Protein AF-A0AAE0RCB1-F1 (afdb_monomer)

Secondary structure (DSSP, 8-state):
-PPPPPPPHHHHHHHHHHHHTT--HHHHHHHHT--HHHHHHHHHHHHHHS--SPPP-SS---SS-HHHHHHHHHHHHHHTTSGGG-------TT---EEE--EETTEE---EEE-S---HHHHHHHHHHHHHHHHHHTTPPTT--B-----TTTS-HHHHHHHHHTT--BPP--TT-STT-THHHHHHHHHHHHHHT---SHHHHHHHHHHHHHH-----PPP-----------------------HHHHHHHHHHHHHHHHHHHHHHHHHHHHHHHHHHHHHHHHHHHHHHHHHHHHHHHHHHHHHHHHHHHHHHHHHHHHHHHHHHHHHHHHHHHHHHHHHHHHHHHHHHHHHHHHHHHHHHHHHHHHHHHHHHHHHHHHHHHHHHHHHHHHHHHHHHHHHHHHHHHHHHHHHHHHHHHHHHHHHHHHHHHHHHHHHHHHHHHHHHHHHHHHHHHHHHHHGGGTTTGGGSTHHHHHHHHHHHHHHHHHHHHHHHHHHHHHHHHHHHHHHHHHHHHHHHHHHHHHHHHHHHHHHHHHHHHHHHHHHHHHHHHHHHHHHHHHHHHHHHHHHHHHHHHHHHHHHHHHHHHHHHHHHHHHHHHHHHHHHHHHHT--HHHHHHHHHHHHHHHHHHHHHHHHHHHHHHHHHHHHHHHHHHHHHHHHHTT--GGGGSS-------TT----SS-GGG-PPP-

Mean predicted aligned error: 24.62 Å

Foldseek 3Di:
DDDPDDDDLVLLVQLVVVVVVVDDLVRSCVVSVHDSVVSVVSNVCCVVPVDSDDDDDDDDDDPADPVRVVVCVVVCVVVCPPPVNDDPDDPPVQDDWDWDWDADLLATFDIDTDPDDDALVNVLVCCVPGVVVRCVVSVPDPDDEAEDEPPNSCVDPSNVVVCVVVVHHYDDYDDPDPPVPCVVVVVVVLVVQLVVVPQPHPVSSVVSSRVVSVVTDRDDDDDDDDDDDDDDDDDDDDDYDDDDDDDVVVVVVVVVVVVVVVVVVVVVVVVVVVVVVVVVVVVVVVVVVVVVVVVVVVVVVVVVVVVVVVVVVVVVVVVVVVVVVVVVVVVVVVVVVVVVVVVVVVVVVVVVVVVVVVVVVVVVVVVVVVVVVVVVVVVVVVVVVVVVVVVVVVVVVVVVVVVVVVVVVVVVVVVVVVVVVVVVVVVVVVVVVVVVVVVVVVVVVVVVVVVVVVVVVVCVVVVVPCVVPVVPPPVVVVVVVVVVVVVVVVVVVVVVVVVVVVVVVVVVVVVVVVVVVVVVVVVVVVVVVVVVVVVVVVVVVVVVVVVVVVVVVVVVVVVVVVVVVVVVVVVVVVVVVVVVVVVVVVVVVVVVVVVVVVVVVVVVVVCVVVVPDDPVVVVVVVVVVVVVVVVVVVVVQVVQQVLLLVLQQVQVVVVVVCVVCVVVVHHPVVPVDDDDRSDDDPDDFDPDHSVPGDRDD

Nearest PDB structures (foldseek):
  5cr4-assembly1_A  TM=9.167E-01  e=6.948E-15  synthetic construct

Organism: NCBI:txid175788

InterPro domains:
  IPR009057 Homedomain-like superfamily [SSF46689] (3-78)
  IPR025593 Growth arrest-specific protein 8 domain [PF13851] (441-639)
  IPR036388 Winged helix-like DNA-binding domain superfamily [G3DSA:1.10.10.10] (1-54)
  IPR036397 Ribonuclease H superfamily [G3DSA:3.30.420.10] (62-223)
  IPR038717 Tc1-like transposase, DDE domain [PF13358] (94-205)
  IPR039308 Growth arrest-specific protein 8 [PTHR31543] (220-693)
  IPR057667 Sleeping Beauty transposase, HTH domain [PF25787] (1-52)

Structure (mmCIF, N/CA/C/O backbone):
data_AF-A0AAE0RCB1-F1
#
_entry.id   AF-A0AAE0RCB1-F1
#
loop_
_atom_site.group_PDB
_atom_site.id
_atom_site.type_symbol
_atom_site.label_atom_id
_atom_site.label_alt_id
_atom_site.label_comp_id
_atom_site.label_asym_id
_atom_site.label_entity_id
_atom_site.label_seq_id
_atom_site.pdbx_PDB_ins_code
_atom_site.Cartn_x
_atom_site.Cartn_y
_atom_site.Cartn_z
_atom_site.occupancy
_atom_site.B_iso_or_equiv
_atom_site.auth_seq_id
_atom_site.auth_comp_id
_atom_site.auth_asym_id
_atom_site.auth_atom_id
_atom_site.pdbx_PDB_model_num
ATOM 1 N N . MET A 1 1 ? -8.570 -19.233 5.217 1.00 35.59 1 MET A N 1
ATOM 2 C CA . MET A 1 1 ? -7.995 -19.787 6.469 1.00 35.59 1 MET A CA 1
ATOM 3 C C . MET A 1 1 ? -8.071 -18.709 7.536 1.00 35.59 1 MET A C 1
ATOM 5 O O . MET A 1 1 ? -7.669 -17.591 7.242 1.00 35.59 1 MET A O 1
ATOM 9 N N . ALA A 1 2 ? -8.597 -19.013 8.725 1.00 30.75 2 ALA A N 1
ATOM 10 C CA . ALA A 1 2 ? -8.689 -18.037 9.813 1.00 30.75 2 ALA A CA 1
ATOM 11 C C . ALA A 1 2 ? -7.296 -17.596 10.303 1.00 30.75 2 ALA A C 1
ATOM 13 O O . ALA A 1 2 ? -6.357 -18.398 10.307 1.00 30.75 2 ALA A O 1
ATOM 14 N N . LYS A 1 3 ? -7.165 -16.336 10.743 1.00 36.72 3 LYS A N 1
ATOM 15 C CA . LYS A 1 3 ? -5.970 -15.873 11.464 1.00 36.72 3 LYS A CA 1
ATOM 16 C C . LYS A 1 3 ? -5.871 -16.657 12.776 1.00 36.72 3 LYS A C 1
ATOM 18 O O . LYS A 1 3 ? -6.819 -16.676 13.556 1.00 36.72 3 LYS A O 1
ATOM 23 N N . THR A 1 4 ? -4.744 -17.318 13.021 1.00 47.59 4 THR A N 1
ATOM 24 C CA . THR A 1 4 ? -4.494 -17.996 14.300 1.00 47.59 4 THR A CA 1
ATOM 25 C C . THR A 1 4 ? -4.427 -16.965 15.420 1.00 47.59 4 THR A C 1
ATOM 27 O O . THR A 1 4 ? -3.602 -16.059 15.333 1.00 47.59 4 THR A O 1
ATOM 30 N N . LYS A 1 5 ? -5.259 -17.124 16.460 1.00 60.56 5 LYS A N 1
ATOM 31 C CA . LYS A 1 5 ? -5.236 -16.297 17.679 1.00 60.56 5 LYS A CA 1
ATOM 32 C C . LYS A 1 5 ? -3.799 -16.200 18.208 1.00 60.56 5 LYS A C 1
ATOM 34 O O . LYS A 1 5 ? -3.166 -17.228 18.457 1.00 60.56 5 LYS A O 1
ATOM 39 N N . GLU A 1 6 ? -3.284 -14.983 18.330 1.00 72.12 6 GLU A N 1
ATOM 40 C CA . GLU A 1 6 ? -1.931 -14.738 18.832 1.00 72.12 6 GLU A CA 1
ATOM 41 C C . GLU A 1 6 ? -1.890 -14.924 20.358 1.00 72.12 6 GLU A C 1
ATOM 43 O O . GLU A 1 6 ? -2.895 -14.759 21.051 1.00 72.12 6 GLU A O 1
ATOM 48 N N . LEU A 1 7 ? -0.739 -15.345 20.887 1.00 80.62 7 LEU A N 1
ATOM 49 C CA . LEU A 1 7 ? -0.580 -15.665 22.310 1.00 80.62 7 LEU A CA 1
ATOM 50 C C . LEU A 1 7 ? -0.314 -14.392 23.120 1.00 80.62 7 LEU A C 1
ATOM 52 O O . LEU A 1 7 ? 0.574 -13.609 22.762 1.00 80.62 7 LEU A O 1
ATOM 56 N N . SER A 1 8 ? -1.031 -14.215 24.238 1.00 84.88 8 SER A N 1
ATOM 57 C CA . SER A 1 8 ? -0.831 -13.064 25.132 1.00 84.88 8 SER A CA 1
ATOM 58 C C . SER A 1 8 ? 0.611 -12.997 25.646 1.00 84.88 8 SER A C 1
ATOM 60 O O . SER A 1 8 ? 1.317 -14.014 25.702 1.00 84.88 8 SER A O 1
ATOM 62 N N . LYS A 1 9 ? 1.057 -11.793 26.024 1.00 83.31 9 LYS A N 1
ATOM 63 C CA . LYS A 1 9 ? 2.383 -11.581 26.620 1.00 83.31 9 LYS A CA 1
ATOM 64 C C . LYS A 1 9 ? 2.560 -12.439 27.876 1.00 83.31 9 LYS A C 1
ATOM 66 O O . LYS A 1 9 ? 3.570 -13.121 28.009 1.00 83.31 9 LYS A O 1
ATOM 71 N N . ASP A 1 10 ? 1.534 -12.521 28.714 1.00 84.56 10 ASP A N 1
ATOM 72 C CA . ASP A 1 10 ? 1.526 -13.316 29.952 1.00 84.56 10 ASP A CA 1
ATOM 73 C C . ASP A 1 10 ? 1.676 -14.810 29.662 1.00 84.56 10 ASP A C 1
ATOM 75 O O . ASP A 1 10 ? 2.450 -15.493 30.326 1.00 84.56 10 ASP A O 1
ATOM 79 N N . THR A 1 11 ? 1.009 -15.321 28.621 1.00 86.38 11 THR A N 1
ATOM 80 C CA . THR A 1 11 ? 1.158 -16.728 28.211 1.00 86.38 11 THR A CA 1
ATOM 81 C C . THR A 1 11 ? 2.581 -17.014 27.718 1.00 86.38 11 THR A C 1
ATOM 83 O O . THR A 1 11 ? 3.116 -18.095 27.957 1.00 86.38 11 THR A O 1
ATOM 86 N N . ARG A 1 12 ? 3.230 -16.043 27.058 1.00 89.75 12 ARG A N 1
ATOM 87 C CA . ARG A 1 12 ? 4.631 -16.148 26.617 1.00 89.75 12 ARG A CA 1
ATOM 88 C C . ARG A 1 12 ? 5.626 -16.059 27.770 1.00 89.75 12 ARG A C 1
ATOM 90 O O . ARG A 1 12 ? 6.580 -16.833 27.770 1.00 89.75 12 ARG A O 1
ATOM 97 N N . ASN A 1 13 ? 5.386 -15.187 28.748 1.00 90.44 13 ASN A N 1
ATOM 98 C CA . ASN A 1 13 ? 6.165 -15.118 29.986 1.00 90.44 13 ASN A CA 1
ATOM 99 C C . ASN A 1 13 ? 6.072 -16.457 30.726 1.00 90.44 13 ASN A C 1
ATOM 101 O O . ASN A 1 13 ? 7.084 -17.125 30.895 1.00 90.44 13 ASN A O 1
ATOM 105 N N . LYS A 1 14 ? 4.853 -16.954 30.969 1.00 91.81 14 LYS A N 1
ATOM 106 C CA . LYS A 1 14 ? 4.600 -18.227 31.665 1.00 91.81 14 LYS A CA 1
ATOM 107 C C . LYS A 1 14 ? 5.235 -19.444 30.975 1.00 91.81 14 LYS A C 1
ATOM 109 O O . LYS A 1 14 ? 5.593 -20.409 31.641 1.00 91.81 14 LYS A O 1
ATOM 114 N N . ILE A 1 15 ? 5.420 -19.405 29.650 1.00 92.69 15 ILE A N 1
ATOM 115 C CA . ILE A 1 15 ? 6.203 -20.405 28.898 1.00 92.69 15 ILE A CA 1
ATOM 116 C C . ILE A 1 15 ? 7.704 -20.329 29.224 1.00 92.69 15 ILE A C 1
ATOM 118 O O . ILE A 1 15 ? 8.347 -21.370 29.348 1.00 92.69 15 ILE A O 1
ATOM 122 N N . VAL A 1 16 ? 8.266 -19.125 29.355 1.00 92.25 16 VAL A N 1
ATOM 123 C CA . VAL A 1 16 ? 9.668 -18.914 29.746 1.00 92.25 16 VAL A CA 1
ATOM 124 C C . VAL A 1 16 ? 9.883 -19.272 31.216 1.00 92.25 16 VAL A C 1
ATOM 126 O O . VAL A 1 16 ? 10.823 -20.007 31.504 1.00 92.25 16 VAL A O 1
ATOM 129 N N . ASP A 1 17 ? 8.995 -18.854 32.117 1.00 93.00 17 ASP A N 1
ATOM 130 C CA . ASP A 1 17 ? 9.085 -19.126 33.559 1.00 93.00 17 ASP A CA 1
ATOM 131 C C . ASP A 1 17 ? 9.105 -20.640 33.834 1.00 93.00 17 ASP A C 1
ATOM 133 O O . ASP A 1 17 ? 9.971 -21.154 34.541 1.00 93.00 17 ASP A O 1
ATOM 137 N N . LEU A 1 18 ? 8.198 -21.394 33.195 1.00 92.88 18 LEU A N 1
ATOM 138 C CA . LEU A 1 18 ? 8.158 -22.855 33.314 1.00 92.88 18 LEU A CA 1
ATOM 139 C C . LEU A 1 18 ? 9.385 -23.537 32.675 1.00 92.88 18 LEU A C 1
ATOM 141 O O . LEU A 1 18 ? 9.783 -24.606 33.137 1.00 92.88 18 LEU A O 1
ATOM 145 N N . HIS A 1 19 ? 9.998 -22.938 31.646 1.00 92.31 19 HIS A N 1
ATOM 146 C CA . HIS A 1 19 ? 11.243 -23.435 31.038 1.00 92.31 19 HIS A CA 1
ATOM 147 C C . HIS A 1 19 ? 12.472 -23.153 31.919 1.00 92.31 19 HIS A C 1
ATOM 149 O O . HIS A 1 19 ? 13.366 -23.992 32.007 1.00 92.31 19 HIS A O 1
ATOM 155 N N . GLN A 1 20 ? 12.512 -22.008 32.608 1.00 90.06 20 GLN A N 1
ATOM 156 C CA . GLN A 1 20 ? 13.526 -21.710 33.627 1.00 90.06 20 GLN A CA 1
ATOM 157 C C . GLN A 1 20 ? 13.388 -22.647 34.836 1.00 90.06 20 GLN A C 1
ATOM 159 O O . GLN A 1 20 ? 14.387 -23.178 35.309 1.00 90.06 20 GLN A O 1
ATOM 164 N N . ALA A 1 21 ? 12.155 -22.969 35.241 1.00 90.94 21 ALA A N 1
ATOM 165 C CA . ALA A 1 21 ? 11.835 -24.007 36.227 1.00 90.94 21 ALA A CA 1
ATOM 166 C C . ALA A 1 21 ? 12.018 -25.459 35.706 1.00 90.94 21 ALA A C 1
ATOM 168 O O . ALA A 1 21 ? 11.369 -26.388 36.189 1.00 90.94 21 ALA A O 1
ATOM 169 N N . GLY A 1 22 ? 12.865 -25.667 34.690 1.00 90.69 22 GLY A N 1
ATOM 170 C CA . GLY A 1 22 ? 13.320 -26.981 34.223 1.00 90.69 22 GLY A CA 1
ATOM 171 C C . GLY A 1 22 ? 12.300 -27.843 33.466 1.00 90.69 22 GLY A C 1
ATOM 172 O O . GLY A 1 22 ? 12.632 -28.967 33.082 1.00 90.69 22 GLY A O 1
ATOM 173 N N . LYS A 1 23 ? 11.067 -27.378 33.219 1.00 91.56 23 LYS A N 1
ATOM 174 C CA . LYS A 1 23 ? 10.049 -28.209 32.553 1.00 91.56 23 LYS A CA 1
ATOM 175 C C . LYS A 1 23 ? 10.331 -28.370 31.060 1.00 91.56 23 LYS A C 1
ATOM 177 O O . LYS A 1 23 ? 10.704 -27.438 30.355 1.00 91.56 23 LYS A O 1
ATOM 182 N N . THR A 1 24 ? 10.075 -29.572 30.547 1.00 91.69 24 THR A N 1
ATOM 183 C CA . THR A 1 24 ? 10.239 -29.878 29.120 1.00 91.69 24 THR A CA 1
ATOM 184 C C . THR A 1 24 ? 9.172 -29.187 28.265 1.00 91.69 24 THR A C 1
ATOM 186 O O . THR A 1 24 ? 8.023 -29.040 28.686 1.00 91.69 24 THR A O 1
ATOM 189 N N . GLU A 1 25 ? 9.502 -28.845 27.014 1.00 92.50 25 GLU A N 1
ATOM 190 C CA . GLU A 1 25 ? 8.579 -28.172 26.076 1.00 92.50 25 GLU A CA 1
ATOM 191 C C . GLU A 1 25 ? 7.224 -28.892 25.914 1.00 92.50 25 GLU A C 1
ATOM 193 O O . GLU A 1 25 ? 6.198 -28.262 25.664 1.00 92.50 25 GLU A O 1
ATOM 198 N N . SER A 1 26 ? 7.220 -30.225 26.042 1.00 89.56 26 SER A N 1
ATOM 199 C CA . SER A 1 26 ? 6.012 -31.055 25.948 1.00 89.56 26 SER A CA 1
ATOM 200 C C . SER A 1 26 ? 5.140 -30.959 27.207 1.00 89.56 26 SER A C 1
ATOM 202 O O . SER A 1 26 ? 3.915 -30.938 27.108 1.00 89.56 26 SER A O 1
ATOM 204 N N . SER A 1 27 ? 5.764 -30.845 28.386 1.00 89.81 27 SER A N 1
ATOM 205 C CA . SER A 1 27 ? 5.067 -30.617 29.658 1.00 89.81 27 SER A CA 1
ATOM 206 C C . SER A 1 27 ? 4.460 -29.212 29.705 1.00 89.81 27 SER A C 1
ATOM 208 O O . SER A 1 27 ? 3.270 -29.064 29.975 1.00 89.81 27 SER A O 1
ATOM 210 N N . ILE A 1 28 ? 5.234 -28.191 29.315 1.00 93.56 28 ILE A N 1
ATOM 211 C CA . ILE A 1 28 ? 4.772 -26.796 29.208 1.00 93.56 28 ILE A CA 1
ATOM 212 C C . ILE A 1 28 ? 3.603 -26.685 28.217 1.00 93.56 28 ILE A C 1
ATOM 214 O O . ILE A 1 28 ? 2.589 -26.057 28.518 1.00 93.56 28 ILE A O 1
ATOM 218 N N . GLY A 1 29 ? 3.714 -27.337 27.054 1.00 90.69 29 GLY A N 1
ATOM 219 C CA . GLY A 1 29 ? 2.654 -27.351 26.047 1.00 90.69 29 GLY A CA 1
ATOM 220 C C . GLY A 1 29 ? 1.351 -27.982 26.545 1.00 90.69 29 GLY A C 1
ATOM 221 O O . GLY A 1 29 ? 0.285 -27.398 26.353 1.00 90.69 29 GLY A O 1
ATOM 222 N N . LYS A 1 30 ? 1.430 -29.121 27.251 1.00 90.88 30 LYS A N 1
ATOM 223 C CA . LYS A 1 30 ? 0.265 -29.732 27.915 1.00 90.88 30 LYS A CA 1
ATOM 224 C C . LYS A 1 30 ? -0.318 -28.824 29.005 1.00 90.88 30 LYS A C 1
ATOM 226 O O . LYS A 1 30 ? -1.527 -28.635 29.028 1.00 90.88 30 LYS A O 1
ATOM 231 N N . GLN A 1 31 ? 0.520 -28.240 29.868 1.00 90.38 31 GLN A N 1
ATOM 232 C CA . GLN A 1 31 ? 0.074 -27.422 31.005 1.00 90.38 31 GLN A CA 1
ATOM 233 C C . GLN A 1 31 ? -0.639 -26.124 30.578 1.00 90.38 31 GLN A C 1
ATOM 235 O O . GLN A 1 31 ? -1.512 -25.651 31.300 1.00 90.38 31 GLN A O 1
ATOM 240 N N . LEU A 1 32 ? -0.277 -25.539 29.430 1.00 88.69 32 LEU A N 1
ATOM 241 C CA . LEU A 1 32 ? -0.824 -24.256 28.958 1.00 88.69 32 LEU A CA 1
ATOM 242 C C . LEU A 1 32 ? -1.758 -24.374 27.737 1.00 88.69 32 LEU A C 1
ATOM 244 O O . LEU A 1 32 ? -2.192 -23.355 27.206 1.00 88.69 32 LEU A O 1
ATOM 248 N N . GLY A 1 33 ? -2.048 -25.586 27.249 1.00 87.44 33 GLY A N 1
ATOM 249 C CA . GLY A 1 33 ? -2.861 -25.795 26.040 1.00 87.44 33 GLY A CA 1
ATOM 250 C C . GLY A 1 33 ? -2.190 -25.336 24.733 1.00 87.44 33 GLY A C 1
ATOM 251 O O . GLY A 1 33 ? -2.861 -25.123 23.723 1.00 87.44 33 GLY A O 1
ATOM 252 N N . VAL A 1 34 ? -0.862 -25.170 24.728 1.00 87.50 34 VAL A N 1
ATOM 253 C CA . VAL A 1 34 ? -0.092 -24.618 23.600 1.00 87.50 34 VAL A CA 1
ATOM 254 C C . VAL A 1 34 ? 0.662 -25.728 22.864 1.00 87.50 34 VAL A C 1
ATOM 256 O O . VAL A 1 34 ? 1.327 -26.568 23.467 1.00 87.50 34 VAL A O 1
ATOM 259 N N . LYS A 1 35 ? 0.630 -25.724 21.525 1.00 88.31 35 LYS A N 1
ATOM 260 C CA . LYS A 1 35 ? 1.380 -26.700 20.711 1.00 88.31 35 LYS A CA 1
ATOM 261 C C . LYS A 1 35 ? 2.884 -26.637 21.025 1.00 88.31 35 LYS A C 1
ATOM 263 O O . LYS A 1 35 ? 3.470 -25.554 20.982 1.00 88.31 35 LYS A O 1
ATOM 268 N N . LYS A 1 36 ? 3.530 -27.797 21.235 1.00 89.75 36 LYS A N 1
ATOM 269 C CA . LYS A 1 36 ? 4.982 -27.925 21.518 1.00 89.75 36 LYS A CA 1
ATOM 270 C C . LYS A 1 36 ? 5.851 -27.102 20.555 1.00 89.75 36 LYS A C 1
ATOM 272 O O . LYS A 1 36 ? 6.784 -26.433 20.982 1.00 89.75 36 LYS A O 1
ATOM 277 N N . SER A 1 37 ? 5.513 -27.094 19.263 1.00 85.56 37 SER A N 1
ATOM 278 C CA . SER A 1 37 ? 6.201 -26.306 18.229 1.00 85.56 37 SER A CA 1
ATOM 279 C C . SER A 1 37 ? 6.243 -24.802 18.520 1.00 85.56 37 SER A C 1
ATOM 281 O O . SER A 1 37 ? 7.217 -24.136 18.178 1.00 85.56 37 SER A O 1
ATOM 283 N N . THR A 1 38 ? 5.189 -24.269 19.139 1.00 87.56 38 THR A N 1
ATOM 284 C CA . THR A 1 38 ? 5.043 -22.852 19.486 1.00 87.56 38 THR A CA 1
ATOM 285 C C . THR A 1 38 ? 5.768 -22.539 20.793 1.00 87.56 38 THR A C 1
ATOM 287 O O . THR A 1 38 ? 6.491 -21.549 20.857 1.00 87.56 38 THR A O 1
ATOM 290 N N . VAL A 1 39 ? 5.679 -23.433 21.787 1.00 90.75 39 VAL A N 1
ATOM 291 C CA . VAL A 1 39 ? 6.487 -23.385 23.022 1.00 90.75 39 VAL A CA 1
ATOM 292 C C . VAL A 1 39 ? 7.983 -23.329 22.685 1.00 90.75 39 VAL A C 1
ATOM 294 O O . VAL A 1 39 ? 8.665 -22.377 23.058 1.00 90.75 39 VAL A O 1
ATOM 297 N N . GLY A 1 40 ? 8.478 -24.265 21.870 1.00 88.25 40 GLY A N 1
ATOM 298 C CA . GLY A 1 40 ? 9.873 -24.287 21.421 1.00 88.25 40 GLY A CA 1
ATOM 299 C C . GLY A 1 40 ? 10.261 -23.139 20.477 1.00 88.25 40 GLY A C 1
ATOM 300 O O . GLY A 1 40 ? 11.444 -22.849 20.308 1.00 88.25 40 GLY A O 1
ATOM 301 N N . ALA A 1 41 ? 9.307 -22.446 19.845 1.00 86.31 41 ALA A N 1
ATOM 302 C CA . ALA A 1 41 ? 9.587 -21.206 19.110 1.00 86.31 41 ALA A CA 1
ATOM 303 C C . ALA A 1 41 ? 9.806 -20.020 20.068 1.00 86.31 41 ALA A C 1
ATOM 305 O O . ALA A 1 41 ? 10.777 -19.281 19.907 1.00 86.31 41 ALA A O 1
ATOM 306 N N . ILE A 1 42 ? 8.958 -19.887 21.093 1.00 88.50 42 ILE A N 1
ATOM 307 C CA . ILE A 1 42 ? 9.066 -18.854 22.136 1.00 88.50 42 ILE A CA 1
ATOM 308 C C . ILE A 1 42 ? 10.358 -19.041 22.943 1.00 88.50 42 ILE A C 1
ATOM 310 O O . ILE A 1 42 ? 11.120 -18.090 23.097 1.00 88.50 42 ILE A O 1
ATOM 314 N N . ILE A 1 43 ? 10.670 -20.272 23.365 1.00 90.81 43 ILE A N 1
ATOM 315 C CA . ILE A 1 43 ? 11.902 -20.587 24.108 1.00 90.81 43 ILE A CA 1
ATOM 316 C C . ILE A 1 43 ? 13.157 -20.278 23.278 1.00 90.81 43 ILE A C 1
ATOM 318 O O . ILE A 1 43 ? 14.106 -19.708 23.811 1.00 90.81 43 ILE A O 1
ATOM 322 N N . ARG A 1 44 ? 13.180 -20.592 21.972 1.00 88.75 44 ARG A N 1
ATOM 323 C CA . ARG A 1 44 ? 14.310 -20.219 21.097 1.00 88.75 44 ARG A CA 1
ATOM 324 C C . ARG A 1 44 ? 14.449 -18.703 20.955 1.00 88.75 44 ARG A C 1
ATOM 326 O O . ARG A 1 44 ? 15.549 -18.194 21.141 1.00 88.75 44 ARG A O 1
ATOM 333 N N . LYS A 1 45 ? 13.348 -17.980 20.712 1.00 85.62 45 LYS A N 1
ATOM 334 C CA . LYS A 1 45 ? 13.340 -16.507 20.647 1.00 85.62 45 LYS A CA 1
ATOM 335 C C . LYS A 1 45 ? 13.878 -15.887 21.943 1.00 85.62 45 LYS A C 1
ATOM 337 O O . LYS A 1 45 ? 14.749 -15.026 21.877 1.00 85.62 45 LYS A O 1
ATOM 342 N N . TRP A 1 46 ? 13.434 -16.369 23.105 1.00 90.56 46 TRP A N 1
ATOM 343 C CA . TRP A 1 46 ? 13.930 -15.897 24.398 1.00 90.56 46 TRP A CA 1
ATOM 344 C C . TRP A 1 46 ? 15.405 -16.261 24.637 1.00 90.56 46 TRP A C 1
ATOM 346 O O . TRP A 1 46 ? 16.165 -15.431 25.129 1.00 90.56 46 TRP A O 1
ATOM 356 N N . LYS A 1 47 ? 15.865 -17.455 24.240 1.00 87.00 47 LYS A N 1
ATOM 357 C CA . LYS A 1 47 ? 17.290 -17.820 24.345 1.00 87.00 47 LYS A CA 1
ATOM 358 C C . LYS A 1 47 ? 18.194 -16.894 23.521 1.00 87.00 47 LYS A C 1
ATOM 360 O O . LYS A 1 47 ? 19.254 -16.528 24.018 1.00 87.00 47 LYS A O 1
ATOM 365 N N . THR A 1 48 ? 17.770 -16.498 22.317 1.00 82.12 48 THR A N 1
ATOM 366 C CA . THR A 1 48 ? 18.537 -15.608 21.424 1.00 82.12 48 THR A CA 1
ATOM 367 C C . THR A 1 48 ? 18.438 -14.127 21.804 1.00 82.12 48 THR A C 1
ATOM 369 O O . THR A 1 48 ? 19.454 -13.445 21.809 1.00 82.12 48 THR A O 1
ATOM 372 N N . TYR A 1 49 ? 17.240 -13.622 22.118 1.00 82.00 49 TYR A N 1
ATOM 373 C CA . TYR A 1 49 ? 16.973 -12.179 22.255 1.00 82.00 49 TYR A CA 1
ATOM 374 C C . TYR A 1 49 ? 16.588 -11.732 23.673 1.00 82.00 49 TYR A C 1
ATOM 376 O O . TYR A 1 49 ? 16.277 -10.564 23.877 1.00 82.00 49 TYR A O 1
ATOM 384 N N . LYS A 1 50 ? 16.537 -12.655 24.645 1.00 86.06 50 LYS A N 1
ATOM 385 C CA . LYS A 1 50 ? 16.170 -12.426 26.061 1.00 86.06 50 LYS A CA 1
ATOM 386 C C . LYS A 1 50 ? 14.804 -11.767 26.311 1.00 86.06 50 LYS A C 1
ATOM 388 O O . LYS A 1 50 ? 14.477 -11.470 27.454 1.00 86.06 50 LYS A O 1
ATOM 393 N N . THR A 1 51 ? 13.965 -11.644 25.281 1.00 82.06 51 THR A N 1
ATOM 394 C CA . THR A 1 51 ? 12.630 -11.036 25.349 1.00 82.06 51 THR A CA 1
ATOM 395 C C . THR A 1 51 ? 11.517 -11.976 24.877 1.00 82.06 51 THR A C 1
ATOM 397 O O . THR A 1 51 ? 11.711 -12.826 24.001 1.00 82.06 51 THR A O 1
ATOM 400 N N . THR A 1 52 ? 10.332 -11.806 25.463 1.00 80.62 52 THR A N 1
ATOM 401 C CA . THR A 1 52 ? 9.060 -12.418 25.048 1.00 80.62 52 THR A CA 1
ATOM 402 C C . THR A 1 52 ? 8.233 -11.505 24.133 1.00 80.62 52 THR A C 1
ATOM 404 O O . THR A 1 52 ? 7.392 -12.010 23.378 1.00 80.62 52 THR A O 1
ATOM 407 N N . ASP A 1 53 ? 8.498 -10.193 24.148 1.00 79.38 53 ASP A N 1
ATOM 408 C CA . ASP A 1 53 ? 7.789 -9.163 23.377 1.00 79.38 53 ASP A CA 1
ATOM 409 C C . ASP A 1 53 ? 7.925 -9.344 21.869 1.00 79.38 53 ASP A C 1
ATOM 411 O O . ASP A 1 53 ? 8.909 -9.901 21.374 1.00 79.38 53 ASP A O 1
ATOM 415 N N . ASP A 1 54 ? 6.928 -8.892 21.110 1.00 69.62 54 ASP A N 1
ATOM 416 C CA . ASP A 1 54 ? 6.958 -8.984 19.653 1.00 69.62 54 ASP A CA 1
ATOM 417 C C . ASP A 1 54 ? 7.955 -8.002 19.052 1.00 69.62 54 ASP A C 1
ATOM 419 O O . ASP A 1 54 ? 7.846 -6.788 19.184 1.00 69.62 54 ASP A O 1
ATOM 423 N N . LEU A 1 55 ? 8.960 -8.575 18.390 1.00 64.94 55 LEU A N 1
ATOM 424 C CA . LEU A 1 55 ? 9.979 -7.826 17.679 1.00 64.94 55 LEU A CA 1
ATOM 425 C C . LEU A 1 55 ? 9.440 -7.451 16.292 1.00 64.94 55 LEU A C 1
ATOM 427 O O . LEU A 1 55 ? 8.762 -8.280 15.670 1.00 64.94 55 LEU A O 1
ATOM 431 N N . PRO A 1 56 ? 9.766 -6.252 15.772 1.00 62.09 56 PRO A N 1
ATOM 432 C CA . PRO A 1 56 ? 9.452 -5.898 14.395 1.00 62.09 56 PRO A CA 1
ATOM 433 C C . PRO A 1 56 ? 10.041 -6.944 13.443 1.00 62.09 56 PRO A C 1
ATOM 435 O O . PRO A 1 56 ? 11.148 -7.450 13.640 1.00 62.09 56 PRO A O 1
ATOM 438 N N . ARG A 1 57 ? 9.267 -7.312 12.419 1.00 53.62 57 ARG A N 1
ATOM 439 C CA . ARG A 1 57 ? 9.604 -8.431 11.536 1.00 53.62 57 ARG A CA 1
ATOM 440 C C . ARG A 1 57 ? 10.858 -8.100 10.723 1.00 53.62 57 ARG A C 1
ATOM 442 O O . ARG A 1 57 ? 10.832 -7.200 9.889 1.00 53.62 57 ARG A O 1
ATOM 449 N N . SER A 1 58 ? 11.941 -8.841 10.941 1.00 42.22 58 SER A N 1
ATOM 450 C CA . SER A 1 58 ? 13.170 -8.694 10.163 1.00 42.22 58 SER A CA 1
ATOM 451 C C . SER A 1 58 ? 12.968 -9.214 8.734 1.00 42.22 58 SER A C 1
ATOM 453 O O . SER A 1 58 ? 12.869 -10.418 8.490 1.00 42.22 58 SER A O 1
ATOM 455 N N . GLY A 1 59 ? 12.907 -8.280 7.784 1.00 56.28 59 GLY A N 1
ATOM 456 C CA . GLY A 1 59 ? 12.722 -8.553 6.359 1.00 56.28 59 GLY A CA 1
ATOM 457 C C . GLY A 1 59 ? 11.259 -8.606 5.902 1.00 56.28 59 GLY A C 1
ATOM 458 O O . GLY A 1 59 ? 10.323 -8.793 6.683 1.00 56.28 59 GLY A O 1
ATOM 459 N N . ALA A 1 60 ? 11.068 -8.432 4.592 1.00 48.22 60 ALA A N 1
ATOM 460 C CA . ALA A 1 60 ? 9.749 -8.361 3.972 1.00 48.22 60 ALA A CA 1
ATOM 461 C C . ALA A 1 60 ? 8.914 -9.643 4.203 1.00 48.22 60 ALA A C 1
ATOM 463 O O . ALA A 1 60 ? 9.450 -10.758 4.168 1.00 48.22 60 ALA A O 1
ATOM 464 N N . PRO A 1 61 ? 7.585 -9.530 4.399 1.00 52.69 61 PRO A N 1
ATOM 465 C CA . PRO A 1 61 ? 6.717 -10.695 4.509 1.00 52.69 61 PRO A CA 1
ATOM 466 C C . PRO A 1 61 ? 6.775 -11.521 3.216 1.00 52.69 61 PRO A C 1
ATOM 468 O O . PRO A 1 61 ? 6.505 -11.013 2.129 1.00 52.69 61 PRO A O 1
ATOM 471 N N . ARG A 1 62 ? 7.096 -12.817 3.328 1.00 54.34 62 ARG A N 1
ATOM 472 C CA . ARG A 1 62 ? 7.081 -13.734 2.178 1.00 54.34 62 ARG A CA 1
ATOM 473 C C . ARG A 1 62 ? 5.678 -13.752 1.561 1.00 54.34 62 ARG A C 1
ATOM 475 O O . ARG A 1 62 ? 4.749 -14.252 2.193 1.00 54.34 62 ARG A O 1
ATOM 482 N N . LYS A 1 63 ? 5.550 -13.241 0.328 1.00 62.59 63 LYS A N 1
ATOM 483 C CA . LYS A 1 63 ? 4.283 -13.172 -0.433 1.00 62.59 63 LYS A CA 1
ATOM 484 C C . LYS A 1 63 ? 3.604 -14.544 -0.579 1.00 62.59 63 LYS A C 1
ATOM 486 O O . LYS A 1 63 ? 2.383 -14.622 -0.638 1.00 62.59 63 LYS A O 1
ATOM 491 N N . PHE A 1 64 ? 4.390 -15.622 -0.564 1.00 52.84 64 PHE A N 1
ATOM 492 C CA . PHE A 1 64 ? 3.914 -17.003 -0.611 1.00 52.84 64 PHE A CA 1
ATOM 493 C C . PHE A 1 64 ? 4.270 -17.761 0.675 1.00 52.84 64 PHE A C 1
ATOM 495 O O . PHE A 1 64 ? 5.397 -17.689 1.173 1.00 52.84 64 PHE A O 1
ATOM 502 N N . SER A 1 65 ? 3.316 -18.536 1.200 1.00 64.25 65 SER A N 1
ATOM 503 C CA . SER A 1 65 ? 3.575 -19.477 2.301 1.00 64.25 65 SER A CA 1
ATOM 504 C C . SER A 1 65 ? 4.491 -20.623 1.836 1.00 64.25 65 SER A C 1
ATOM 506 O O . SER A 1 65 ? 4.537 -20.897 0.640 1.00 64.25 65 SER A O 1
ATOM 508 N N . PRO A 1 66 ? 5.161 -21.382 2.727 1.00 63.53 66 PRO A N 1
ATOM 509 C CA . PRO A 1 66 ? 5.967 -22.541 2.314 1.00 63.53 66 PRO A CA 1
ATOM 510 C C . PRO A 1 66 ? 5.177 -23.600 1.525 1.00 63.53 66 PRO A C 1
ATOM 512 O O . PRO A 1 66 ? 5.738 -24.294 0.679 1.00 63.53 66 PRO A O 1
ATOM 515 N N . ARG A 1 67 ? 3.859 -23.697 1.766 1.00 66.69 67 ARG A N 1
ATOM 516 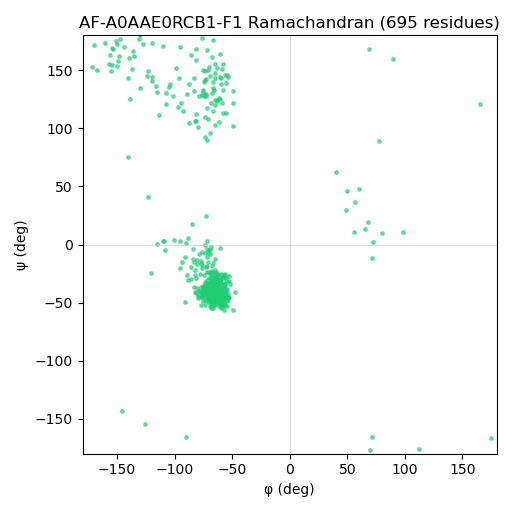C CA . ARG A 1 67 ? 2.939 -24.541 0.989 1.00 66.69 67 ARG A CA 1
ATOM 517 C C . ARG A 1 67 ? 2.625 -23.919 -0.376 1.00 66.69 67 ARG A C 1
ATOM 519 O O . ARG A 1 67 ? 2.601 -24.646 -1.353 1.00 66.69 67 ARG A O 1
ATOM 526 N N . GLY A 1 68 ? 2.463 -22.595 -0.450 1.00 70.38 68 GLY A N 1
ATOM 527 C CA . GLY A 1 68 ? 2.327 -21.849 -1.707 1.00 70.38 68 GLY A CA 1
ATOM 528 C C . GLY A 1 68 ? 3.581 -21.917 -2.583 1.00 70.38 68 GLY A C 1
ATOM 529 O O . GLY A 1 68 ? 3.461 -22.159 -3.772 1.00 70.38 68 GLY A O 1
ATOM 530 N N . VAL A 1 69 ? 4.780 -21.825 -1.997 1.00 66.56 69 VAL A N 1
ATOM 531 C CA . VAL A 1 69 ? 6.046 -22.056 -2.716 1.00 66.56 69 VAL A CA 1
ATOM 532 C C . VAL A 1 69 ? 6.088 -23.485 -3.260 1.00 66.56 69 VAL A C 1
ATOM 534 O O . VAL A 1 69 ? 6.273 -23.654 -4.455 1.00 66.56 69 VAL A O 1
ATOM 537 N N . LYS A 1 70 ? 5.816 -24.512 -2.437 1.00 66.31 70 LYS A N 1
ATOM 538 C CA . LYS A 1 70 ? 5.740 -25.907 -2.921 1.00 66.31 70 LYS A CA 1
ATOM 539 C C . LYS A 1 70 ? 4.660 -26.146 -3.984 1.00 66.31 70 LYS A C 1
ATOM 541 O O . LYS A 1 70 ? 4.855 -27.025 -4.813 1.00 66.31 70 LYS A O 1
ATOM 546 N N . MET A 1 71 ? 3.546 -25.410 -3.955 1.00 65.06 71 MET A N 1
ATOM 547 C CA . MET A 1 71 ? 2.541 -25.434 -5.025 1.00 65.06 71 MET A CA 1
ATOM 548 C C . MET A 1 71 ? 3.123 -24.827 -6.302 1.00 65.06 71 MET A C 1
ATOM 550 O O . MET A 1 71 ? 3.096 -25.490 -7.326 1.00 65.06 71 MET A O 1
ATOM 554 N N . ILE A 1 72 ? 3.728 -23.635 -6.227 1.00 62.31 72 ILE A N 1
ATOM 555 C CA . ILE A 1 72 ? 4.332 -22.949 -7.378 1.00 62.31 72 ILE A CA 1
ATOM 556 C C . ILE A 1 72 ? 5.442 -23.799 -8.002 1.00 62.31 72 ILE A C 1
ATOM 558 O O . ILE A 1 72 ? 5.347 -24.093 -9.182 1.00 62.31 72 ILE A O 1
ATOM 562 N N . THR A 1 73 ? 6.410 -24.317 -7.235 1.00 58.34 73 THR A N 1
ATOM 563 C CA . THR A 1 73 ? 7.477 -25.198 -7.768 1.00 58.34 73 THR A CA 1
ATOM 564 C C . THR A 1 73 ? 6.945 -26.537 -8.308 1.00 58.34 73 THR A C 1
ATOM 566 O O . THR A 1 73 ? 7.672 -27.280 -8.968 1.00 58.34 73 THR A O 1
ATOM 569 N N . ARG A 1 74 ? 5.681 -26.880 -8.020 1.00 56.59 74 ARG A N 1
ATOM 570 C CA . ARG A 1 74 ? 4.993 -28.043 -8.585 1.00 56.59 74 ARG A CA 1
ATOM 571 C C . ARG A 1 74 ? 4.245 -27.680 -9.872 1.00 56.59 74 ARG A C 1
ATOM 573 O O . ARG A 1 74 ? 4.495 -28.328 -10.878 1.00 56.59 74 ARG A O 1
ATOM 580 N N . THR A 1 75 ? 3.439 -26.618 -9.889 1.00 55.19 75 THR A N 1
ATOM 581 C CA . THR A 1 75 ? 2.786 -26.128 -11.117 1.00 55.19 75 THR A CA 1
ATOM 582 C C . THR A 1 75 ? 3.785 -25.587 -12.136 1.00 55.19 75 THR A C 1
ATOM 584 O O . THR A 1 75 ? 3.540 -25.685 -13.322 1.00 55.19 75 THR A O 1
ATOM 587 N N . GLU A 1 76 ? 4.940 -25.076 -11.720 1.00 52.25 76 GLU A N 1
ATOM 588 C CA . GLU A 1 76 ? 6.053 -24.696 -12.600 1.00 52.25 76 GLU A CA 1
ATOM 589 C C . GLU A 1 76 ? 6.693 -25.936 -13.248 1.00 52.25 76 GLU A C 1
ATOM 591 O O . GLU A 1 76 ? 6.993 -25.929 -14.439 1.00 52.25 76 GLU A O 1
ATOM 596 N N . LYS A 1 77 ? 6.794 -27.052 -12.509 1.00 50.28 77 LYS A N 1
ATOM 597 C CA . LYS A 1 77 ? 7.190 -28.358 -13.061 1.00 50.28 77 LYS A CA 1
ATOM 598 C C . LYS A 1 77 ? 6.127 -29.003 -13.952 1.00 50.28 77 LYS A C 1
ATOM 600 O O . LYS A 1 77 ? 6.490 -29.689 -14.896 1.00 50.28 77 LYS A O 1
ATOM 605 N N . GLU A 1 78 ? 4.845 -28.824 -13.651 1.00 53.97 78 GLU A N 1
ATOM 606 C CA . GLU A 1 78 ? 3.741 -29.428 -14.408 1.00 53.97 78 GLU A CA 1
ATOM 607 C C . GLU A 1 78 ? 3.424 -28.594 -15.674 1.00 53.97 78 GLU A C 1
ATOM 609 O O . GLU A 1 78 ? 3.327 -29.148 -16.767 1.00 53.97 78 GLU A O 1
ATOM 614 N N . CYS A 1 79 ? 3.413 -27.258 -15.589 1.00 51.44 79 CYS A N 1
ATOM 615 C CA . CYS A 1 79 ? 3.281 -26.351 -16.739 1.00 51.44 79 CYS A CA 1
ATOM 616 C C . CYS A 1 79 ? 4.558 -26.252 -17.591 1.00 51.44 79 CYS A C 1
ATOM 618 O O . CYS A 1 79 ? 4.462 -25.976 -18.785 1.00 51.44 79 CYS A O 1
ATOM 620 N N . GLY A 1 80 ? 5.744 -26.500 -17.024 1.00 51.91 80 GLY A N 1
ATOM 621 C CA . GLY A 1 80 ? 7.006 -26.604 -17.772 1.00 51.91 80 GLY A CA 1
ATOM 622 C C . GLY A 1 80 ? 7.126 -27.866 -18.639 1.00 51.91 80 GLY A C 1
ATOM 623 O O . GLY A 1 80 ? 8.065 -27.982 -19.419 1.00 51.91 80 GLY A O 1
ATOM 624 N N . VAL A 1 81 ? 6.175 -28.799 -18.516 1.00 55.28 81 VAL A N 1
ATOM 625 C CA . VAL A 1 81 ? 6.039 -30.014 -19.345 1.00 55.28 81 VAL A CA 1
ATOM 626 C C . VAL A 1 81 ? 4.803 -29.919 -20.265 1.00 55.28 81 VAL A C 1
ATOM 628 O O . VAL A 1 81 ? 4.502 -30.834 -21.026 1.00 55.28 81 VAL A O 1
ATOM 631 N N . HIS A 1 82 ? 4.082 -28.793 -20.243 1.00 57.09 82 HIS A N 1
ATOM 632 C CA . HIS A 1 82 ? 2.922 -28.578 -21.103 1.00 57.09 82 HIS A CA 1
ATOM 633 C C . HIS A 1 82 ? 3.363 -28.338 -22.564 1.00 57.09 82 HIS A C 1
ATOM 635 O O . HIS A 1 82 ? 4.167 -27.430 -22.784 1.00 57.09 82 HIS A O 1
ATOM 641 N N . PRO A 1 83 ? 2.812 -29.044 -23.578 1.00 56.94 83 PRO A N 1
ATOM 642 C CA . PRO A 1 83 ? 3.328 -29.015 -24.955 1.00 56.94 83 PRO A CA 1
ATOM 643 C C . PRO A 1 83 ? 3.470 -27.624 -25.589 1.00 56.94 83 PRO A C 1
ATOM 645 O O . PRO A 1 83 ? 4.383 -27.395 -26.373 1.00 56.94 83 PRO A O 1
ATOM 648 N N . LYS A 1 84 ? 2.602 -26.670 -25.220 1.00 58.53 84 LYS A N 1
ATOM 649 C CA . LYS A 1 84 ? 2.656 -25.277 -25.715 1.00 58.53 84 LYS A CA 1
ATOM 650 C C . LYS A 1 84 ? 3.838 -24.457 -25.168 1.00 58.53 84 LYS A C 1
ATOM 652 O O . LYS A 1 84 ? 4.131 -23.400 -25.711 1.00 58.53 84 LYS A O 1
ATOM 657 N N . ASN A 1 85 ? 4.497 -24.936 -24.112 1.00 48.28 85 ASN A N 1
ATOM 658 C CA . ASN A 1 85 ? 5.614 -24.270 -23.431 1.00 48.28 85 ASN A CA 1
ATOM 659 C C . ASN A 1 85 ? 6.961 -24.970 -23.700 1.00 48.28 85 ASN A C 1
ATOM 661 O O . ASN A 1 85 ? 8.005 -24.502 -23.250 1.00 48.28 85 ASN A O 1
ATOM 665 N N . THR A 1 86 ? 6.944 -26.103 -24.406 1.00 47.50 86 THR A N 1
ATOM 666 C CA . THR A 1 86 ? 8.120 -26.921 -24.711 1.00 47.50 86 THR A CA 1
ATOM 667 C C . THR A 1 86 ? 8.393 -26.894 -26.209 1.00 47.50 86 THR A C 1
ATOM 669 O O . THR A 1 86 ? 7.643 -27.491 -26.978 1.00 47.50 86 THR A O 1
ATOM 672 N N . ILE A 1 87 ? 9.490 -26.266 -26.635 1.00 44.53 87 ILE A N 1
ATOM 673 C CA . ILE A 1 87 ? 9.978 -26.438 -28.009 1.00 44.53 87 ILE A CA 1
ATOM 674 C C . ILE A 1 87 ? 10.489 -27.884 -28.138 1.00 44.53 87 ILE A C 1
ATOM 676 O O . ILE A 1 87 ? 11.388 -28.261 -27.377 1.00 44.53 87 ILE A O 1
ATOM 680 N N . PRO A 1 88 ? 9.960 -28.708 -29.063 1.00 42.38 88 PRO A N 1
ATOM 681 C CA . PRO A 1 88 ? 10.467 -30.054 -29.289 1.00 42.38 88 PRO A CA 1
ATOM 682 C C . PRO A 1 88 ? 11.827 -29.972 -29.989 1.00 42.38 88 PRO A C 1
ATOM 684 O O . PRO A 1 88 ? 11.925 -29.962 -31.214 1.00 42.38 88 PRO A O 1
ATOM 687 N N . THR A 1 89 ? 12.905 -29.914 -29.208 1.00 36.62 89 THR A N 1
ATOM 688 C CA . THR A 1 89 ? 14.253 -30.077 -29.751 1.00 36.62 89 THR A CA 1
ATOM 689 C C . THR A 1 89 ? 14.399 -31.489 -30.303 1.00 36.62 89 THR A C 1
ATOM 691 O O . THR A 1 89 ? 14.261 -32.479 -29.578 1.00 36.62 89 THR A O 1
ATOM 694 N N . VAL A 1 90 ? 14.696 -31.587 -31.602 1.00 40.06 90 VAL A N 1
ATOM 695 C CA . VAL A 1 90 ? 15.062 -32.854 -32.240 1.00 40.06 90 VAL A CA 1
ATOM 696 C C . VAL A 1 90 ? 16.250 -33.424 -31.470 1.00 40.06 90 VAL A C 1
ATOM 698 O O . VAL A 1 90 ? 17.338 -32.841 -31.469 1.00 40.06 90 VAL A O 1
ATOM 701 N N . LYS A 1 91 ? 16.052 -34.555 -30.786 1.00 38.69 91 LYS A N 1
ATOM 702 C CA . LYS A 1 91 ? 17.144 -35.270 -30.124 1.00 38.69 91 LYS A CA 1
ATOM 703 C C . LYS A 1 91 ? 18.043 -35.854 -31.206 1.00 38.69 91 LYS A C 1
ATOM 705 O O . LYS A 1 91 ? 17.762 -36.924 -31.734 1.00 38.69 91 LYS A O 1
ATOM 710 N N . HIS A 1 92 ? 19.108 -35.131 -31.536 1.00 42.06 92 HIS A N 1
ATOM 711 C CA . HIS A 1 92 ? 20.124 -35.580 -32.477 1.00 42.06 92 HIS A CA 1
ATOM 712 C C . HIS A 1 92 ? 20.771 -36.851 -31.904 1.00 42.06 92 HIS A C 1
ATOM 714 O O . HIS A 1 92 ? 21.522 -36.793 -30.931 1.00 42.06 92 HIS A O 1
ATOM 720 N N . GLY A 1 93 ? 20.432 -38.010 -32.474 1.00 50.22 93 GLY A N 1
ATOM 721 C CA . GLY A 1 93 ? 20.788 -39.328 -31.935 1.00 50.22 93 GLY A CA 1
ATOM 722 C C . GLY A 1 93 ? 22.278 -39.687 -31.996 1.00 50.22 93 GLY A C 1
ATOM 723 O O . GLY A 1 93 ? 22.662 -40.719 -31.460 1.00 50.22 93 GLY A O 1
ATOM 724 N N . GLY A 1 94 ? 23.121 -38.842 -32.602 1.00 59.19 94 GLY A N 1
ATOM 725 C CA . GLY A 1 94 ? 24.562 -39.076 -32.788 1.00 59.19 94 GLY A CA 1
ATOM 726 C C . GLY A 1 94 ? 25.416 -39.052 -31.510 1.00 59.19 94 GLY A C 1
ATOM 727 O O . GLY A 1 94 ? 26.619 -39.296 -31.573 1.00 59.19 94 GLY A O 1
ATOM 728 N N . GLY A 1 95 ? 24.815 -38.778 -30.347 1.00 69.19 95 GLY A N 1
ATOM 729 C CA . GLY A 1 95 ? 25.512 -38.722 -29.062 1.00 69.19 95 GLY A CA 1
ATOM 730 C C . GLY A 1 95 ? 26.416 -37.495 -28.909 1.00 69.19 95 GLY A C 1
ATOM 731 O O . GLY A 1 95 ? 26.304 -36.513 -29.640 1.00 69.19 95 GLY A O 1
ATOM 732 N N . ASN A 1 96 ? 27.301 -37.528 -27.911 1.00 79.94 96 ASN A N 1
ATOM 733 C CA . ASN A 1 96 ? 28.313 -36.498 -27.694 1.00 79.94 96 ASN A CA 1
ATOM 734 C C . ASN A 1 96 ? 29.583 -37.074 -27.047 1.00 79.94 96 ASN A C 1
ATOM 736 O O . ASN A 1 96 ? 29.559 -38.118 -26.393 1.00 79.94 96 ASN A O 1
ATOM 740 N N . ILE A 1 97 ? 30.701 -36.367 -27.217 1.00 86.94 97 ILE A N 1
ATOM 741 C CA . ILE A 1 97 ? 31.953 -36.617 -26.494 1.00 86.94 97 ILE A CA 1
ATOM 742 C C . ILE A 1 97 ? 32.400 -35.343 -25.779 1.00 86.94 97 ILE A C 1
ATOM 744 O O . ILE A 1 97 ? 32.201 -34.236 -26.274 1.00 86.94 97 ILE A O 1
ATOM 748 N N . MET A 1 98 ? 33.004 -35.503 -24.602 1.00 89.31 98 MET A N 1
ATOM 749 C CA . MET A 1 98 ? 33.667 -34.420 -23.881 1.00 89.31 98 MET A CA 1
ATOM 750 C C . MET A 1 98 ? 35.173 -34.557 -24.095 1.00 89.31 98 MET A C 1
ATOM 752 O O . MET A 1 98 ? 35.733 -35.633 -23.885 1.00 89.31 98 MET A O 1
ATOM 756 N N . LEU A 1 99 ? 35.821 -33.478 -24.524 1.00 90.75 99 LEU A N 1
ATOM 757 C CA . LEU A 1 99 ? 37.247 -33.437 -24.836 1.00 90.75 99 LEU A CA 1
ATOM 758 C C . LEU A 1 99 ? 37.9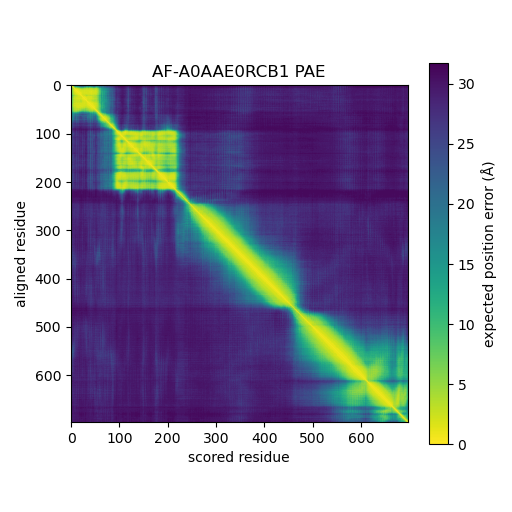52 -32.415 -23.937 1.00 90.75 99 LEU A C 1
ATOM 760 O O . LEU A 1 99 ? 37.396 -31.365 -23.623 1.00 90.75 99 LEU A O 1
ATOM 764 N N . TRP A 1 100 ? 39.186 -32.720 -23.546 1.00 92.00 100 TRP A N 1
ATOM 765 C CA . TRP A 1 100 ? 40.134 -31.768 -22.969 1.00 92.00 100 TRP A CA 1
ATOM 766 C C . TRP A 1 100 ? 41.371 -31.692 -23.861 1.00 92.00 100 TRP A C 1
ATOM 768 O O . TRP A 1 100 ? 41.846 -32.722 -24.340 1.00 92.00 100 TRP A O 1
ATOM 778 N N . ALA A 1 101 ? 41.919 -30.492 -24.043 1.00 91.19 101 ALA A N 1
ATOM 779 C CA . ALA A 1 101 ? 43.205 -30.290 -24.696 1.00 91.19 101 ALA A CA 1
ATOM 780 C C . ALA A 1 101 ? 43.927 -29.050 -24.157 1.00 91.19 101 ALA A C 1
ATOM 782 O O . ALA A 1 101 ? 43.370 -28.245 -23.410 1.00 91.19 101 ALA A O 1
ATOM 783 N N . CYS A 1 102 ? 45.172 -28.876 -24.591 1.00 90.94 102 CYS A N 1
ATOM 784 C CA . CYS A 1 102 ? 45.908 -27.620 -24.511 1.00 90.94 102 CYS A CA 1
ATOM 785 C C . CYS A 1 102 ? 46.647 -27.366 -25.833 1.00 90.94 102 CYS A C 1
ATOM 787 O O . CYS A 1 102 ? 46.777 -28.272 -26.654 1.00 90.94 102 CYS A O 1
ATOM 789 N N . PHE A 1 103 ? 47.149 -26.152 -26.048 1.00 90.94 103 PHE A N 1
ATOM 790 C CA . PHE A 1 103 ? 47.939 -25.795 -27.230 1.00 90.94 103 PHE A CA 1
ATOM 791 C C . PHE A 1 103 ? 48.992 -24.734 -26.882 1.00 90.94 103 PHE A C 1
ATOM 793 O O . PHE A 1 103 ? 49.072 -24.265 -25.745 1.00 90.94 103 PHE A O 1
ATOM 800 N N . SER A 1 104 ? 49.824 -24.368 -27.854 1.00 88.81 104 SER A N 1
ATOM 801 C CA . SER A 1 104 ? 50.777 -23.262 -27.747 1.00 88.81 104 SER A CA 1
ATOM 802 C C . SER A 1 104 ? 51.047 -22.639 -29.120 1.00 88.81 104 SER A C 1
ATOM 804 O O . SER A 1 104 ? 50.679 -23.210 -30.144 1.00 88.81 104 SER A O 1
ATOM 806 N N . ALA A 1 105 ? 51.816 -21.548 -29.168 1.00 83.25 105 ALA A N 1
ATOM 807 C CA . ALA A 1 105 ? 52.369 -20.997 -30.414 1.00 83.25 105 ALA A CA 1
ATOM 808 C C . ALA A 1 105 ? 53.308 -21.958 -31.191 1.00 83.25 105 ALA A C 1
ATOM 810 O O . ALA A 1 105 ? 53.787 -21.611 -32.265 1.00 83.25 105 ALA A O 1
ATOM 811 N N . LYS A 1 106 ? 53.594 -23.159 -30.663 1.00 82.62 106 LYS A N 1
ATOM 812 C CA . LYS A 1 106 ? 54.305 -24.244 -31.363 1.00 82.62 106 LYS A CA 1
ATOM 813 C C . LYS A 1 106 ? 53.382 -25.344 -31.908 1.00 82.62 106 LYS A C 1
ATOM 815 O O . LYS A 1 106 ? 53.890 -26.346 -32.402 1.00 82.62 106 LYS A O 1
ATOM 820 N N . GLY A 1 107 ? 52.065 -25.182 -31.783 1.00 85.38 107 GLY A N 1
ATOM 821 C CA . GLY A 1 107 ? 51.064 -26.163 -32.196 1.00 85.38 107 GLY A CA 1
ATOM 822 C C . GLY A 1 107 ? 50.295 -26.812 -31.031 1.00 85.38 107 GLY A C 1
ATOM 823 O O . GLY A 1 107 ? 50.469 -26.425 -29.864 1.00 85.38 107 GLY A O 1
ATOM 824 N N . PRO A 1 108 ? 49.416 -27.778 -31.352 1.00 89.38 108 PRO A N 1
ATOM 825 C CA . PRO A 1 108 ? 48.531 -28.453 -30.405 1.00 89.38 108 PRO A CA 1
ATOM 826 C C . PRO A 1 108 ? 49.265 -29.382 -29.423 1.00 89.38 108 PRO A C 1
ATOM 828 O O . PRO A 1 108 ? 50.250 -30.040 -29.751 1.00 89.38 108 PRO A O 1
ATOM 831 N N . GLY A 1 109 ? 48.757 -29.448 -28.191 1.00 88.06 109 GLY A N 1
ATOM 832 C CA . GLY A 1 109 ? 49.122 -30.439 -27.177 1.00 88.06 109 GLY A CA 1
ATOM 833 C C . GLY A 1 109 ? 48.234 -31.687 -27.248 1.00 88.06 109 GLY A C 1
ATOM 834 O O . GLY A 1 109 ? 47.518 -31.905 -28.224 1.00 88.06 109 GLY A O 1
ATOM 835 N N . ARG A 1 110 ? 48.258 -32.528 -26.205 1.00 89.75 110 ARG A N 1
ATOM 836 C CA . ARG A 1 110 ? 47.453 -33.763 -26.169 1.00 89.75 110 ARG A CA 1
ATOM 837 C C . ARG A 1 110 ? 45.953 -33.472 -26.085 1.00 89.75 110 ARG A C 1
ATOM 839 O O . ARG A 1 110 ? 45.528 -32.757 -25.182 1.00 89.75 110 ARG A O 1
ATOM 846 N N . LEU A 1 111 ? 45.179 -34.115 -26.959 1.00 90.56 111 LEU A N 1
ATOM 847 C CA . LEU A 1 111 ? 43.724 -34.248 -26.871 1.00 90.56 111 LEU A CA 1
ATOM 848 C C . LEU A 1 111 ? 43.361 -35.489 -26.036 1.00 90.56 111 LEU A C 1
ATOM 850 O O . LEU A 1 111 ? 44.002 -36.529 -26.175 1.00 90.56 111 LEU A O 1
ATOM 854 N N . ILE A 1 112 ? 42.359 -35.383 -25.161 1.00 90.75 112 ILE A N 1
ATOM 855 C CA . ILE A 1 112 ? 41.938 -36.441 -24.227 1.00 90.75 112 ILE A CA 1
ATOM 856 C C . ILE A 1 112 ? 40.406 -36.499 -24.160 1.00 90.75 112 ILE A C 1
ATOM 858 O O . ILE A 1 112 ? 39.773 -35.504 -23.805 1.00 90.75 112 ILE A O 1
ATOM 862 N N . ARG A 1 113 ? 39.802 -37.668 -24.413 1.00 89.31 113 ARG A N 1
ATOM 863 C CA . ARG A 1 113 ? 38.371 -37.904 -24.156 1.00 89.31 113 ARG A CA 1
ATOM 864 C C . ARG A 1 113 ? 38.101 -38.100 -22.667 1.00 89.31 113 ARG A C 1
ATOM 866 O O . ARG A 1 113 ? 38.694 -38.955 -22.012 1.00 89.31 113 ARG A O 1
ATOM 873 N N . VAL A 1 114 ? 37.134 -37.350 -22.151 1.00 88.25 114 VAL A N 1
ATOM 874 C CA . VAL A 1 114 ? 36.563 -37.526 -20.815 1.00 88.25 114 VAL A CA 1
ATOM 875 C C . VAL A 1 114 ? 35.284 -38.354 -20.960 1.00 88.25 114 VAL A C 1
ATOM 877 O O . VAL A 1 114 ? 34.356 -37.955 -21.660 1.00 88.25 114 VAL A O 1
ATOM 880 N N . LYS A 1 115 ? 35.246 -39.541 -20.342 1.00 80.06 115 LYS A N 1
ATOM 881 C CA . LYS A 1 115 ? 34.119 -40.490 -20.475 1.00 80.06 115 LYS A CA 1
ATOM 882 C C . LYS A 1 115 ? 32.911 -40.155 -19.591 1.00 80.06 115 LYS A C 1
ATOM 884 O O . LYS A 1 115 ? 31.821 -40.650 -19.847 1.00 80.06 115 LYS A O 1
ATOM 889 N N . GLU A 1 116 ? 33.098 -39.308 -18.582 1.00 81.19 116 GLU A N 1
ATOM 890 C CA . GLU A 1 116 ? 32.069 -38.895 -17.623 1.00 81.19 116 GLU A CA 1
ATOM 891 C C . GLU A 1 116 ? 31.973 -37.365 -17.538 1.00 81.19 116 GLU A C 1
ATOM 893 O O . GLU A 1 116 ? 32.799 -36.634 -18.088 1.00 81.19 116 GLU A O 1
ATOM 898 N N . ARG A 1 117 ? 30.974 -36.857 -16.807 1.00 78.25 117 ARG A N 1
ATOM 899 C CA . ARG A 1 117 ? 30.824 -35.422 -16.542 1.00 78.25 117 ARG A CA 1
ATOM 900 C C . ARG A 1 117 ? 31.999 -34.920 -15.694 1.00 78.25 117 ARG A C 1
ATOM 902 O O . ARG A 1 117 ? 32.007 -35.116 -14.480 1.00 78.25 117 ARG A O 1
ATOM 909 N N . MET A 1 118 ? 32.953 -34.235 -16.332 1.00 83.12 118 MET A N 1
ATOM 910 C CA . MET A 1 118 ? 34.165 -33.733 -15.678 1.00 83.12 118 MET A CA 1
ATOM 911 C C . MET A 1 118 ? 33.848 -32.979 -14.377 1.00 83.12 118 MET A C 1
ATOM 913 O O . MET A 1 118 ? 32.992 -32.093 -14.345 1.00 83.12 118 MET A O 1
ATOM 917 N N . ASN A 1 119 ? 34.578 -33.307 -13.314 1.00 86.06 119 ASN A N 1
ATOM 918 C CA . ASN A 1 119 ? 34.552 -32.611 -12.029 1.00 86.06 119 ASN A CA 1
ATOM 919 C C . ASN A 1 119 ? 35.953 -32.056 -11.691 1.00 86.06 119 ASN A C 1
ATOM 921 O O . ASN A 1 119 ? 36.922 -32.329 -12.400 1.00 86.06 119 ASN A O 1
ATOM 925 N N . GLY A 1 120 ? 36.081 -31.273 -10.614 1.00 83.44 120 GLY A N 1
ATOM 926 C CA . GLY A 1 120 ? 37.358 -30.640 -10.248 1.00 83.44 120 GLY A CA 1
ATOM 927 C C . GLY A 1 120 ? 38.494 -31.622 -9.916 1.00 83.44 120 GLY A C 1
ATOM 928 O O . GLY A 1 120 ? 39.653 -31.319 -10.188 1.00 83.44 120 GLY A O 1
ATOM 929 N N . ALA A 1 121 ? 38.188 -32.812 -9.385 1.00 84.81 121 ALA A N 1
ATOM 930 C CA . ALA A 1 121 ? 39.196 -33.837 -9.101 1.00 84.81 121 ALA A CA 1
ATOM 931 C C . ALA A 1 121 ? 39.692 -34.514 -10.391 1.00 84.81 121 ALA A C 1
ATOM 933 O O . ALA A 1 121 ? 40.900 -34.667 -10.573 1.00 84.81 121 ALA A O 1
ATOM 934 N N . MET A 1 122 ? 38.779 -34.824 -11.319 1.00 85.69 122 MET A N 1
ATOM 935 C CA . MET A 1 122 ? 39.127 -35.330 -12.653 1.00 85.69 122 MET A CA 1
ATOM 936 C C . MET A 1 122 ? 39.920 -34.300 -13.463 1.00 85.69 122 MET A C 1
ATOM 938 O O . MET A 1 122 ? 40.885 -34.663 -14.124 1.00 85.69 122 MET A O 1
ATOM 942 N N . TYR A 1 123 ? 39.562 -33.012 -13.395 1.00 89.56 123 TYR A N 1
ATOM 943 C CA . TYR A 1 123 ? 40.313 -31.953 -14.077 1.00 89.56 123 TYR A CA 1
ATOM 944 C C . TYR A 1 123 ? 41.755 -31.856 -13.554 1.00 89.56 123 TYR A C 1
ATOM 946 O O . TYR A 1 123 ? 42.704 -31.861 -14.339 1.00 89.56 123 TYR A O 1
ATOM 954 N N . HIS A 1 124 ? 41.931 -31.865 -12.228 1.00 88.50 124 HIS A N 1
ATOM 955 C CA . HIS A 1 124 ? 43.242 -31.983 -11.586 1.00 88.50 124 HIS A CA 1
ATOM 956 C C . HIS A 1 124 ? 44.021 -33.220 -12.079 1.00 88.50 124 HIS A C 1
ATOM 958 O O . HIS A 1 124 ? 45.200 -33.111 -12.418 1.00 88.50 124 HIS A O 1
ATOM 964 N N . GLU A 1 125 ? 43.373 -34.385 -12.169 1.00 89.25 125 GLU A N 1
ATOM 965 C CA . GLU A 1 125 ? 44.009 -35.611 -12.652 1.00 89.25 125 GLU A CA 1
ATOM 966 C C . GLU A 1 125 ? 44.445 -35.499 -14.124 1.00 89.25 125 GLU A C 1
ATOM 968 O O . GLU A 1 125 ? 45.598 -35.804 -14.444 1.00 89.25 125 GLU A O 1
ATOM 973 N N . ILE A 1 126 ? 43.572 -34.992 -15.003 1.00 89.31 126 ILE A N 1
ATOM 974 C CA . ILE A 1 126 ? 43.843 -34.773 -16.432 1.00 89.31 126 ILE A CA 1
ATOM 975 C C . ILE A 1 126 ? 45.032 -33.823 -16.616 1.00 89.31 126 ILE A C 1
ATOM 977 O O . ILE A 1 126 ? 45.956 -34.164 -17.363 1.00 89.31 126 ILE A O 1
ATOM 981 N N . LEU A 1 127 ? 45.071 -32.693 -15.894 1.00 89.56 127 LEU A N 1
ATOM 982 C CA . LEU A 1 127 ? 46.230 -31.792 -15.891 1.00 89.56 127 LEU A CA 1
ATOM 983 C C . LEU A 1 127 ? 47.496 -32.515 -15.419 1.00 89.56 127 LEU A C 1
ATOM 985 O O . LEU A 1 127 ? 48.539 -32.419 -16.071 1.00 89.56 127 LEU A O 1
ATOM 989 N N . SER A 1 128 ? 47.407 -33.275 -14.323 1.00 87.31 128 SER A N 1
ATOM 990 C CA . SER A 1 128 ? 48.560 -33.967 -13.742 1.00 87.31 128 SER A CA 1
ATOM 991 C C . SER A 1 128 ? 49.182 -35.005 -14.677 1.00 87.31 128 SER A C 1
ATOM 993 O O . SER A 1 128 ? 50.408 -35.142 -14.704 1.00 87.31 128 SER A O 1
ATOM 995 N N . LYS A 1 129 ? 48.354 -35.679 -15.487 1.00 88.44 129 LYS A N 1
ATOM 996 C CA . LYS A 1 129 ? 48.777 -36.702 -16.449 1.00 88.44 129 LYS A CA 1
ATOM 997 C C . LYS A 1 129 ? 49.198 -36.128 -17.806 1.00 88.44 129 LYS A C 1
ATOM 999 O O . LYS A 1 129 ? 50.055 -36.727 -18.447 1.00 88.44 129 LYS A O 1
ATOM 1004 N N . ASN A 1 130 ? 48.648 -34.991 -18.252 1.00 89.00 130 ASN A N 1
ATOM 1005 C CA . ASN A 1 130 ? 48.788 -34.547 -19.652 1.00 89.00 130 ASN A CA 1
ATOM 1006 C C . ASN A 1 130 ? 49.458 -33.184 -19.873 1.00 89.00 130 ASN A C 1
ATOM 1008 O O . ASN A 1 130 ? 50.046 -32.987 -20.940 1.00 89.00 130 ASN A O 1
ATOM 1012 N N . LEU A 1 131 ? 49.446 -32.263 -18.900 1.00 87.31 131 LEU A N 1
ATOM 1013 C CA . LEU A 1 131 ? 49.997 -30.913 -19.094 1.00 87.31 131 LEU A CA 1
ATOM 1014 C C . LEU A 1 131 ? 51.522 -30.943 -19.306 1.00 87.31 131 LEU A C 1
ATOM 1016 O O . LEU A 1 131 ? 52.031 -30.422 -20.299 1.00 87.31 131 LEU A O 1
ATOM 1020 N N . LEU A 1 132 ? 52.254 -31.619 -18.412 1.00 86.12 132 LEU A N 1
ATOM 1021 C CA . LEU A 1 132 ? 53.715 -31.738 -18.505 1.00 86.12 132 LEU A CA 1
ATOM 1022 C C . LEU A 1 132 ? 54.186 -32.553 -19.726 1.00 86.12 132 LEU A C 1
ATOM 1024 O O . LEU A 1 132 ? 55.111 -32.091 -20.398 1.00 86.12 132 LEU A O 1
ATOM 1028 N N . PRO A 1 133 ? 53.589 -33.714 -20.075 1.00 89.12 133 PRO A N 1
ATOM 1029 C CA . PRO A 1 133 ? 53.923 -34.405 -21.320 1.00 89.12 133 PRO A CA 1
ATOM 1030 C C . PRO A 1 133 ? 53.663 -33.575 -22.580 1.00 89.12 133 PRO A C 1
ATOM 1032 O O . PRO A 1 133 ? 54.486 -33.619 -23.489 1.00 89.12 133 PRO A O 1
ATOM 1035 N N . SER A 1 134 ? 52.592 -32.773 -22.623 1.00 88.56 134 SER A N 1
ATOM 1036 C CA . SER A 1 134 ? 52.314 -31.889 -23.767 1.00 88.56 134 SER A CA 1
ATOM 1037 C C . SER A 1 134 ? 53.379 -30.795 -23.909 1.00 88.56 134 SER A C 1
ATOM 1039 O O . SER A 1 134 ? 53.950 -30.634 -24.985 1.00 88.56 134 SER A O 1
ATOM 1041 N N . ALA A 1 135 ? 53.739 -30.113 -22.815 1.00 87.06 135 ALA A N 1
ATOM 1042 C CA . ALA A 1 135 ? 54.794 -29.094 -22.828 1.00 87.06 135 ALA A CA 1
ATOM 1043 C C . ALA A 1 135 ? 56.182 -29.660 -23.208 1.00 87.06 135 ALA A C 1
ATOM 1045 O O . ALA A 1 135 ? 56.980 -28.983 -23.864 1.00 87.06 135 ALA A O 1
ATOM 1046 N N . ARG A 1 136 ? 56.467 -30.919 -22.834 1.00 86.69 136 ARG A N 1
ATOM 1047 C CA . ARG A 1 136 ? 57.677 -31.649 -23.256 1.00 86.69 136 ARG A CA 1
ATOM 1048 C C . ARG A 1 136 ? 57.648 -31.999 -24.746 1.00 86.69 136 ARG A C 1
ATOM 1050 O O . ARG A 1 136 ? 58.631 -31.730 -25.431 1.00 86.69 136 ARG A O 1
ATOM 1057 N N . ALA A 1 137 ? 56.539 -32.543 -25.252 1.00 86.50 137 ALA A N 1
ATOM 1058 C CA . ALA A 1 137 ? 56.376 -32.894 -26.667 1.00 86.50 137 ALA A CA 1
ATOM 1059 C C . ALA A 1 137 ? 56.522 -31.664 -27.583 1.00 86.50 137 ALA A C 1
ATOM 1061 O O . ALA A 1 137 ? 57.274 -31.699 -28.554 1.00 86.50 137 ALA A O 1
ATOM 1062 N N . LEU A 1 138 ? 55.919 -30.537 -27.191 1.00 86.25 138 LEU A N 1
ATOM 1063 C CA . LEU A 1 138 ? 56.038 -29.233 -27.858 1.00 86.25 138 LEU A CA 1
ATOM 1064 C C . LEU A 1 138 ? 57.418 -28.560 -27.680 1.00 86.25 138 LEU A C 1
ATOM 1066 O O . LEU A 1 138 ? 57.627 -27.431 -28.131 1.00 86.25 138 LEU A O 1
ATOM 1070 N N . LYS A 1 139 ? 58.386 -29.217 -27.022 1.00 86.56 139 LYS A N 1
ATOM 1071 C CA . LYS A 1 139 ? 59.749 -28.707 -26.773 1.00 86.56 139 LYS A CA 1
ATOM 1072 C C . LYS A 1 139 ? 59.729 -27.282 -26.189 1.00 86.56 139 LYS A C 1
ATOM 1074 O O . LYS A 1 139 ? 60.424 -26.382 -26.678 1.00 86.56 139 LYS A O 1
ATOM 1079 N N . MET A 1 140 ? 58.873 -27.033 -25.195 1.00 83.56 140 MET A N 1
ATOM 1080 C CA . MET A 1 140 ? 58.753 -25.722 -24.547 1.00 83.56 140 MET A CA 1
ATOM 1081 C C . MET A 1 140 ? 59.944 -25.480 -23.602 1.00 83.56 140 MET A C 1
ATOM 1083 O O . MET A 1 140 ? 60.296 -26.343 -22.798 1.00 83.56 140 MET A O 1
ATOM 1087 N N . LYS A 1 141 ? 60.580 -24.302 -23.699 1.00 78.50 141 LYS A N 1
ATOM 1088 C CA . LYS A 1 141 ? 61.644 -23.872 -22.768 1.00 78.50 141 LYS A CA 1
ATOM 1089 C C . LYS A 1 141 ? 61.042 -23.525 -21.393 1.00 78.50 141 LYS A C 1
ATOM 1091 O O . LYS A 1 141 ? 59.829 -23.399 -21.266 1.00 78.50 141 LYS A O 1
ATOM 1096 N N . ARG A 1 142 ? 61.874 -23.362 -20.355 1.00 79.31 142 ARG A N 1
ATOM 1097 C CA . ARG A 1 142 ? 61.423 -22.875 -19.031 1.00 79.31 142 ARG A CA 1
ATOM 1098 C C . ARG A 1 142 ? 60.770 -21.484 -19.156 1.00 79.31 142 ARG A C 1
ATOM 1100 O O . ARG A 1 142 ? 61.156 -20.717 -20.032 1.00 79.31 142 ARG A O 1
ATOM 1107 N N . GLY A 1 143 ? 59.832 -21.161 -18.261 1.00 80.50 143 GLY A N 1
ATOM 1108 C CA . GLY A 1 143 ? 59.233 -19.819 -18.147 1.00 80.50 143 GLY A CA 1
ATOM 1109 C C . GLY A 1 143 ? 57.871 -19.609 -18.824 1.00 80.50 143 GLY A C 1
ATOM 1110 O O . GLY A 1 143 ? 57.424 -18.470 -18.910 1.00 80.50 143 GLY A O 1
ATOM 1111 N N . TRP A 1 144 ? 57.195 -20.665 -19.292 1.00 87.44 144 TRP A N 1
ATOM 1112 C CA . TRP A 1 144 ? 55.820 -20.552 -19.797 1.00 87.44 144 TRP A CA 1
ATOM 1113 C C . TRP A 1 144 ? 54.799 -20.281 -18.682 1.00 87.44 144 TRP A C 1
ATOM 1115 O O . TRP A 1 144 ? 54.993 -20.669 -17.529 1.00 87.44 144 TRP A O 1
ATOM 1125 N N . VAL A 1 145 ? 53.696 -19.629 -19.056 1.00 89.19 145 VAL A N 1
ATOM 1126 C CA . VAL A 1 145 ? 52.534 -19.359 -18.199 1.00 89.19 145 VAL A CA 1
ATOM 1127 C C . VAL A 1 145 ? 51.405 -20.313 -18.591 1.00 89.19 145 VAL A C 1
ATOM 1129 O O . VAL A 1 145 ? 51.188 -20.551 -19.778 1.00 89.19 145 VAL A O 1
ATOM 1132 N N . PHE A 1 146 ? 50.700 -20.875 -17.611 1.00 90.25 146 PHE A N 1
ATOM 1133 C CA . PHE A 1 146 ? 49.501 -21.679 -17.839 1.00 90.25 146 PHE A CA 1
ATOM 1134 C C . PHE A 1 146 ? 48.255 -20.788 -17.852 1.00 90.25 146 PHE A C 1
ATOM 1136 O O . PHE A 1 146 ? 48.045 -20.006 -16.928 1.00 90.25 146 PHE A O 1
ATOM 1143 N N . GLN A 1 147 ? 47.423 -20.928 -18.880 1.00 89.62 147 GLN A N 1
ATOM 1144 C CA . GLN A 1 147 ? 46.178 -20.184 -19.052 1.00 89.62 147 GLN A CA 1
ATOM 1145 C C . GLN A 1 147 ? 44.996 -21.154 -19.004 1.00 89.62 147 GLN A C 1
ATOM 1147 O O . GLN A 1 147 ? 45.008 -22.183 -19.677 1.00 89.62 147 GLN A O 1
ATOM 1152 N N . HIS A 1 148 ? 43.989 -20.814 -18.205 1.00 88.56 148 HIS A N 1
ATOM 1153 C CA . HIS A 1 148 ? 42.685 -21.467 -18.168 1.00 88.56 148 HIS A CA 1
ATOM 1154 C C . HIS A 1 148 ? 41.651 -20.494 -17.585 1.00 88.56 148 HIS A C 1
ATOM 1156 O O . HIS A 1 148 ? 42.017 -19.563 -16.869 1.00 88.56 148 HIS A O 1
ATOM 1162 N N . ASP A 1 149 ? 40.381 -20.688 -17.925 1.00 85.62 149 ASP A N 1
ATOM 1163 C CA . ASP A 1 149 ? 39.279 -19.826 -17.490 1.00 85.62 149 ASP A CA 1
ATOM 1164 C C . ASP A 1 149 ? 38.846 -20.066 -16.022 1.00 85.62 149 ASP A C 1
ATOM 1166 O O . ASP A 1 149 ? 39.338 -20.954 -15.316 1.00 85.62 149 ASP A O 1
ATOM 1170 N N . ASN A 1 150 ? 37.870 -19.269 -15.576 1.00 84.56 150 ASN A N 1
ATOM 1171 C CA . ASN A 1 150 ? 37.315 -19.282 -14.221 1.00 84.56 150 ASN A CA 1
ATOM 1172 C C . ASN A 1 150 ? 36.196 -20.328 -13.968 1.00 84.56 150 ASN A C 1
ATOM 1174 O O . ASN A 1 150 ? 35.473 -20.209 -12.977 1.00 84.56 150 ASN A O 1
ATOM 1178 N N . ASP A 1 151 ? 36.033 -21.366 -14.798 1.00 83.06 151 ASP A N 1
ATOM 1179 C CA . ASP A 1 151 ? 35.031 -22.421 -14.576 1.00 83.06 151 ASP A CA 1
ATOM 1180 C C . ASP A 1 151 ? 35.149 -23.064 -13.165 1.00 83.06 151 ASP A C 1
ATOM 1182 O O . ASP A 1 151 ? 36.258 -23.264 -12.655 1.00 83.06 151 ASP A O 1
ATOM 1186 N N . PRO A 1 152 ? 34.037 -23.444 -12.497 1.00 85.12 152 PRO A N 1
ATOM 1187 C CA . PRO A 1 152 ? 34.059 -24.089 -11.175 1.00 85.12 152 PRO A CA 1
ATOM 1188 C C . PRO A 1 152 ? 34.961 -25.334 -11.036 1.00 85.12 152 PRO A C 1
ATOM 1190 O O . PRO A 1 152 ? 35.443 -25.637 -9.944 1.00 85.12 152 PRO A O 1
ATOM 1193 N N . LYS A 1 153 ? 35.211 -26.072 -12.125 1.00 85.88 153 LYS A N 1
ATOM 1194 C CA . LYS A 1 153 ? 36.115 -27.239 -12.186 1.00 85.88 153 LYS A CA 1
ATOM 1195 C C . LYS A 1 153 ? 37.584 -26.804 -12.190 1.00 85.88 153 LYS A C 1
ATOM 1197 O O . LYS A 1 153 ? 38.432 -27.439 -11.561 1.00 85.88 153 LYS A O 1
ATOM 1202 N N . HIS A 1 154 ? 37.864 -25.700 -12.875 1.00 86.38 154 HIS A N 1
ATOM 1203 C CA . HIS A 1 154 ? 39.180 -25.084 -13.014 1.00 86.38 154 HIS A CA 1
ATOM 1204 C C . HIS A 1 154 ? 39.594 -24.349 -11.735 1.00 86.38 154 HIS A C 1
ATOM 1206 O O . HIS A 1 154 ? 40.737 -24.452 -11.290 1.00 86.38 154 HIS A O 1
ATOM 1212 N N . THR A 1 155 ? 38.642 -23.674 -11.093 1.00 83.75 155 THR A N 1
ATOM 1213 C CA . THR A 1 155 ? 38.857 -22.892 -9.870 1.00 83.75 155 THR A CA 1
ATOM 1214 C C . THR A 1 155 ? 38.816 -23.715 -8.574 1.00 83.75 155 THR A C 1
ATOM 1216 O O . THR A 1 155 ? 39.105 -23.173 -7.502 1.00 83.75 155 THR A O 1
ATOM 1219 N N . ALA A 1 156 ? 38.515 -25.017 -8.657 1.00 88.06 156 ALA A N 1
ATOM 1220 C CA . ALA A 1 156 ? 38.418 -25.936 -7.523 1.00 88.06 156 ALA A CA 1
ATOM 1221 C C . ALA A 1 156 ? 39.696 -25.994 -6.657 1.00 88.06 156 ALA A C 1
ATOM 1223 O O . ALA A 1 156 ? 40.823 -25.930 -7.157 1.00 88.06 156 ALA A O 1
ATOM 1224 N N . ARG A 1 157 ? 39.524 -26.183 -5.336 1.00 87.06 157 ARG A N 1
ATOM 1225 C CA . ARG A 1 157 ? 40.621 -26.105 -4.346 1.00 87.06 157 ARG A CA 1
ATOM 1226 C C . ARG A 1 157 ? 41.787 -27.047 -4.662 1.00 87.06 157 ARG A C 1
ATOM 1228 O O . ARG A 1 157 ? 42.929 -26.604 -4.629 1.00 87.06 157 ARG A O 1
ATOM 1235 N N . ALA A 1 158 ? 41.502 -28.305 -5.010 1.00 83.88 158 ALA A N 1
ATOM 1236 C CA . ALA A 1 158 ? 42.522 -29.303 -5.348 1.00 83.88 158 ALA A CA 1
ATOM 1237 C C . ALA A 1 158 ? 43.360 -28.893 -6.575 1.00 83.88 158 ALA A C 1
ATOM 1239 O O . ALA A 1 158 ? 44.583 -29.012 -6.557 1.00 83.88 158 ALA A O 1
ATOM 1240 N N . THR A 1 159 ? 42.713 -28.341 -7.606 1.00 85.50 159 THR A N 1
ATOM 1241 C CA . THR A 1 159 ? 43.365 -27.828 -8.818 1.00 85.50 159 THR A CA 1
ATOM 1242 C C . THR A 1 159 ? 44.323 -26.684 -8.485 1.00 85.50 159 THR A C 1
ATOM 1244 O O . THR A 1 159 ? 45.508 -26.756 -8.814 1.00 85.50 159 THR A O 1
ATOM 1247 N N . LYS A 1 160 ? 43.843 -25.657 -7.764 1.00 87.00 160 LYS A N 1
ATOM 1248 C CA . LYS A 1 160 ? 44.663 -24.506 -7.341 1.00 87.00 160 LYS A CA 1
ATOM 1249 C C . LYS A 1 160 ? 45.828 -24.927 -6.437 1.00 87.00 160 LYS A C 1
ATOM 1251 O O . LYS A 1 160 ? 46.953 -24.459 -6.605 1.00 87.00 160 LYS A O 1
ATOM 1256 N N . GLU A 1 161 ? 45.580 -25.842 -5.504 1.00 87.19 161 GLU A N 1
ATOM 1257 C CA . GLU A 1 161 ? 46.585 -26.355 -4.572 1.00 87.19 161 GLU A CA 1
ATOM 1258 C C . GLU A 1 161 ? 47.686 -27.170 -5.266 1.00 87.19 161 GLU A C 1
ATOM 1260 O O . GLU A 1 161 ? 48.864 -27.005 -4.943 1.00 87.19 161 GLU A O 1
ATOM 1265 N N . TRP A 1 162 ? 47.336 -27.987 -6.263 1.00 87.25 162 TRP A N 1
ATOM 1266 C CA . TRP A 1 162 ? 48.306 -28.727 -7.071 1.00 87.25 162 TRP A CA 1
ATOM 1267 C C . TRP A 1 162 ? 49.144 -27.816 -7.971 1.00 87.25 162 TRP A C 1
ATOM 1269 O O . TRP A 1 162 ? 50.365 -27.969 -8.004 1.00 87.25 162 TRP A O 1
ATOM 1279 N N . LEU A 1 163 ? 48.519 -26.840 -8.646 1.00 88.12 163 LEU A N 1
ATOM 1280 C CA . LEU A 1 163 ? 49.225 -25.860 -9.484 1.00 88.12 163 LEU A CA 1
ATOM 1281 C C . LEU A 1 163 ? 50.275 -25.093 -8.660 1.00 88.12 163 LEU A C 1
ATOM 1283 O O . LEU A 1 163 ? 51.437 -25.013 -9.064 1.00 88.12 163 LEU A O 1
ATOM 1287 N N . ARG A 1 164 ? 49.897 -24.657 -7.447 1.00 87.06 164 ARG A N 1
ATOM 1288 C CA . ARG A 1 164 ? 50.801 -24.074 -6.440 1.00 87.06 164 ARG A CA 1
ATOM 1289 C C . ARG A 1 164 ? 51.914 -25.047 -6.026 1.00 87.06 164 ARG A C 1
ATOM 1291 O O . ARG A 1 164 ? 53.086 -24.692 -6.087 1.00 87.06 164 ARG A O 1
ATOM 1298 N N . LYS A 1 165 ? 51.581 -26.290 -5.651 1.00 87.62 165 LYS A N 1
ATOM 1299 C CA . LYS A 1 165 ? 52.560 -27.314 -5.221 1.00 87.62 165 LYS A CA 1
ATOM 1300 C C . LYS A 1 165 ? 53.556 -27.699 -6.325 1.00 87.62 165 LYS A C 1
ATOM 1302 O O . LYS A 1 165 ? 54.659 -28.147 -6.021 1.00 87.62 165 LYS A O 1
ATOM 1307 N N . LYS A 1 166 ? 53.186 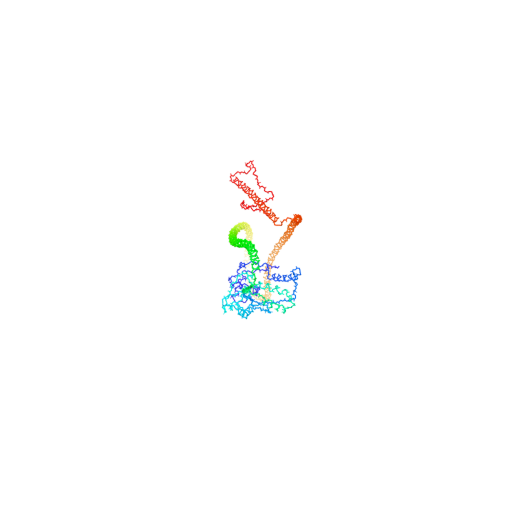-27.534 -7.597 1.00 83.31 166 LYS A N 1
ATOM 1308 C CA . LYS A 1 166 ? 54.045 -27.774 -8.767 1.00 83.31 166 LYS A CA 1
ATOM 1309 C C . LYS A 1 166 ? 54.754 -26.522 -9.297 1.00 83.31 166 LYS A C 1
ATOM 1311 O O . LYS A 1 166 ? 55.485 -26.646 -10.275 1.00 83.31 166 LYS A O 1
ATOM 1316 N N . GLN A 1 167 ? 54.594 -25.366 -8.644 1.00 84.19 167 GLN A N 1
ATOM 1317 C CA . GLN A 1 167 ? 55.233 -24.095 -9.012 1.00 84.19 167 GLN A CA 1
ATOM 1318 C C . GLN A 1 167 ? 54.930 -23.651 -10.458 1.00 84.19 167 GLN A C 1
ATOM 1320 O O . GLN A 1 167 ? 55.782 -23.087 -11.146 1.00 84.19 167 GLN A O 1
ATOM 1325 N N . PHE A 1 168 ? 53.708 -23.902 -10.941 1.00 86.38 168 PHE A N 1
ATOM 1326 C CA . PHE A 1 168 ? 53.268 -23.366 -12.230 1.00 86.38 168 PHE A CA 1
ATOM 1327 C C . PHE A 1 168 ? 52.855 -21.900 -12.087 1.00 86.38 168 PHE A C 1
ATOM 1329 O O . PHE A 1 168 ? 51.999 -21.568 -11.268 1.00 86.38 168 PHE A O 1
ATOM 1336 N N . LYS A 1 169 ? 53.412 -21.028 -12.935 1.00 87.06 169 LYS A N 1
ATOM 1337 C CA . LYS A 1 169 ? 52.913 -19.660 -13.097 1.00 87.06 169 LYS A CA 1
ATOM 1338 C C . LYS A 1 169 ? 51.599 -19.722 -13.875 1.00 87.06 169 LYS A C 1
ATOM 1340 O O . LYS A 1 169 ? 51.605 -20.057 -15.056 1.00 87.06 169 LYS A O 1
ATOM 1345 N N . VAL A 1 170 ? 50.488 -19.437 -13.207 1.00 88.19 170 VAL A N 1
ATOM 1346 C CA . VAL A 1 170 ? 49.144 -19.384 -13.804 1.00 88.19 170 VAL A CA 1
ATOM 1347 C C . VAL A 1 170 ? 48.816 -17.930 -14.151 1.00 88.19 170 VAL A C 1
ATOM 1349 O O . VAL A 1 170 ? 49.225 -17.025 -13.425 1.00 88.19 170 VAL A O 1
ATOM 1352 N N . LEU A 1 171 ? 48.121 -17.699 -15.264 1.00 87.81 171 LEU A N 1
ATOM 1353 C CA . LEU A 1 171 ? 47.596 -16.383 -15.628 1.00 87.81 171 LEU A CA 1
ATOM 1354 C C . LEU A 1 171 ? 46.371 -16.056 -14.762 1.00 87.81 171 LEU A C 1
ATOM 1356 O O . LEU A 1 171 ? 45.476 -16.887 -14.620 1.00 87.81 171 LEU A O 1
ATOM 1360 N N . GLU A 1 172 ? 46.316 -14.851 -14.200 1.00 83.62 172 GLU A N 1
ATOM 1361 C CA . GLU A 1 172 ? 45.120 -14.373 -13.504 1.00 83.62 172 GLU A CA 1
ATOM 1362 C C . GLU A 1 172 ? 44.023 -14.042 -14.524 1.00 83.62 172 GLU A C 1
ATOM 1364 O O . GLU A 1 172 ? 44.267 -13.330 -15.499 1.00 83.62 172 GLU A O 1
ATOM 1369 N N . TRP A 1 173 ? 42.827 -14.605 -14.330 1.00 83.38 173 TRP A N 1
ATOM 1370 C CA . TRP A 1 173 ? 41.732 -14.521 -15.295 1.00 83.38 173 TRP A CA 1
ATOM 1371 C C . TRP A 1 173 ? 40.626 -13.580 -14.799 1.00 83.38 173 TRP A C 1
ATOM 1373 O O . TRP A 1 173 ? 40.165 -13.754 -13.664 1.00 83.38 173 TRP A O 1
ATOM 1383 N N . PRO A 1 174 ? 40.156 -12.615 -15.612 1.00 79.00 174 PRO A N 1
ATOM 1384 C CA . PRO A 1 174 ? 39.093 -11.705 -15.205 1.00 79.00 174 PRO A CA 1
ATOM 1385 C C . PRO A 1 174 ? 37.753 -12.421 -14.964 1.00 79.00 174 PRO A C 1
ATOM 1387 O O . PRO A 1 174 ? 37.462 -13.506 -15.481 1.00 79.00 174 PRO A O 1
ATOM 1390 N N . SER A 1 175 ? 36.915 -11.797 -14.137 1.00 67.12 175 SER A N 1
ATOM 1391 C CA . SER A 1 175 ? 35.529 -12.230 -13.933 1.00 67.12 175 SER A CA 1
ATOM 1392 C C . SER A 1 175 ? 34.676 -11.848 -15.145 1.00 67.12 175 SER A C 1
ATOM 1394 O O . SER A 1 175 ? 34.820 -10.747 -15.660 1.00 67.12 175 SER A O 1
ATOM 1396 N N . GLN A 1 176 ? 33.760 -12.731 -15.560 1.00 59.94 176 GLN A N 1
ATOM 1397 C CA . GLN A 1 176 ? 32.876 -12.538 -16.726 1.00 59.94 176 GLN A CA 1
ATOM 1398 C C . GLN A 1 176 ? 33.613 -12.358 -18.069 1.00 59.94 176 GLN A C 1
ATOM 1400 O O . GLN A 1 176 ? 33.313 -11.457 -18.848 1.00 59.94 176 GLN A O 1
ATOM 1405 N N . SER A 1 177 ? 34.585 -13.225 -18.368 1.00 64.69 177 SER A N 1
ATOM 1406 C CA . SER A 1 177 ? 35.260 -13.240 -19.679 1.00 64.69 177 SER A CA 1
ATOM 1407 C C . SER A 1 177 ? 35.538 -14.669 -20.172 1.00 64.69 177 SER A C 1
ATOM 1409 O O . SER A 1 177 ? 36.673 -15.139 -20.066 1.00 64.69 177 SER A O 1
ATOM 1411 N N . PRO A 1 178 ? 34.524 -15.407 -20.662 1.00 59.12 178 PRO A N 1
ATOM 1412 C CA . PRO A 1 178 ? 34.737 -16.740 -21.225 1.00 59.12 178 PRO A CA 1
ATOM 1413 C C . PRO A 1 178 ? 35.449 -16.679 -22.589 1.00 59.12 178 PRO A C 1
ATOM 1415 O O . PRO A 1 178 ? 36.405 -17.418 -22.815 1.00 59.12 178 PRO A O 1
ATOM 1418 N N . ASP A 1 179 ? 35.060 -15.741 -23.456 1.00 61.81 179 ASP A N 1
ATOM 1419 C CA . ASP A 1 179 ? 35.460 -15.699 -24.874 1.00 61.81 179 ASP A CA 1
ATOM 1420 C C . ASP A 1 179 ? 36.915 -15.256 -25.117 1.00 61.81 179 ASP A C 1
ATOM 1422 O O . ASP A 1 179 ? 37.421 -15.338 -26.233 1.00 61.81 179 ASP A O 1
ATOM 1426 N N . LEU A 1 180 ? 37.625 -14.813 -24.072 1.00 74.31 180 LEU A N 1
ATOM 1427 C CA . LEU A 1 180 ? 39.041 -14.438 -24.165 1.00 74.31 180 LEU A CA 1
ATOM 1428 C C . LEU A 1 180 ? 39.988 -15.650 -24.240 1.00 74.31 180 LEU A C 1
ATOM 1430 O O . LEU A 1 180 ? 41.192 -15.463 -24.408 1.00 74.31 180 LEU A O 1
ATOM 1434 N N . ASN A 1 181 ? 39.491 -16.882 -24.080 1.00 79.38 181 ASN A N 1
ATOM 1435 C CA . ASN A 1 181 ? 40.304 -18.098 -24.112 1.00 79.38 181 ASN A CA 1
ATOM 1436 C C . ASN A 1 181 ? 40.565 -18.553 -25.569 1.00 79.38 181 ASN A C 1
ATOM 1438 O O . ASN A 1 181 ? 39.668 -19.112 -26.202 1.00 79.38 181 ASN A O 1
ATOM 1442 N N . PRO A 1 182 ? 41.782 -18.387 -26.131 1.00 81.50 182 PRO A N 1
ATOM 1443 C CA . PRO A 1 182 ? 42.011 -18.579 -27.563 1.00 81.50 182 PRO A CA 1
ATOM 1444 C C . PRO A 1 182 ? 41.962 -20.048 -28.019 1.00 81.50 182 PRO A C 1
ATOM 1446 O O . PRO A 1 182 ? 42.026 -20.301 -29.221 1.00 81.50 182 PRO A O 1
ATOM 1449 N N . ILE A 1 183 ? 41.798 -21.015 -27.103 1.00 85.31 183 ILE A N 1
ATOM 1450 C CA . ILE A 1 183 ? 41.491 -22.404 -27.478 1.00 85.31 183 ILE A CA 1
ATOM 1451 C C . ILE A 1 183 ? 40.092 -22.540 -28.100 1.00 85.31 183 ILE A C 1
ATOM 1453 O O . ILE A 1 183 ? 39.892 -23.437 -28.911 1.00 85.31 183 ILE A O 1
ATOM 1457 N N . GLU A 1 184 ? 39.148 -21.636 -27.808 1.00 86.19 184 GLU A N 1
ATOM 1458 C CA . GLU A 1 184 ? 37.804 -21.675 -28.405 1.00 86.19 184 GLU A CA 1
ATOM 1459 C C . GLU A 1 184 ? 37.830 -21.451 -29.924 1.00 86.19 184 GLU A C 1
ATOM 1461 O O . GLU A 1 184 ? 37.031 -22.043 -30.651 1.00 86.19 184 GLU A O 1
ATOM 1466 N N . ASN A 1 185 ? 38.818 -20.704 -30.429 1.00 83.69 185 ASN A N 1
ATOM 1467 C CA . ASN A 1 185 ? 39.071 -20.595 -31.867 1.00 83.69 185 ASN A CA 1
ATOM 1468 C C . ASN A 1 185 ? 39.548 -21.936 -32.451 1.00 83.69 185 ASN A C 1
ATOM 1470 O O . ASN A 1 185 ? 39.036 -22.372 -33.476 1.00 83.69 185 ASN A O 1
ATOM 1474 N N . LEU A 1 186 ? 40.452 -22.654 -31.771 1.00 85.00 186 LEU A N 1
ATOM 1475 C CA . LEU A 1 186 ? 40.869 -23.999 -32.199 1.00 85.00 186 LEU A CA 1
ATOM 1476 C C . LEU A 1 186 ? 39.713 -25.010 -32.106 1.00 85.00 186 LEU A C 1
ATOM 1478 O O . LEU A 1 186 ? 39.597 -25.882 -32.965 1.00 85.00 186 LEU A O 1
ATOM 1482 N N . TRP A 1 187 ? 38.825 -24.889 -31.114 1.00 89.44 187 TRP A N 1
ATOM 1483 C CA . TRP A 1 187 ? 37.609 -25.700 -31.044 1.00 89.44 187 TRP A CA 1
ATOM 1484 C C . TRP A 1 187 ? 36.606 -25.360 -32.150 1.00 89.44 187 TRP A C 1
ATOM 1486 O O . TRP A 1 187 ? 35.869 -26.251 -32.569 1.00 89.44 187 TRP A O 1
ATOM 1496 N N . ARG A 1 188 ? 36.552 -24.111 -32.632 1.00 86.81 188 ARG A N 1
ATOM 1497 C CA . ARG A 1 188 ? 35.749 -23.725 -33.802 1.00 86.81 188 ARG A CA 1
ATOM 1498 C C . ARG A 1 188 ? 36.277 -24.398 -35.068 1.00 86.81 188 ARG A C 1
ATOM 1500 O O . ARG A 1 188 ? 35.497 -25.075 -35.733 1.00 86.81 188 ARG A O 1
ATOM 1507 N N . GLU A 1 189 ? 37.576 -24.297 -35.342 1.00 83.88 189 GLU A N 1
ATOM 1508 C CA . GLU A 1 189 ? 38.190 -24.951 -36.507 1.00 83.88 189 GLU A CA 1
ATOM 1509 C C . GLU A 1 189 ? 38.042 -26.478 -36.445 1.00 83.88 189 GLU A C 1
ATOM 1511 O O . GLU A 1 189 ? 37.606 -27.096 -37.414 1.00 83.88 189 GLU A O 1
ATOM 1516 N N . LEU A 1 190 ? 38.276 -27.097 -35.277 1.00 88.25 190 LEU A N 1
ATOM 1517 C CA . LEU A 1 190 ? 38.071 -28.539 -35.107 1.00 88.25 190 LEU A CA 1
ATOM 1518 C C . LEU A 1 190 ? 36.620 -28.950 -35.410 1.00 88.25 190 LEU A C 1
ATOM 1520 O O . LEU A 1 190 ? 36.404 -29.941 -36.101 1.00 88.25 190 LEU A O 1
ATOM 1524 N N . LYS A 1 191 ? 35.619 -28.186 -34.944 1.00 88.38 191 LYS A N 1
ATOM 1525 C CA . LYS A 1 191 ? 34.200 -28.454 -35.248 1.00 88.38 191 LYS A CA 1
ATOM 1526 C C . LYS A 1 191 ? 33.907 -28.366 -36.750 1.00 88.38 191 LYS A C 1
ATOM 1528 O O . LYS A 1 191 ? 33.106 -29.160 -37.233 1.00 88.38 191 LYS A O 1
ATOM 1533 N N . ILE A 1 192 ? 34.555 -27.455 -37.482 1.00 86.00 192 ILE A N 1
ATOM 1534 C CA . ILE A 1 192 ? 34.403 -27.321 -38.940 1.00 86.00 192 ILE A CA 1
ATOM 1535 C C . ILE A 1 192 ? 34.989 -28.550 -39.655 1.00 86.00 192 ILE A C 1
ATOM 1537 O O . ILE A 1 192 ? 34.271 -29.200 -40.416 1.00 86.00 192 ILE A O 1
ATOM 1541 N N . CYS A 1 193 ? 36.236 -28.934 -39.360 1.00 85.88 193 CYS A N 1
ATOM 1542 C CA . CYS A 1 193 ? 36.875 -30.108 -39.976 1.00 85.88 193 CYS A CA 1
ATOM 1543 C C . CYS A 1 193 ? 36.141 -31.422 -39.641 1.00 85.88 193 CYS A C 1
ATOM 1545 O O . CYS A 1 193 ? 35.945 -32.275 -40.508 1.00 85.88 193 CYS A O 1
ATOM 1547 N N . VAL A 1 194 ? 35.675 -31.578 -38.396 1.00 87.31 194 VAL A N 1
ATOM 1548 C CA . VAL A 1 194 ? 34.883 -32.743 -37.964 1.00 87.31 194 VAL A CA 1
ATOM 1549 C C . VAL A 1 194 ? 33.524 -32.785 -38.675 1.00 87.31 194 VAL A C 1
ATOM 1551 O O . VAL A 1 194 ? 33.108 -33.856 -39.114 1.00 87.31 194 VAL A O 1
ATOM 1554 N N . ALA A 1 195 ? 32.844 -31.645 -38.847 1.00 84.50 195 ALA A N 1
ATOM 1555 C CA . ALA A 1 195 ? 31.564 -31.583 -39.559 1.00 84.50 195 ALA A CA 1
ATOM 1556 C C . ALA A 1 195 ? 31.700 -31.950 -41.047 1.00 84.50 195 ALA A C 1
ATOM 1558 O O . ALA A 1 195 ? 30.864 -32.686 -41.570 1.00 84.50 195 ALA A O 1
ATOM 1559 N N . GLN A 1 196 ? 32.777 -31.512 -41.711 1.00 85.69 196 GLN A N 1
ATOM 1560 C CA . GLN A 1 196 ? 33.075 -31.883 -43.103 1.00 85.69 196 GLN A CA 1
ATOM 1561 C C . GLN A 1 196 ? 33.260 -33.398 -43.290 1.00 85.69 196 GLN A C 1
ATOM 1563 O O . GLN A 1 196 ? 32.908 -33.928 -44.341 1.00 85.69 196 GLN A O 1
ATOM 1568 N N . ARG A 1 197 ? 33.767 -34.110 -42.273 1.00 84.62 197 ARG A N 1
ATOM 1569 C CA . ARG A 1 197 ? 34.009 -35.565 -42.316 1.00 84.62 197 ARG A CA 1
ATOM 1570 C C . ARG A 1 197 ? 32.833 -36.436 -41.852 1.00 84.62 197 ARG A C 1
ATOM 1572 O O . ARG A 1 197 ? 32.976 -37.654 -41.842 1.00 84.62 197 ARG A O 1
ATOM 1579 N N . GLN A 1 198 ? 31.697 -35.836 -41.483 1.00 82.06 198 GLN A N 1
ATOM 1580 C CA . GLN A 1 198 ? 30.420 -36.506 -41.171 1.00 82.06 198 GLN A CA 1
ATOM 1581 C C . GLN A 1 198 ? 30.547 -37.829 -40.365 1.00 82.06 198 GLN A C 1
ATOM 1583 O O . GLN A 1 198 ? 30.153 -38.895 -40.851 1.00 82.06 198 GLN A O 1
ATOM 1588 N N . PRO A 1 199 ? 31.086 -37.798 -39.128 1.00 83.50 199 PRO A N 1
ATOM 1589 C CA . PRO A 1 199 ? 31.246 -38.986 -38.285 1.00 83.50 199 PRO A CA 1
ATOM 1590 C C . PRO A 1 199 ? 29.909 -39.685 -37.993 1.00 83.50 199 PRO A C 1
ATOM 1592 O O . PRO A 1 199 ? 29.009 -39.108 -37.388 1.00 83.50 199 PRO A O 1
ATOM 1595 N N . GLN A 1 200 ? 29.806 -40.961 -38.374 1.00 81.38 200 GLN A N 1
ATOM 1596 C CA . GLN A 1 200 ? 28.563 -41.745 -38.292 1.00 81.38 200 GLN A CA 1
ATOM 1597 C C . GLN A 1 200 ? 28.297 -42.378 -36.912 1.00 81.38 200 GLN A C 1
ATOM 1599 O O . GLN A 1 200 ? 27.207 -42.887 -36.662 1.00 81.38 200 GLN A O 1
ATOM 1604 N N . ASN A 1 201 ? 29.282 -42.392 -36.007 1.00 84.06 201 ASN A N 1
ATOM 1605 C CA . ASN A 1 201 ? 29.134 -42.923 -34.650 1.00 84.06 201 ASN A CA 1
ATOM 1606 C C . ASN A 1 201 ? 30.135 -42.276 -33.672 1.00 84.06 201 ASN A C 1
ATOM 1608 O O . ASN A 1 201 ? 31.069 -41.589 -34.082 1.00 84.06 201 ASN A O 1
ATOM 1612 N N . ILE A 1 202 ? 29.951 -42.519 -32.370 1.00 84.00 202 ILE A N 1
ATOM 1613 C CA . ILE A 1 202 ? 30.737 -41.907 -31.282 1.00 84.00 202 ILE A CA 1
ATOM 1614 C C . ILE A 1 202 ? 32.233 -42.285 -31.328 1.00 84.00 202 ILE A C 1
ATOM 1616 O O . ILE A 1 202 ? 33.065 -41.482 -30.911 1.00 84.00 202 ILE A O 1
ATOM 1620 N N . THR A 1 203 ? 32.588 -43.473 -31.827 1.00 84.62 203 THR A N 1
ATOM 1621 C CA . THR A 1 203 ? 33.990 -43.908 -31.961 1.00 84.62 203 THR A CA 1
ATOM 1622 C C . THR A 1 203 ? 34.659 -43.195 -33.133 1.00 84.62 203 THR A C 1
ATOM 1624 O O . THR A 1 203 ? 35.680 -42.545 -32.938 1.00 84.62 203 THR A O 1
ATOM 1627 N N . ALA A 1 204 ? 34.012 -43.182 -34.303 1.00 84.75 204 ALA A N 1
ATOM 1628 C CA . ALA A 1 204 ? 34.473 -42.422 -35.465 1.00 84.75 204 ALA A CA 1
ATOM 1629 C C . ALA A 1 204 ? 34.566 -40.912 -35.169 1.00 84.75 204 ALA A C 1
ATOM 1631 O O . ALA A 1 204 ? 35.472 -40.239 -35.647 1.00 84.75 204 ALA A O 1
ATOM 1632 N N . LEU A 1 205 ? 33.663 -40.372 -34.340 1.00 88.31 205 LEU A N 1
ATOM 1633 C CA . LEU A 1 205 ? 33.737 -38.994 -33.850 1.00 88.31 205 LEU A CA 1
ATOM 1634 C C . LEU A 1 205 ? 34.989 -38.758 -32.986 1.00 88.31 205 LEU A C 1
ATOM 1636 O O . LEU A 1 205 ? 35.608 -37.705 -33.115 1.00 88.31 205 LEU A O 1
ATOM 1640 N N . GLU A 1 206 ? 35.389 -39.708 -32.134 1.00 88.56 206 GLU A N 1
ATOM 1641 C CA . GLU A 1 206 ? 36.621 -39.602 -31.340 1.00 88.56 206 GLU A CA 1
ATOM 1642 C C . GLU A 1 206 ? 37.874 -39.695 -32.224 1.00 88.56 206 GLU A C 1
ATOM 1644 O O . GLU A 1 206 ? 38.756 -38.843 -32.116 1.00 88.56 206 GLU A O 1
ATOM 1649 N N . GLU A 1 207 ? 37.921 -40.669 -33.133 1.00 87.56 207 GLU A N 1
ATOM 1650 C CA . GLU A 1 207 ? 39.028 -40.889 -34.073 1.00 87.56 207 GLU A CA 1
ATOM 1651 C C . GLU A 1 207 ? 39.232 -39.680 -34.996 1.00 87.56 207 GLU A C 1
ATOM 1653 O O . GLU A 1 207 ? 40.333 -39.132 -35.064 1.00 87.56 207 GLU A O 1
ATOM 1658 N N . ILE A 1 208 ? 38.162 -39.174 -35.618 1.00 89.94 208 ILE A N 1
ATOM 1659 C CA . ILE A 1 208 ? 38.211 -37.976 -36.470 1.00 89.94 208 ILE A CA 1
ATOM 1660 C C . ILE A 1 208 ? 38.621 -36.739 -35.654 1.00 89.94 208 ILE A C 1
ATOM 1662 O O . ILE A 1 208 ? 39.431 -35.946 -36.133 1.00 89.94 208 ILE A O 1
ATOM 1666 N N . CYS A 1 209 ? 38.155 -36.582 -34.406 1.00 89.94 209 CYS A N 1
ATOM 1667 C CA . CYS A 1 209 ? 38.639 -35.499 -33.540 1.00 89.94 209 CYS A CA 1
ATOM 1668 C C . CYS A 1 209 ? 40.149 -35.597 -33.266 1.00 89.94 209 CYS A C 1
ATOM 1670 O O . CYS A 1 209 ? 40.822 -34.568 -33.245 1.00 89.94 209 CYS A O 1
ATOM 1672 N N . MET A 1 210 ? 40.696 -36.801 -33.066 1.00 89.25 210 MET A N 1
ATOM 1673 C CA . MET A 1 210 ? 42.137 -36.997 -32.862 1.00 89.25 210 MET A CA 1
ATOM 1674 C C . MET A 1 210 ? 42.950 -36.748 -34.139 1.00 89.25 210 MET A C 1
ATOM 1676 O O . MET A 1 210 ? 43.997 -36.102 -34.071 1.00 89.25 210 MET A O 1
ATOM 1680 N N . GLU A 1 211 ? 42.465 -37.204 -35.297 1.00 88.31 211 GLU A N 1
ATOM 1681 C CA . GLU A 1 211 ? 43.123 -36.990 -36.589 1.00 88.31 211 GLU A CA 1
ATOM 1682 C C . GLU A 1 211 ? 43.150 -35.514 -36.999 1.00 88.31 211 GLU A C 1
ATOM 1684 O O . GLU A 1 211 ? 44.203 -35.015 -37.390 1.00 88.31 211 GLU A O 1
ATOM 1689 N N . GLU A 1 212 ? 42.027 -34.794 -36.911 1.00 88.19 212 GLU A N 1
ATOM 1690 C CA . GLU A 1 212 ? 41.980 -33.373 -37.289 1.00 88.19 212 GLU A CA 1
ATOM 1691 C C . GLU A 1 212 ? 42.779 -32.494 -36.317 1.00 88.19 212 GLU A C 1
ATOM 1693 O O . GLU A 1 212 ? 43.496 -31.588 -36.744 1.00 88.19 212 GLU A O 1
ATOM 1698 N N . TRP A 1 213 ? 42.758 -32.807 -35.017 1.00 88.31 213 TRP A N 1
ATOM 1699 C CA . TRP A 1 213 ? 43.575 -32.103 -34.023 1.00 88.31 213 TRP A CA 1
ATOM 1700 C C . TRP A 1 213 ? 45.085 -32.253 -34.280 1.00 88.31 213 TRP A C 1
ATOM 1702 O O . TRP A 1 213 ? 45.851 -31.337 -33.984 1.00 88.31 213 TRP A O 1
ATOM 1712 N N . ALA A 1 214 ? 45.522 -33.367 -34.876 1.00 83.56 214 ALA A N 1
ATOM 1713 C CA . ALA A 1 214 ? 46.918 -33.589 -35.257 1.00 83.56 214 ALA A CA 1
ATOM 1714 C C . ALA A 1 214 ? 47.351 -32.844 -36.540 1.00 83.56 214 ALA A C 1
ATOM 1716 O O . ALA A 1 214 ? 48.552 -32.716 -36.779 1.00 83.56 214 ALA A O 1
ATOM 1717 N N . LYS A 1 215 ? 46.409 -32.345 -37.355 1.00 82.31 215 LYS A N 1
ATOM 1718 C CA . LYS A 1 215 ? 46.684 -31.662 -38.639 1.00 82.31 215 LYS A CA 1
ATOM 1719 C C . LYS A 1 215 ? 46.845 -30.140 -38.520 1.00 82.31 215 LYS A C 1
ATOM 1721 O O . LYS A 1 215 ? 47.267 -29.504 -39.485 1.00 82.31 215 LYS A O 1
ATOM 1726 N N . LEU A 1 216 ? 46.517 -29.545 -37.369 1.00 72.94 216 LEU A N 1
ATOM 1727 C CA . LEU A 1 216 ? 46.579 -28.091 -37.167 1.00 72.94 216 LEU A CA 1
ATOM 1728 C C . LEU A 1 216 ? 48.027 -27.561 -37.341 1.00 72.94 216 LEU A C 1
ATOM 1730 O O . LEU A 1 216 ? 48.945 -28.076 -36.695 1.00 72.94 216 LEU A O 1
ATOM 1734 N N . PRO A 1 217 ? 48.263 -26.554 -38.207 1.00 56.66 217 PRO A N 1
ATOM 1735 C CA . PRO A 1 217 ? 49.588 -26.301 -38.779 1.00 56.66 217 PRO A CA 1
ATOM 1736 C C . PRO A 1 217 ? 50.561 -25.521 -37.880 1.00 56.66 217 PRO A C 1
ATOM 1738 O O . PRO A 1 217 ? 50.175 -24.734 -37.017 1.00 56.66 217 PRO A O 1
ATOM 1741 N N . ALA A 1 218 ? 51.854 -25.667 -38.186 1.00 53.69 218 ALA A N 1
ATOM 1742 C CA . ALA A 1 218 ? 52.935 -24.785 -37.743 1.00 53.69 218 ALA A CA 1
ATOM 1743 C C . ALA A 1 218 ? 53.796 -24.366 -38.954 1.00 53.69 218 ALA A C 1
ATOM 1745 O O . ALA A 1 218 ? 54.145 -25.197 -39.792 1.00 53.69 218 ALA A O 1
ATOM 1746 N N . THR A 1 219 ? 54.133 -23.078 -39.065 1.00 48.25 219 THR A N 1
ATOM 1747 C CA . THR A 1 219 ? 54.609 -22.430 -40.311 1.00 48.25 219 THR A CA 1
ATOM 1748 C C . THR A 1 219 ? 55.753 -21.432 -40.061 1.00 48.25 219 THR A C 1
ATOM 1750 O O . THR A 1 219 ? 55.784 -20.869 -38.965 1.00 48.25 219 THR A O 1
ATOM 1753 N N . PRO A 1 220 ? 56.578 -21.033 -41.061 1.00 43.03 220 PRO A N 1
ATOM 1754 C CA . PRO A 1 220 ? 56.957 -21.689 -42.330 1.00 43.03 220 PRO A CA 1
ATOM 1755 C C . PRO A 1 220 ? 58.507 -21.708 -42.584 1.00 43.03 220 PRO A C 1
ATOM 1757 O O . PRO A 1 220 ? 59.270 -21.158 -41.787 1.00 43.03 220 PRO A O 1
ATOM 1760 N N . PRO A 1 221 ? 59.020 -22.330 -43.676 1.00 36.06 221 PRO A N 1
ATOM 1761 C CA . PRO A 1 221 ? 60.466 -22.447 -43.969 1.00 36.06 221 PRO A CA 1
ATOM 1762 C C . PRO A 1 221 ? 61.057 -21.365 -44.916 1.00 36.06 221 PRO A C 1
ATOM 1764 O O . PRO A 1 221 ? 60.330 -20.615 -45.562 1.00 36.06 221 PRO A O 1
ATOM 1767 N N . LYS A 1 222 ? 62.400 -21.311 -45.037 1.00 30.39 222 LYS A N 1
ATOM 1768 C CA . LYS A 1 222 ? 63.169 -20.389 -45.919 1.00 30.39 222 LYS A CA 1
ATOM 1769 C C . LYS A 1 222 ? 63.612 -21.035 -47.252 1.00 30.39 222 LYS A C 1
ATOM 1771 O O . LYS A 1 222 ? 63.875 -22.234 -47.294 1.00 30.39 222 LYS A O 1
ATOM 1776 N N . LYS A 1 223 ? 63.771 -20.228 -48.318 1.00 30.34 223 LYS A N 1
ATOM 1777 C CA . LYS A 1 223 ? 64.278 -20.630 -49.658 1.00 30.34 223 LYS A CA 1
ATOM 1778 C C . LYS A 1 223 ? 65.823 -20.600 -49.775 1.00 30.34 223 LYS A C 1
ATOM 1780 O O . LYS A 1 223 ? 66.493 -19.947 -48.978 1.00 30.34 223 LYS A O 1
ATOM 1785 N N . LYS A 1 224 ? 66.363 -21.278 -50.803 1.00 28.72 224 LYS A N 1
ATOM 1786 C CA . LYS A 1 224 ? 67.766 -21.228 -51.297 1.00 28.72 224 LYS A CA 1
ATOM 1787 C C . LYS A 1 224 ? 67.839 -20.535 -52.678 1.00 28.72 224 LYS A C 1
ATOM 1789 O O . LYS A 1 224 ? 66.799 -20.342 -53.301 1.00 28.72 224 LYS A O 1
ATOM 1794 N N . GLY A 1 225 ? 69.049 -20.237 -53.172 1.00 28.75 225 GLY A N 1
ATOM 1795 C CA . GLY A 1 225 ? 69.326 -19.760 -54.542 1.00 28.75 225 GLY A CA 1
ATOM 1796 C C . GLY A 1 225 ? 70.655 -20.299 -55.110 1.00 28.75 225 GLY A C 1
ATOM 1797 O O . GLY A 1 225 ? 71.431 -20.903 -54.368 1.00 28.75 225 GLY A O 1
ATOM 1798 N N . THR A 1 226 ? 70.909 -20.092 -56.410 1.00 26.38 226 THR A N 1
ATOM 1799 C CA . THR A 1 226 ? 72.024 -20.683 -57.199 1.00 26.38 226 THR A CA 1
ATOM 1800 C C . THR A 1 226 ? 72.525 -19.747 -58.322 1.00 26.38 226 THR A C 1
ATOM 1802 O O . THR A 1 226 ? 71.819 -18.816 -58.699 1.00 26.38 226 THR A O 1
ATOM 1805 N N . LYS A 1 227 ? 73.736 -19.990 -58.864 1.00 28.14 227 LYS A N 1
ATOM 1806 C CA . LYS A 1 227 ? 74.403 -19.241 -59.965 1.00 28.14 227 LYS A CA 1
ATOM 1807 C C . LYS A 1 227 ? 75.045 -20.194 -61.002 1.00 28.14 227 LYS A C 1
ATOM 1809 O O . LYS A 1 227 ? 75.316 -21.342 -60.662 1.00 28.14 227 LYS A O 1
ATOM 1814 N N . SER A 1 228 ? 75.365 -19.701 -62.209 1.00 25.91 228 SER A N 1
ATOM 1815 C CA . SER A 1 228 ? 76.122 -20.406 -63.277 1.00 25.91 228 SER A CA 1
ATOM 1816 C C . SER A 1 228 ? 76.825 -19.430 -64.258 1.00 25.91 228 SER A C 1
ATOM 1818 O O . SER A 1 228 ? 76.460 -18.258 -64.287 1.00 25.91 228 SER A O 1
ATOM 1820 N N . ALA A 1 229 ? 77.814 -19.888 -65.056 1.00 33.75 229 ALA A N 1
ATOM 1821 C CA . ALA A 1 229 ? 78.624 -19.080 -66.007 1.00 33.75 229 ALA A CA 1
ATOM 1822 C C . ALA A 1 229 ? 79.196 -19.915 -67.201 1.00 33.75 229 ALA A C 1
ATOM 1824 O O . ALA A 1 229 ? 79.128 -21.143 -67.139 1.00 33.75 229 ALA A O 1
ATOM 1825 N N . LYS A 1 230 ? 79.753 -19.293 -68.275 1.00 28.61 230 LYS A N 1
ATOM 1826 C CA . LYS A 1 230 ? 80.388 -19.982 -69.450 1.00 28.61 230 LYS A CA 1
ATOM 1827 C C . LYS A 1 230 ? 81.362 -19.107 -70.310 1.00 28.61 230 LYS A C 1
ATOM 1829 O O . LYS A 1 230 ? 81.478 -17.919 -70.032 1.00 28.61 230 LYS A O 1
ATOM 1834 N N . GLY A 1 231 ? 82.069 -19.699 -71.308 1.00 31.91 231 GLY A N 1
ATOM 1835 C CA . GLY A 1 231 ? 83.244 -19.145 -72.064 1.00 31.91 231 GLY A CA 1
ATOM 1836 C C . GLY A 1 231 ? 83.195 -19.082 -73.632 1.00 31.91 231 GLY A C 1
ATOM 1837 O O . GLY A 1 231 ? 82.107 -18.961 -74.181 1.00 31.91 231 GLY A O 1
ATOM 1838 N N . LYS A 1 232 ? 84.362 -19.103 -74.344 1.00 37.53 232 LYS A N 1
ATOM 1839 C CA . LYS A 1 232 ? 84.680 -18.401 -75.651 1.00 37.53 232 LYS A CA 1
ATOM 1840 C C . LYS A 1 232 ? 85.737 -19.112 -76.588 1.00 37.53 232 LYS A C 1
ATOM 1842 O O . LYS A 1 232 ? 86.587 -19.772 -76.001 1.00 37.53 232 LYS A O 1
ATOM 1847 N N . THR A 1 233 ? 85.767 -18.953 -77.953 1.00 31.77 233 THR A N 1
ATOM 1848 C CA . THR A 1 233 ? 86.919 -19.147 -78.961 1.00 31.77 233 THR A CA 1
ATOM 1849 C C . THR A 1 233 ? 86.508 -18.973 -80.482 1.00 31.77 233 THR A C 1
ATOM 1851 O O . THR A 1 233 ? 85.412 -18.468 -80.692 1.00 31.77 233 THR A O 1
ATOM 1854 N N . SER A 1 234 ? 87.284 -19.360 -81.546 1.00 30.09 234 SER A N 1
ATOM 1855 C CA . SER A 1 234 ? 88.259 -18.528 -82.352 1.00 30.09 234 SER A CA 1
ATOM 1856 C C . SER A 1 234 ? 88.815 -19.117 -83.721 1.00 30.09 234 SER A C 1
ATOM 1858 O O . SER A 1 234 ? 89.102 -20.308 -83.757 1.00 30.09 234 SER A O 1
ATOM 1860 N N . THR A 1 235 ? 89.160 -18.264 -84.737 1.00 33.44 235 THR A N 1
ATOM 1861 C CA . THR A 1 235 ? 90.191 -18.394 -85.871 1.00 33.44 235 THR A CA 1
ATOM 1862 C C . THR A 1 235 ? 90.008 -19.421 -87.052 1.00 33.44 235 THR A C 1
ATOM 1864 O O . THR A 1 235 ? 89.076 -20.206 -86.953 1.00 33.44 235 THR A O 1
ATOM 1867 N N . VAL A 1 236 ? 90.730 -19.475 -88.223 1.00 34.34 236 VAL A N 1
ATOM 1868 C CA . VAL A 1 236 ? 92.069 -18.970 -88.747 1.00 34.34 236 VAL A CA 1
ATOM 1869 C C . VAL A 1 236 ? 92.128 -18.552 -90.290 1.00 34.34 236 VAL A C 1
ATOM 1871 O O . VAL A 1 236 ? 91.168 -17.915 -90.708 1.00 34.34 236 VAL A O 1
ATOM 1874 N N . VAL A 1 237 ? 93.217 -18.767 -91.101 1.00 34.94 237 VAL A N 1
ATOM 1875 C CA . VAL A 1 237 ? 93.648 -18.057 -92.384 1.00 34.94 237 VAL A CA 1
ATOM 1876 C C . VAL A 1 237 ? 94.537 -18.905 -93.383 1.00 34.94 237 VAL A C 1
ATOM 1878 O O . VAL A 1 237 ? 95.251 -19.758 -92.870 1.00 34.94 237 VAL A O 1
ATOM 1881 N N . ASP A 1 238 ? 94.572 -18.632 -94.728 1.00 38.22 238 ASP A N 1
ATOM 1882 C CA . ASP A 1 238 ? 95.579 -19.041 -95.806 1.00 38.22 238 ASP A CA 1
ATOM 1883 C C . ASP A 1 238 ? 95.356 -18.276 -97.183 1.00 38.22 238 ASP A C 1
ATOM 1885 O O . ASP A 1 238 ? 94.319 -17.617 -97.254 1.00 38.22 238 ASP A O 1
ATOM 1889 N N . GLY A 1 239 ? 96.130 -18.253 -98.322 1.00 39.44 239 GLY A N 1
ATOM 1890 C CA . GLY A 1 239 ? 97.538 -18.629 -98.715 1.00 39.44 239 GLY A CA 1
ATOM 1891 C C . GLY A 1 239 ? 97.933 -18.763 -100.263 1.00 39.44 239 GLY A C 1
ATOM 1892 O O . GLY A 1 239 ? 97.429 -19.670 -100.912 1.00 39.44 239 GLY A O 1
ATOM 1893 N N . LEU A 1 240 ? 98.925 -17.980 -100.804 1.00 32.62 240 LEU A N 1
ATOM 1894 C CA . LEU A 1 240 ? 99.923 -18.227 -101.945 1.00 32.62 240 LEU A CA 1
ATOM 1895 C C . LEU A 1 240 ? 99.528 -18.319 -103.479 1.00 32.62 240 LEU A C 1
ATOM 1897 O O . LEU A 1 240 ? 98.350 -18.254 -103.798 1.00 32.62 240 LEU A O 1
ATOM 1901 N N . SER A 1 241 ? 100.431 -18.601 -104.473 1.00 32.03 241 SER A N 1
ATOM 1902 C CA . SER A 1 241 ? 101.566 -17.832 -105.123 1.00 32.03 241 SER A CA 1
ATOM 1903 C C . SER A 1 241 ? 102.183 -18.561 -106.382 1.00 32.03 241 SER A C 1
ATOM 1905 O O . SER A 1 241 ? 102.166 -19.790 -106.387 1.00 32.03 241 SER A O 1
ATOM 1907 N N . THR A 1 242 ? 102.778 -17.886 -107.405 1.00 31.09 242 THR A N 1
ATOM 1908 C CA . THR A 1 242 ? 103.450 -18.506 -108.612 1.00 31.09 242 THR A CA 1
ATOM 1909 C C . THR A 1 242 ? 104.542 -17.648 -109.315 1.00 31.09 242 THR A C 1
ATOM 1911 O O . THR A 1 242 ? 104.372 -16.435 -109.401 1.00 31.09 242 THR A O 1
ATOM 1914 N N . GLU A 1 243 ? 105.572 -18.266 -109.931 1.00 35.12 243 GLU A N 1
ATOM 1915 C CA . GLU A 1 243 ? 106.625 -17.632 -110.781 1.00 35.12 243 GLU A CA 1
ATOM 1916 C C . GLU A 1 243 ? 106.816 -18.358 -112.155 1.00 35.12 243 GLU A C 1
ATOM 1918 O O . GLU A 1 243 ? 106.126 -19.340 -112.415 1.00 35.12 243 GLU A O 1
ATOM 1923 N N . ASP A 1 244 ? 107.743 -17.868 -113.005 1.00 39.91 244 ASP A N 1
ATOM 1924 C CA . ASP A 1 244 ? 108.101 -18.266 -114.400 1.00 39.91 244 ASP A CA 1
ATOM 1925 C C . ASP A 1 244 ? 107.175 -17.807 -115.561 1.00 39.91 244 ASP A C 1
ATOM 1927 O O . ASP A 1 244 ? 106.291 -18.527 -116.024 1.00 39.91 244 ASP A O 1
ATOM 1931 N N . MET A 1 245 ? 107.455 -16.616 -116.123 1.00 39.44 245 MET A N 1
ATOM 1932 C CA . MET A 1 245 ? 106.821 -16.042 -117.332 1.00 39.44 245 MET A CA 1
ATOM 1933 C C . MET A 1 245 ? 107.852 -15.310 -118.220 1.00 39.44 245 MET A C 1
ATOM 1935 O O . MET A 1 245 ? 108.773 -14.669 -117.714 1.00 39.44 245 MET A O 1
ATOM 1939 N N . SER A 1 246 ? 107.709 -15.387 -119.550 1.00 54.28 246 SER A N 1
ATOM 1940 C CA . SER A 1 246 ? 108.670 -14.818 -120.521 1.00 54.28 246 SER A CA 1
ATOM 1941 C C . SER A 1 246 ? 108.489 -13.309 -120.776 1.00 54.28 246 SER A C 1
ATOM 1943 O O . SER A 1 246 ? 107.487 -12.721 -120.380 1.00 54.28 246 SER A O 1
ATOM 1945 N N . LYS A 1 247 ? 109.449 -12.651 -121.449 1.00 54.78 247 LYS A N 1
ATOM 1946 C CA . LYS A 1 247 ? 109.512 -11.174 -121.549 1.00 54.78 247 LYS A CA 1
ATOM 1947 C C . LYS A 1 247 ? 108.232 -10.514 -122.093 1.00 54.78 247 LYS A C 1
ATOM 1949 O O . LYS A 1 247 ? 107.775 -9.530 -121.527 1.00 54.78 247 LYS A O 1
ATOM 1954 N N . GLU A 1 248 ? 107.642 -11.044 -123.159 1.00 57.47 248 GLU A N 1
ATOM 1955 C CA . GLU A 1 248 ? 106.417 -10.470 -123.745 1.00 57.47 248 GLU A CA 1
ATOM 1956 C C . GLU A 1 248 ? 105.197 -10.726 -122.840 1.00 57.47 248 GLU A C 1
ATOM 1958 O O . GLU A 1 248 ? 104.341 -9.859 -122.673 1.00 57.47 248 GLU A O 1
ATOM 1963 N N . GLN A 1 249 ? 105.182 -11.864 -122.137 1.00 57.31 249 GLN A N 1
ATOM 1964 C CA . GLN A 1 249 ? 104.194 -12.149 -121.096 1.00 57.31 249 GLN A CA 1
ATOM 1965 C C . GLN A 1 249 ? 104.371 -11.247 -119.864 1.00 57.31 249 GLN A C 1
ATOM 1967 O O . GLN A 1 249 ? 103.381 -10.939 -119.210 1.00 57.31 249 GLN A O 1
ATOM 1972 N N . LEU A 1 250 ? 105.592 -10.792 -119.551 1.00 55.09 250 LEU A N 1
ATOM 1973 C CA . LEU A 1 250 ? 105.850 -9.808 -118.494 1.00 55.09 250 LEU A CA 1
ATOM 1974 C C . LEU A 1 250 ? 105.309 -8.419 -118.859 1.00 55.09 250 LEU A C 1
ATOM 1976 O O . LEU A 1 250 ? 104.834 -7.715 -117.974 1.00 55.09 250 LEU A O 1
ATOM 1980 N N . GLU A 1 251 ? 105.324 -8.026 -120.134 1.00 59.88 251 GLU A N 1
ATOM 1981 C CA . GLU A 1 251 ? 104.747 -6.748 -120.575 1.00 59.88 251 GLU A CA 1
ATOM 1982 C C . GLU A 1 251 ? 103.201 -6.781 -120.517 1.00 59.88 251 GLU A C 1
ATOM 1984 O O . GLU A 1 251 ? 102.599 -5.851 -119.974 1.00 59.88 251 GLU A O 1
ATOM 1989 N N . GLU A 1 252 ? 102.549 -7.891 -120.902 1.00 61.34 252 GLU A N 1
ATOM 1990 C CA . GLU A 1 252 ? 101.122 -8.114 -120.590 1.00 61.34 252 GLU A CA 1
ATOM 1991 C C . GLU A 1 252 ? 100.849 -8.189 -119.078 1.00 61.34 252 GLU A C 1
ATOM 1993 O O . GLU A 1 252 ? 99.862 -7.631 -118.596 1.00 61.34 252 GLU A O 1
ATOM 1998 N N . HIS A 1 253 ? 101.705 -8.862 -118.306 1.00 59.44 253 HIS A N 1
ATOM 1999 C CA . HIS A 1 253 ? 101.537 -8.989 -116.859 1.00 59.44 253 HIS A CA 1
ATOM 2000 C C . HIS A 1 253 ? 101.671 -7.631 -116.160 1.00 59.44 253 HIS A C 1
ATOM 2002 O O . HIS A 1 253 ? 100.917 -7.369 -115.234 1.00 59.44 253 HIS A O 1
ATOM 2008 N N . ILE A 1 254 ? 102.523 -6.718 -116.639 1.00 66.75 254 ILE A N 1
ATOM 2009 C CA . ILE A 1 254 ? 102.594 -5.329 -116.152 1.00 66.75 254 ILE A CA 1
ATOM 2010 C C . ILE A 1 254 ? 101.296 -4.557 -116.439 1.00 66.75 254 ILE A C 1
ATOM 2012 O O . ILE A 1 254 ? 100.913 -3.712 -115.629 1.00 66.75 254 ILE A O 1
ATOM 2016 N N . ILE A 1 255 ? 100.599 -4.834 -117.547 1.00 73.50 255 ILE A N 1
ATOM 2017 C CA . ILE A 1 255 ? 99.277 -4.244 -117.819 1.00 73.50 255 ILE A CA 1
ATOM 2018 C C . ILE A 1 255 ? 98.233 -4.840 -116.867 1.00 73.50 255 ILE A C 1
ATOM 2020 O O . ILE A 1 255 ? 97.560 -4.081 -116.170 1.00 73.50 255 ILE A O 1
ATOM 2024 N N . ARG A 1 256 ? 98.166 -6.172 -116.735 1.00 73.19 256 ARG A N 1
ATOM 2025 C CA . ARG A 1 256 ? 97.241 -6.832 -115.792 1.00 73.19 256 ARG A CA 1
ATOM 2026 C C . ARG A 1 256 ? 97.484 -6.394 -114.349 1.00 73.19 256 ARG A C 1
ATOM 2028 O O . ARG A 1 256 ? 96.529 -6.036 -113.681 1.00 73.19 256 ARG A O 1
ATOM 2035 N N . LEU A 1 257 ? 98.737 -6.294 -113.903 1.00 69.94 257 LEU A N 1
ATOM 2036 C CA . LEU A 1 257 ? 99.107 -5.793 -112.573 1.00 69.94 257 LEU A CA 1
ATOM 2037 C C . LEU A 1 257 ? 98.725 -4.321 -112.359 1.00 69.94 257 LEU A C 1
ATOM 2039 O O . LEU A 1 257 ? 98.534 -3.915 -111.217 1.00 69.94 257 LEU A O 1
ATOM 2043 N N . ARG A 1 258 ? 98.597 -3.504 -113.415 1.00 71.38 258 ARG A N 1
ATOM 2044 C CA . ARG A 1 258 ? 98.046 -2.140 -113.307 1.00 71.38 258 ARG A CA 1
ATOM 2045 C C . ARG A 1 258 ? 96.524 -2.161 -113.191 1.00 71.38 258 ARG A C 1
ATOM 2047 O O . ARG A 1 258 ? 95.991 -1.502 -112.310 1.00 71.38 258 ARG A O 1
ATOM 2054 N N . GLU A 1 259 ? 95.841 -2.958 -114.007 1.00 74.62 259 GLU A N 1
ATOM 2055 C CA . GLU A 1 259 ? 94.383 -3.146 -113.927 1.00 74.62 259 GLU A CA 1
ATOM 2056 C C . GLU A 1 259 ? 93.937 -3.845 -112.630 1.00 74.62 259 GLU A C 1
ATOM 2058 O O . GLU A 1 259 ? 92.825 -3.627 -112.153 1.00 74.62 259 GLU A O 1
ATOM 2063 N N . GLU A 1 260 ? 94.792 -4.691 -112.056 1.00 71.19 260 GLU A N 1
ATOM 2064 C CA . GLU A 1 260 ? 94.628 -5.307 -110.739 1.00 71.19 260 GLU A CA 1
ATOM 2065 C C . GLU A 1 260 ? 94.968 -4.318 -109.629 1.00 71.19 260 GLU A C 1
ATOM 2067 O O . GLU A 1 260 ? 94.213 -4.248 -108.672 1.00 71.19 260 GLU A O 1
ATOM 2072 N N . LEU A 1 261 ? 96.014 -3.489 -109.763 1.00 74.50 261 LEU A N 1
ATOM 2073 C CA . LEU A 1 261 ? 96.305 -2.407 -108.813 1.00 74.50 261 LEU A CA 1
ATOM 2074 C C . LEU A 1 261 ? 95.175 -1.368 -108.752 1.00 74.50 261 LEU A C 1
ATOM 2076 O O . LEU A 1 261 ? 94.875 -0.862 -107.671 1.00 74.50 261 LEU A O 1
ATOM 2080 N N . ASP A 1 262 ? 94.556 -1.041 -109.887 1.00 74.69 262 ASP A N 1
ATOM 2081 C CA . ASP A 1 262 ? 93.431 -0.107 -109.944 1.00 74.69 262 ASP A CA 1
ATOM 2082 C C . ASP A 1 262 ? 92.119 -0.749 -109.464 1.00 74.69 262 ASP A C 1
ATOM 2084 O O . ASP A 1 262 ? 91.412 -0.114 -108.681 1.00 74.69 262 ASP A O 1
ATOM 2088 N N . ARG A 1 263 ? 91.859 -2.039 -109.738 1.00 79.25 263 ARG A N 1
ATOM 2089 C CA . ARG A 1 263 ? 90.789 -2.788 -109.043 1.00 79.25 263 ARG A CA 1
ATOM 2090 C C . ARG A 1 263 ? 91.019 -2.877 -107.533 1.00 79.25 263 ARG A C 1
ATOM 2092 O O . ARG A 1 263 ? 90.114 -2.576 -106.772 1.00 79.25 263 ARG A O 1
ATOM 2099 N N . GLU A 1 264 ? 92.234 -3.167 -107.075 1.00 71.12 264 GLU A N 1
ATOM 2100 C CA . GLU A 1 264 ? 92.632 -3.141 -105.657 1.00 71.12 264 GLU A CA 1
ATOM 2101 C C . GLU A 1 264 ? 92.445 -1.760 -105.011 1.00 71.12 264 GLU A C 1
ATOM 2103 O O . GLU A 1 264 ? 92.200 -1.659 -103.808 1.00 71.12 264 GLU A O 1
ATOM 2108 N N . ARG A 1 265 ? 92.553 -0.669 -105.780 1.00 75.31 265 ARG A N 1
ATOM 2109 C CA . ARG A 1 265 ? 92.245 0.691 -105.311 1.00 75.31 265 ARG A CA 1
ATOM 2110 C C . ARG A 1 265 ? 90.738 0.923 -105.222 1.00 75.31 265 ARG A C 1
ATOM 2112 O O . ARG A 1 265 ? 90.288 1.481 -104.221 1.00 75.31 265 ARG A O 1
ATOM 2119 N N . GLU A 1 266 ? 89.968 0.488 -106.216 1.00 75.56 266 GLU A N 1
ATOM 2120 C CA . GLU A 1 266 ? 88.502 0.581 -106.226 1.00 75.56 266 GLU A CA 1
ATOM 2121 C C . GLU A 1 266 ? 87.865 -0.282 -105.129 1.00 75.56 266 GLU A C 1
ATOM 2123 O O . GLU A 1 266 ? 87.068 0.225 -104.341 1.00 75.56 266 GLU A O 1
ATOM 2128 N N . GLU A 1 267 ? 88.281 -1.541 -104.990 1.00 75.62 267 GLU A N 1
ATOM 2129 C CA . GLU A 1 267 ? 87.847 -2.453 -103.930 1.00 75.62 267 GLU A CA 1
ATOM 2130 C C . GLU A 1 267 ? 88.239 -1.925 -102.550 1.00 75.62 267 GLU A C 1
ATOM 2132 O O . GLU A 1 267 ? 87.406 -1.880 -101.647 1.00 75.62 267 GLU A O 1
ATOM 2137 N N . ARG A 1 268 ? 89.465 -1.423 -102.367 1.00 76.31 268 ARG A N 1
ATOM 2138 C CA . ARG A 1 268 ? 89.883 -0.788 -101.105 1.00 76.31 268 ARG A CA 1
ATOM 2139 C C . ARG A 1 268 ? 89.058 0.448 -100.767 1.00 76.31 268 ARG A C 1
ATOM 2141 O O . ARG A 1 268 ? 88.767 0.658 -99.593 1.00 76.31 268 ARG A O 1
ATOM 2148 N N . ASN A 1 269 ? 88.662 1.242 -101.761 1.00 81.19 269 ASN A N 1
ATOM 2149 C CA . ASN A 1 269 ? 87.767 2.385 -101.584 1.00 81.19 269 ASN A CA 1
ATOM 2150 C C . ASN A 1 269 ? 86.341 1.920 -101.223 1.00 81.19 269 ASN A C 1
ATOM 2152 O O . ASN A 1 269 ? 85.748 2.413 -100.266 1.00 81.19 269 ASN A O 1
ATOM 2156 N N . TYR A 1 270 ? 85.826 0.888 -101.893 1.00 80.25 270 TYR A N 1
ATOM 2157 C CA . TYR A 1 270 ? 84.546 0.257 -101.566 1.00 80.25 270 TYR A CA 1
ATOM 2158 C C . TYR A 1 270 ? 84.529 -0.323 -100.139 1.00 80.25 270 TYR A C 1
ATOM 2160 O O . TYR A 1 270 ? 83.640 -0.006 -99.350 1.00 80.25 270 TYR A O 1
ATOM 2168 N N . PHE A 1 271 ? 85.552 -1.087 -99.748 1.00 78.81 271 PHE A N 1
ATOM 2169 C CA . PHE A 1 271 ? 85.710 -1.618 -98.392 1.00 78.81 271 PHE A CA 1
ATOM 2170 C C . PHE A 1 271 ? 85.999 -0.529 -97.345 1.00 78.81 271 PHE A C 1
ATOM 2172 O O . PHE A 1 271 ? 85.706 -0.735 -96.169 1.00 78.81 271 PHE A O 1
ATOM 2179 N N . GLN A 1 272 ? 86.546 0.630 -97.729 1.00 78.75 272 GLN A N 1
ATOM 2180 C CA . GLN A 1 272 ? 86.617 1.813 -96.864 1.00 78.75 272 GLN A CA 1
ATOM 2181 C C . GLN A 1 272 ? 85.205 2.366 -96.617 1.00 78.75 272 GLN A C 1
ATOM 2183 O O . GLN A 1 272 ? 84.792 2.483 -95.468 1.00 78.75 272 GLN A O 1
ATOM 2188 N N . LEU A 1 273 ? 84.429 2.600 -97.680 1.00 84.06 273 LEU A N 1
ATOM 2189 C CA . LEU A 1 273 ? 83.057 3.109 -97.599 1.00 84.06 273 LEU A CA 1
ATOM 2190 C C . LEU A 1 273 ? 82.119 2.166 -96.828 1.00 84.06 273 LEU A C 1
ATOM 2192 O O . LEU A 1 273 ? 81.333 2.634 -96.007 1.00 84.06 273 LEU A O 1
ATOM 2196 N N . GLU A 1 274 ? 82.207 0.849 -97.032 1.00 84.19 274 GLU A N 1
ATOM 2197 C CA . GLU A 1 274 ? 81.436 -0.128 -96.248 1.00 84.19 274 GLU A CA 1
ATOM 2198 C C . GLU A 1 274 ? 81.876 -0.177 -94.780 1.00 84.19 274 GLU A C 1
ATOM 2200 O O . GLU A 1 274 ? 81.030 -0.227 -93.887 1.00 84.19 274 GLU A O 1
ATOM 2205 N N . ARG A 1 275 ? 83.181 -0.082 -94.491 1.00 83.81 275 ARG A N 1
ATOM 2206 C CA . ARG A 1 275 ? 83.677 0.023 -93.109 1.00 83.81 275 ARG A CA 1
ATOM 2207 C C . ARG A 1 275 ? 83.143 1.276 -92.420 1.00 83.81 275 ARG A C 1
ATOM 2209 O O . ARG A 1 275 ? 82.716 1.183 -91.273 1.00 83.81 275 ARG A O 1
ATOM 2216 N N . ASP A 1 276 ? 83.119 2.410 -93.110 1.00 88.31 276 ASP A N 1
ATOM 2217 C CA . ASP A 1 276 ? 82.679 3.691 -92.552 1.00 88.31 276 ASP A CA 1
ATOM 2218 C C . ASP A 1 276 ? 81.143 3.735 -92.379 1.00 88.31 276 ASP A C 1
ATOM 2220 O O . ASP A 1 276 ? 80.645 4.240 -91.366 1.00 88.31 276 ASP A O 1
ATOM 2224 N N . LYS A 1 277 ? 80.372 3.090 -93.273 1.00 88.31 277 LYS A N 1
ATOM 2225 C CA . LYS A 1 277 ? 78.937 2.795 -93.060 1.00 88.31 277 LYS A CA 1
ATOM 2226 C C . LYS A 1 277 ? 78.722 1.913 -91.828 1.00 88.31 277 LYS A C 1
ATOM 2228 O O . LYS A 1 277 ? 77.928 2.254 -90.957 1.00 88.31 277 LYS A O 1
ATOM 2233 N N . ILE A 1 278 ? 79.435 0.790 -91.718 1.00 87.44 278 ILE A N 1
ATOM 2234 C CA . ILE A 1 278 ? 79.318 -0.133 -90.576 1.00 87.44 278 ILE A CA 1
ATOM 2235 C C . ILE A 1 278 ? 79.726 0.563 -89.269 1.00 87.44 278 ILE A C 1
ATOM 2237 O O . ILE A 1 278 ? 79.075 0.367 -88.242 1.00 87.44 278 ILE A O 1
ATOM 2241 N N . HIS A 1 279 ? 80.755 1.413 -89.299 1.00 88.88 279 HIS A N 1
ATOM 2242 C CA . HIS A 1 279 ? 81.202 2.181 -88.142 1.00 88.88 279 HIS A CA 1
ATOM 2243 C C . HIS A 1 279 ? 80.150 3.203 -87.703 1.00 88.88 279 HIS A C 1
ATOM 2245 O O . HIS A 1 279 ? 79.757 3.198 -86.539 1.00 88.88 279 HIS A O 1
ATOM 2251 N N . THR A 1 280 ? 79.610 4.004 -88.626 1.00 89.38 280 THR A N 1
ATOM 2252 C CA . THR A 1 280 ? 78.543 4.970 -88.311 1.00 89.38 280 THR A CA 1
ATOM 2253 C C . THR A 1 280 ? 77.256 4.285 -87.837 1.00 89.38 280 THR A C 1
ATOM 2255 O O . THR A 1 280 ? 76.670 4.724 -86.846 1.00 89.38 280 THR A O 1
ATOM 2258 N N . PHE A 1 281 ? 76.850 3.154 -88.429 1.00 91.06 281 PHE A N 1
ATOM 2259 C CA . PHE A 1 281 ? 75.748 2.336 -87.900 1.00 91.06 281 PHE A CA 1
ATOM 2260 C C . PHE A 1 281 ? 76.035 1.806 -86.486 1.00 91.06 281 PHE A C 1
ATOM 2262 O O . PHE A 1 281 ? 75.145 1.839 -85.630 1.00 91.06 281 PHE A O 1
ATOM 2269 N N . TRP A 1 282 ? 77.259 1.346 -86.208 1.00 92.56 282 TRP A N 1
ATOM 2270 C CA . TRP A 1 282 ? 77.663 0.893 -84.875 1.00 92.56 282 TRP A CA 1
ATOM 2271 C C . TRP A 1 282 ? 77.649 2.034 -83.854 1.00 92.56 282 TRP A C 1
ATOM 2273 O O . TRP A 1 282 ? 77.119 1.851 -82.760 1.00 92.56 282 TRP A O 1
ATOM 2283 N N . GLU A 1 283 ? 78.155 3.219 -84.201 1.00 91.75 283 GLU A N 1
ATOM 2284 C CA . GLU A 1 283 ? 78.124 4.397 -83.330 1.00 91.75 283 GLU A CA 1
ATOM 2285 C C . GLU A 1 283 ? 76.695 4.871 -83.044 1.00 91.75 283 GLU A C 1
ATOM 2287 O O . GLU A 1 283 ? 76.358 5.120 -81.885 1.00 91.75 283 GLU A O 1
ATOM 2292 N N . ILE A 1 284 ? 75.827 4.923 -84.061 1.00 91.56 284 ILE A N 1
ATOM 2293 C CA . ILE A 1 284 ? 74.404 5.255 -83.899 1.00 91.56 284 ILE A CA 1
ATOM 2294 C C . ILE A 1 284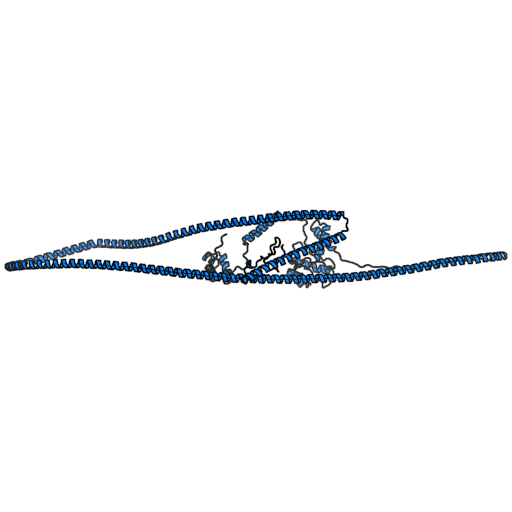 ? 73.719 4.234 -82.983 1.00 91.56 284 ILE A C 1
ATOM 2296 O O . ILE A 1 284 ? 73.065 4.626 -82.016 1.00 91.56 284 ILE A O 1
ATOM 2300 N N . THR A 1 285 ? 73.917 2.935 -83.226 1.00 90.31 285 THR A N 1
ATOM 2301 C CA . THR A 1 285 ? 73.311 1.854 -82.425 1.00 90.31 285 THR A CA 1
ATOM 2302 C C . THR A 1 285 ? 73.828 1.866 -80.984 1.00 90.31 285 THR A C 1
ATOM 2304 O O . THR A 1 285 ? 73.061 1.707 -80.036 1.00 90.31 285 THR A O 1
ATOM 2307 N N . LYS A 1 286 ? 75.127 2.116 -80.787 1.00 92.62 286 LYS A N 1
ATOM 2308 C CA . LYS A 1 286 ? 75.764 2.272 -79.472 1.00 92.62 286 LYS A CA 1
ATOM 2309 C C . LYS A 1 286 ? 75.228 3.499 -78.731 1.00 92.62 286 LYS A C 1
ATOM 2311 O O . LYS A 1 286 ? 74.938 3.397 -77.541 1.00 92.62 286 LYS A O 1
ATOM 2316 N N . ARG A 1 287 ? 75.047 4.633 -79.418 1.00 93.06 287 ARG A N 1
ATOM 2317 C CA . ARG A 1 287 ? 74.445 5.847 -78.845 1.00 93.06 287 ARG A CA 1
ATOM 2318 C C . ARG A 1 287 ? 73.000 5.594 -78.422 1.00 93.06 287 ARG A C 1
ATOM 2320 O O . ARG A 1 287 ? 72.663 5.880 -77.280 1.00 93.06 287 ARG A O 1
ATOM 2327 N N . GLN A 1 288 ? 72.190 4.983 -79.288 1.00 91.38 288 GLN A N 1
ATOM 2328 C CA . GLN A 1 288 ? 70.811 4.582 -78.980 1.00 91.38 288 GLN A CA 1
ATOM 2329 C C . GLN A 1 288 ? 70.737 3.591 -77.806 1.00 91.38 288 GLN A C 1
ATOM 2331 O O . GLN A 1 288 ? 69.823 3.674 -76.988 1.00 91.38 288 GLN A O 1
ATOM 2336 N N . LEU A 1 289 ? 71.705 2.676 -77.681 1.00 90.62 289 LEU A N 1
ATOM 2337 C CA . LEU A 1 289 ? 71.788 1.742 -76.559 1.00 90.62 289 LEU A CA 1
ATOM 2338 C C . LEU A 1 289 ? 72.125 2.449 -75.236 1.00 90.62 289 LEU A C 1
ATOM 2340 O O . LEU A 1 289 ? 71.504 2.142 -74.220 1.00 90.62 289 LEU A O 1
ATOM 2344 N N . GLU A 1 290 ? 73.073 3.390 -75.215 1.00 92.31 290 GLU A N 1
ATOM 2345 C CA . GLU A 1 290 ? 73.370 4.173 -74.002 1.00 92.31 290 GLU A CA 1
ATOM 2346 C C . GLU A 1 290 ? 72.248 5.159 -73.642 1.00 92.31 290 GLU A C 1
ATOM 2348 O O . GLU A 1 290 ? 71.962 5.349 -72.460 1.00 92.31 290 GLU A O 1
ATOM 2353 N N . GLU A 1 291 ? 71.556 5.708 -74.640 1.00 92.75 291 GLU A N 1
ATOM 2354 C CA . GLU A 1 291 ? 70.340 6.514 -74.488 1.00 92.75 291 GLU A CA 1
ATOM 2355 C C . GLU A 1 291 ? 69.213 5.683 -73.851 1.00 92.75 291 GLU A C 1
ATOM 2357 O O . GLU A 1 291 ? 68.684 6.056 -72.807 1.00 92.75 291 GLU A O 1
ATOM 2362 N N . LYS A 1 292 ? 68.932 4.477 -74.361 1.00 92.62 292 LYS A N 1
ATOM 2363 C CA . LYS A 1 292 ? 67.924 3.573 -73.774 1.00 92.62 292 LYS A CA 1
ATOM 2364 C C . LYS A 1 292 ? 68.329 3.017 -72.402 1.00 92.62 292 LYS A C 1
ATOM 2366 O O . LYS A 1 292 ? 67.459 2.781 -71.568 1.00 92.62 292 LYS A O 1
ATOM 2371 N N . LYS A 1 293 ? 69.627 2.870 -72.109 1.00 90.38 293 LYS A N 1
ATOM 2372 C CA . LYS A 1 293 ? 70.119 2.609 -70.740 1.00 90.38 293 LYS A CA 1
ATOM 2373 C C . LYS A 1 293 ? 69.928 3.816 -69.815 1.00 90.38 293 LYS A C 1
ATOM 2375 O O . LYS A 1 293 ? 69.739 3.621 -68.618 1.00 90.38 293 LYS A O 1
ATOM 2380 N N . ALA A 1 294 ? 70.005 5.046 -70.325 1.00 92.12 294 ALA A N 1
ATOM 2381 C CA . ALA A 1 294 ? 69.717 6.248 -69.546 1.00 92.12 294 ALA A CA 1
ATOM 2382 C C . ALA A 1 294 ? 68.219 6.366 -69.239 1.00 92.12 294 ALA A C 1
ATOM 2384 O O . ALA A 1 294 ? 67.876 6.537 -68.072 1.00 92.12 294 ALA A O 1
ATOM 2385 N N . ASP A 1 295 ? 67.349 6.153 -70.232 1.00 92.25 295 ASP A N 1
ATOM 2386 C CA . ASP A 1 295 ? 65.893 6.079 -70.038 1.00 92.25 295 ASP A CA 1
ATOM 2387 C C . ASP A 1 295 ? 65.517 5.057 -68.957 1.00 92.25 295 ASP A C 1
ATOM 2389 O O . ASP A 1 295 ? 64.717 5.350 -68.071 1.00 92.25 295 ASP A O 1
ATOM 2393 N N . LEU A 1 296 ? 66.120 3.863 -69.010 1.00 88.50 296 LEU A N 1
ATOM 2394 C CA . LEU A 1 296 ? 65.842 2.779 -68.070 1.00 88.50 296 LEU A CA 1
ATOM 2395 C C . LEU A 1 296 ? 66.267 3.158 -66.641 1.00 88.50 296 LEU A C 1
ATOM 2397 O O . LEU A 1 296 ? 65.451 3.046 -65.731 1.00 88.50 296 LEU A O 1
ATOM 2401 N N . ARG A 1 297 ? 67.474 3.712 -66.446 1.00 91.81 297 ARG A N 1
ATOM 2402 C CA . ARG A 1 297 ? 67.929 4.212 -65.130 1.00 91.81 297 ARG A CA 1
ATOM 2403 C C . ARG A 1 297 ? 67.060 5.353 -64.590 1.00 91.81 297 ARG A C 1
ATOM 2405 O O . ARG A 1 297 ? 66.847 5.437 -63.384 1.00 91.81 297 ARG A O 1
ATOM 2412 N N . ASN A 1 298 ? 66.563 6.228 -65.465 1.00 92.25 298 ASN A N 1
ATOM 2413 C CA . ASN A 1 298 ? 65.643 7.296 -65.072 1.00 92.25 298 ASN A CA 1
ATOM 2414 C C . ASN A 1 298 ? 64.294 6.709 -64.630 1.00 92.25 298 ASN A C 1
ATOM 2416 O O . ASN A 1 298 ? 63.795 7.080 -63.575 1.00 92.25 298 ASN A O 1
ATOM 2420 N N . ARG A 1 299 ? 63.752 5.730 -65.366 1.00 92.00 299 ARG A N 1
ATOM 2421 C CA . ARG A 1 299 ? 62.526 4.996 -65.002 1.00 92.00 299 ARG A CA 1
ATOM 2422 C C . ARG A 1 299 ? 62.668 4.203 -63.700 1.00 92.00 299 ARG A C 1
ATOM 2424 O O . ARG A 1 299 ? 61.732 4.187 -62.910 1.00 92.00 299 ARG A O 1
ATOM 2431 N N . GLU A 1 300 ? 63.817 3.575 -63.453 1.00 85.56 300 GLU A N 1
ATOM 2432 C CA . GLU A 1 300 ? 64.123 2.914 -62.175 1.00 85.56 300 GLU A CA 1
ATOM 2433 C C . GLU A 1 300 ? 64.084 3.912 -61.009 1.00 85.56 300 GLU A C 1
ATOM 2435 O O . GLU A 1 300 ? 63.436 3.635 -60.001 1.00 85.56 300 GLU A O 1
ATOM 2440 N N . ARG A 1 301 ? 64.674 5.105 -61.174 1.00 93.81 301 ARG A N 1
ATOM 2441 C CA . ARG A 1 301 ? 64.605 6.172 -60.165 1.00 93.81 301 ARG A CA 1
ATOM 2442 C C . ARG A 1 301 ? 63.195 6.741 -59.988 1.00 93.81 301 ARG A C 1
ATOM 2444 O O . ARG A 1 301 ? 62.770 6.920 -58.856 1.00 93.81 301 ARG A O 1
ATOM 2451 N N . GLU A 1 302 ? 62.457 6.988 -61.071 1.00 91.31 302 GLU A N 1
ATOM 2452 C CA . GLU A 1 302 ? 61.058 7.444 -61.005 1.00 91.31 302 GLU A CA 1
ATOM 2453 C C . GLU A 1 302 ? 60.178 6.451 -60.215 1.00 91.31 302 GLU A C 1
ATOM 2455 O O . GLU A 1 302 ? 59.287 6.869 -59.476 1.00 91.31 302 GLU A O 1
ATOM 2460 N N . MET A 1 303 ? 60.443 5.140 -60.321 1.00 85.31 303 MET A N 1
ATOM 2461 C CA . MET A 1 303 ? 59.771 4.117 -59.508 1.00 85.31 303 MET A CA 1
ATOM 2462 C C . MET A 1 303 ? 60.234 4.130 -58.042 1.00 85.31 303 MET A C 1
ATOM 2464 O O . MET A 1 303 ? 59.391 4.046 -57.152 1.00 85.31 303 MET A O 1
ATOM 2468 N N . GLU A 1 304 ? 61.535 4.272 -57.774 1.00 89.75 304 GLU A N 1
ATOM 2469 C CA . GLU A 1 304 ? 62.088 4.358 -56.412 1.00 89.75 304 GLU A CA 1
ATOM 2470 C C . GLU A 1 304 ? 61.548 5.589 -55.653 1.00 89.75 304 GLU A C 1
ATOM 2472 O O . GLU A 1 304 ? 61.026 5.456 -54.545 1.00 89.75 304 GLU A O 1
ATOM 2477 N N . GLU A 1 305 ? 61.550 6.768 -56.284 1.00 91.00 305 GLU A N 1
ATOM 2478 C CA . GLU A 1 305 ? 60.981 8.009 -55.736 1.00 91.00 305 GLU A CA 1
ATOM 2479 C C . GLU A 1 305 ? 59.461 7.890 -55.490 1.00 91.00 305 GLU A C 1
ATOM 2481 O O . GLU A 1 305 ? 58.947 8.369 -54.471 1.00 91.00 305 GLU A O 1
ATOM 2486 N N . ALA A 1 306 ? 58.726 7.202 -56.373 1.00 88.81 306 ALA A N 1
ATOM 2487 C CA . ALA A 1 306 ? 57.302 6.924 -56.183 1.00 88.81 306 ALA A CA 1
ATOM 2488 C C . ALA A 1 306 ? 57.038 5.950 -55.016 1.00 88.81 306 ALA A C 1
ATOM 2490 O O . ALA A 1 306 ? 56.107 6.170 -54.232 1.00 88.81 306 ALA A O 1
ATOM 2491 N N . GLU A 1 307 ? 57.860 4.907 -54.849 1.00 87.44 307 GLU A N 1
ATOM 2492 C CA . GLU A 1 307 ? 57.771 3.993 -53.705 1.00 87.44 307 GLU A CA 1
ATOM 2493 C C . GLU A 1 307 ? 58.113 4.693 -52.380 1.00 87.44 307 GLU A C 1
ATOM 2495 O O . GLU A 1 307 ? 57.386 4.512 -51.397 1.00 87.44 307 GLU A O 1
ATOM 2500 N N . GLU A 1 308 ? 59.155 5.530 -52.326 1.00 91.00 308 GLU A N 1
ATOM 2501 C CA . GLU A 1 308 ? 59.487 6.316 -51.128 1.00 91.00 308 GLU A CA 1
ATOM 2502 C C . GLU A 1 308 ? 58.378 7.314 -50.762 1.00 91.00 308 GLU A C 1
ATOM 2504 O O . GLU A 1 308 ? 58.016 7.451 -49.583 1.00 91.00 308 GLU A O 1
ATOM 2509 N N . SER A 1 309 ? 57.791 7.973 -51.766 1.00 89.75 309 SER A N 1
ATOM 2510 C CA . SER A 1 309 ? 56.639 8.863 -51.599 1.00 89.75 309 SER A CA 1
ATOM 2511 C C . SER A 1 309 ? 55.443 8.111 -51.005 1.00 89.75 309 SER A C 1
ATOM 2513 O O . SER A 1 309 ? 54.933 8.486 -49.944 1.00 89.75 309 SER A O 1
ATOM 2515 N N . HIS A 1 310 ? 55.066 6.967 -51.584 1.00 92.56 310 HIS A N 1
ATOM 2516 C CA . HIS A 1 310 ? 53.953 6.154 -51.089 1.00 92.56 310 HIS A CA 1
ATOM 2517 C C . HIS A 1 310 ? 54.219 5.564 -49.690 1.00 92.56 310 HIS A C 1
ATOM 2519 O O . HIS A 1 310 ? 53.341 5.577 -48.822 1.00 92.56 310 HIS A O 1
ATOM 2525 N N . GLN A 1 311 ? 55.449 5.128 -49.392 1.00 90.44 311 GLN A N 1
ATOM 2526 C CA . GLN A 1 311 ? 55.847 4.723 -48.036 1.00 90.44 311 GLN A CA 1
ATOM 2527 C C . GLN A 1 311 ? 55.757 5.879 -47.026 1.00 90.44 311 GLN A C 1
ATOM 2529 O O . GLN A 1 311 ? 55.520 5.657 -45.833 1.00 90.44 311 GLN A O 1
ATOM 2534 N N . THR A 1 312 ? 55.955 7.120 -47.467 1.00 92.25 312 THR A N 1
ATOM 2535 C CA . THR A 1 312 ? 55.800 8.325 -46.641 1.00 92.25 312 THR A CA 1
ATOM 2536 C C . THR A 1 312 ? 54.327 8.651 -46.411 1.00 92.25 312 THR A C 1
ATOM 2538 O O . THR A 1 312 ? 53.923 8.845 -45.263 1.00 92.25 312 THR A O 1
ATOM 2541 N N . GLU A 1 313 ? 53.494 8.572 -47.446 1.00 91.44 313 GLU A N 1
ATOM 2542 C CA . GLU A 1 313 ? 52.040 8.728 -47.347 1.00 91.44 313 GLU A CA 1
ATOM 2543 C C . GLU A 1 313 ? 51.418 7.685 -46.394 1.00 91.44 313 GLU A C 1
ATOM 2545 O O . GLU A 1 313 ? 50.692 8.027 -45.458 1.00 91.44 313 GLU A O 1
ATOM 2550 N N . ILE A 1 314 ? 51.812 6.410 -46.522 1.00 92.69 314 ILE A N 1
ATOM 2551 C CA . ILE A 1 314 ? 51.431 5.321 -45.608 1.00 92.69 314 ILE A CA 1
ATOM 2552 C C . ILE A 1 314 ? 51.833 5.629 -44.155 1.00 92.69 314 ILE A C 1
ATOM 2554 O O . ILE A 1 314 ? 51.086 5.299 -43.226 1.00 92.69 314 ILE A O 1
ATOM 2558 N N . ARG A 1 315 ? 53.006 6.237 -43.921 1.00 94.25 315 ARG A N 1
ATOM 2559 C CA . ARG A 1 315 ? 53.444 6.652 -42.574 1.00 94.25 315 ARG A CA 1
ATOM 2560 C C . ARG A 1 315 ? 52.554 7.772 -42.023 1.00 94.25 315 ARG A C 1
ATOM 2562 O O . ARG A 1 315 ? 52.142 7.681 -40.865 1.00 94.25 315 ARG A O 1
ATOM 2569 N N . VAL A 1 316 ? 52.189 8.756 -42.848 1.00 94.69 316 VAL A N 1
ATOM 2570 C CA . VAL A 1 316 ? 51.267 9.845 -42.479 1.00 94.69 316 VAL A CA 1
ATOM 2571 C C . VAL A 1 316 ? 49.869 9.307 -42.155 1.00 94.69 316 VAL A C 1
ATOM 2573 O O . VAL A 1 316 ? 49.356 9.597 -41.072 1.00 94.69 316 VAL A O 1
ATOM 2576 N N . TYR A 1 317 ? 49.271 8.454 -42.997 1.00 93.25 317 TYR A N 1
ATOM 2577 C CA . TYR A 1 317 ? 47.962 7.854 -42.696 1.00 93.25 317 TYR A CA 1
ATOM 2578 C C . TYR A 1 317 ? 47.986 6.996 -41.429 1.00 93.25 317 TYR A C 1
ATOM 2580 O O . TYR A 1 317 ? 47.093 7.123 -40.592 1.00 93.25 317 TYR A O 1
ATOM 2588 N N . LYS A 1 318 ? 49.027 6.175 -41.220 1.00 92.19 318 LYS A N 1
ATOM 2589 C CA . LYS A 1 318 ? 49.185 5.395 -39.978 1.00 92.19 318 LYS A CA 1
ATOM 2590 C C . LYS A 1 318 ? 49.250 6.288 -38.737 1.00 92.19 318 LYS A C 1
ATOM 2592 O O . LYS A 1 318 ? 48.736 5.897 -37.691 1.00 92.19 318 LYS A O 1
ATOM 2597 N N . GLN A 1 319 ? 49.848 7.475 -38.832 1.00 93.62 319 GLN A N 1
ATOM 2598 C CA . GLN A 1 319 ? 49.875 8.434 -37.728 1.00 93.62 319 GLN A CA 1
ATOM 2599 C C . GLN A 1 319 ? 48.523 9.147 -37.543 1.00 93.62 319 GLN A C 1
ATOM 2601 O O . GLN A 1 319 ? 48.068 9.288 -36.409 1.00 93.62 319 GLN A O 1
ATOM 2606 N N . LYS A 1 320 ? 47.831 9.509 -38.633 1.00 94.31 320 LYS A N 1
ATOM 2607 C CA . LYS A 1 320 ? 46.486 10.110 -38.594 1.00 94.31 320 LYS A CA 1
ATOM 2608 C C . LYS A 1 320 ? 45.446 9.162 -37.982 1.00 94.31 320 LYS A C 1
ATOM 2610 O O . LYS A 1 320 ? 44.675 9.579 -37.125 1.00 94.31 320 LYS A O 1
ATOM 2615 N N . VAL A 1 321 ? 45.487 7.872 -38.329 1.00 93.81 321 VAL A N 1
ATOM 2616 C CA . VAL A 1 321 ? 44.633 6.830 -37.725 1.00 93.81 321 VAL A CA 1
ATOM 2617 C C . VAL A 1 321 ? 44.916 6.664 -36.228 1.00 93.81 321 VAL A C 1
ATOM 2619 O O . VAL A 1 321 ? 43.975 6.586 -35.445 1.00 93.81 321 VAL A O 1
ATOM 2622 N N . LYS A 1 322 ? 46.185 6.671 -35.791 1.00 94.75 322 LYS A N 1
ATOM 2623 C CA . LYS A 1 322 ? 46.516 6.647 -34.351 1.00 94.75 322 LYS A CA 1
ATOM 2624 C C . LYS A 1 322 ? 45.960 7.858 -33.600 1.00 94.75 322 LYS A C 1
ATOM 2626 O O . LYS A 1 322 ? 45.509 7.695 -32.472 1.00 94.75 322 LYS A O 1
ATOM 2631 N N . HIS A 1 323 ? 46.010 9.047 -34.203 1.00 93.06 323 HIS A N 1
ATOM 2632 C CA . HIS A 1 323 ? 45.486 10.262 -33.583 1.00 93.06 323 HIS A CA 1
ATOM 2633 C C . HIS A 1 323 ? 43.961 10.194 -33.425 1.00 93.06 323 HIS A C 1
ATOM 2635 O O . HIS A 1 323 ? 43.478 10.355 -32.311 1.00 93.06 323 HIS A O 1
ATOM 2641 N N . LEU A 1 324 ? 43.236 9.815 -34.484 1.00 95.12 324 LEU A N 1
ATOM 2642 C CA . LEU A 1 324 ? 41.781 9.610 -34.446 1.00 95.12 324 LEU A CA 1
ATOM 2643 C C . LEU A 1 324 ? 41.359 8.545 -33.417 1.00 95.12 324 LEU A C 1
ATOM 2645 O O . LEU A 1 324 ? 40.370 8.725 -32.716 1.00 95.12 324 LEU A O 1
ATOM 2649 N N . LEU A 1 325 ? 42.115 7.449 -33.281 1.00 92.81 325 LEU A N 1
ATOM 2650 C CA . LEU A 1 325 ? 41.846 6.425 -32.262 1.00 92.81 325 LEU A CA 1
ATOM 2651 C C . LEU A 1 325 ? 42.088 6.935 -30.831 1.00 92.81 325 LEU A C 1
ATOM 2653 O O . LEU A 1 325 ? 41.365 6.541 -29.920 1.00 92.81 325 LEU A O 1
ATOM 2657 N N . TYR A 1 326 ? 43.082 7.801 -30.622 1.00 95.19 326 TYR A N 1
ATOM 2658 C CA . TYR A 1 326 ? 43.339 8.437 -29.325 1.00 95.19 326 TYR A CA 1
ATOM 2659 C C . TYR A 1 326 ? 42.261 9.474 -28.975 1.00 95.19 326 TYR A C 1
ATOM 2661 O O . TYR A 1 326 ? 41.765 9.492 -27.853 1.00 95.19 326 TYR A O 1
ATOM 2669 N N . GLU A 1 327 ? 41.849 10.282 -29.951 1.00 93.62 327 GLU A N 1
ATOM 2670 C CA . GLU A 1 327 ? 40.757 11.254 -29.841 1.00 93.62 327 GLU A CA 1
ATOM 2671 C C . GLU A 1 327 ? 39.427 10.563 -29.496 1.00 93.62 327 GLU A C 1
ATOM 2673 O O . GLU A 1 327 ? 38.830 10.862 -28.464 1.00 93.62 327 GLU A O 1
ATOM 2678 N N . GLN A 1 328 ? 39.030 9.538 -30.262 1.00 94.50 328 GLN A N 1
ATOM 2679 C CA . GLN A 1 328 ? 37.846 8.721 -29.963 1.00 94.50 328 GLN A CA 1
ATOM 2680 C C . GLN A 1 328 ? 37.923 8.063 -28.580 1.00 94.50 328 GLN A C 1
ATOM 2682 O O . GLN A 1 328 ? 36.931 8.041 -27.851 1.00 94.50 328 GLN A O 1
ATOM 2687 N N . GLN A 1 329 ? 39.089 7.538 -28.191 1.00 94.12 329 GLN A N 1
ATOM 2688 C CA . GLN A 1 329 ? 39.282 6.937 -26.872 1.00 94.12 329 GLN A CA 1
ATOM 2689 C C . GLN A 1 329 ? 39.128 7.969 -25.742 1.00 94.12 329 GLN A C 1
ATOM 2691 O O . GLN A 1 329 ? 38.563 7.622 -24.704 1.00 94.12 329 GLN A O 1
ATOM 2696 N N . ASN A 1 330 ? 39.574 9.213 -25.939 1.00 94.12 330 ASN A N 1
ATOM 2697 C CA . ASN A 1 330 ? 39.384 10.297 -24.975 1.00 94.12 330 ASN A CA 1
ATOM 2698 C C . ASN A 1 330 ? 37.911 10.695 -24.866 1.00 94.12 330 ASN A C 1
ATOM 2700 O O . ASN A 1 330 ? 37.379 10.643 -23.762 1.00 94.12 330 ASN A O 1
ATOM 2704 N N . SER A 1 331 ? 37.211 10.947 -25.978 1.00 94.25 331 SER A N 1
ATOM 2705 C CA . SER A 1 331 ? 35.776 11.277 -25.940 1.00 94.25 331 SER A CA 1
ATOM 2706 C C . SER A 1 331 ? 34.934 10.154 -25.317 1.00 94.25 331 SER A C 1
ATOM 2708 O O . SER A 1 331 ? 33.989 10.408 -24.574 1.00 94.25 331 SER A O 1
ATOM 2710 N N . ILE A 1 332 ? 35.306 8.886 -25.536 1.00 93.00 332 ILE A N 1
ATOM 2711 C CA . ILE A 1 332 ? 34.684 7.728 -24.870 1.00 93.00 332 ILE A CA 1
ATOM 2712 C C . ILE A 1 332 ? 34.956 7.714 -23.355 1.00 93.00 332 ILE A C 1
ATOM 2714 O O . ILE A 1 332 ? 34.127 7.202 -22.599 1.00 93.00 332 ILE A O 1
ATOM 2718 N N . VAL A 1 333 ? 36.102 8.219 -22.889 1.00 94.25 333 VAL A N 1
ATOM 2719 C CA . VAL A 1 333 ? 36.409 8.365 -21.455 1.00 94.25 333 VAL A CA 1
ATOM 2720 C C . VAL A 1 333 ? 35.655 9.554 -20.860 1.00 94.25 333 VAL A C 1
ATOM 2722 O O . VAL A 1 333 ? 35.030 9.385 -19.816 1.00 94.25 333 VAL A O 1
ATOM 2725 N N . GLU A 1 334 ? 35.637 10.699 -21.540 1.00 93.81 334 GLU A N 1
ATOM 2726 C CA . GLU A 1 334 ? 34.930 11.920 -21.133 1.00 93.81 334 GLU A CA 1
ATOM 2727 C C . GLU A 1 334 ? 33.434 11.642 -20.943 1.00 93.81 334 GLU A C 1
ATOM 2729 O O . GLU A 1 334 ? 32.945 11.732 -19.815 1.00 93.81 334 GLU A O 1
ATOM 2734 N N . LEU A 1 335 ? 32.750 11.122 -21.971 1.00 92.88 335 LEU A N 1
ATOM 2735 C CA . LEU A 1 335 ? 31.331 10.733 -21.909 1.00 92.88 335 LEU A CA 1
ATOM 2736 C C . LEU A 1 335 ? 31.033 9.714 -20.791 1.00 92.88 335 LEU A C 1
ATOM 2738 O O . LEU A 1 335 ? 29.965 9.741 -20.177 1.00 92.88 335 LEU A O 1
ATOM 2742 N N . LYS A 1 336 ? 31.976 8.811 -20.479 1.00 94.25 336 LYS A N 1
ATOM 2743 C CA . LYS A 1 336 ? 31.840 7.879 -19.342 1.00 94.25 336 LYS A CA 1
ATOM 2744 C C . LYS A 1 336 ? 31.993 8.586 -17.998 1.00 94.25 336 LYS A C 1
ATOM 2746 O O . LYS A 1 336 ? 31.275 8.240 -17.061 1.00 94.25 336 LYS A O 1
ATOM 2751 N N . THR A 1 337 ? 32.902 9.551 -17.877 1.00 93.44 337 THR A N 1
ATOM 2752 C CA . THR A 1 337 ? 33.050 10.342 -16.647 1.00 93.44 337 THR A CA 1
ATOM 2753 C C . THR A 1 337 ? 31.862 11.271 -16.421 1.00 93.44 337 THR A C 1
ATOM 2755 O O . THR A 1 337 ? 31.341 11.300 -15.308 1.00 93.44 337 THR A O 1
ATOM 2758 N N . GLU A 1 338 ? 31.361 11.931 -17.467 1.00 93.12 338 GLU A N 1
ATOM 2759 C CA . GLU A 1 338 ? 30.148 12.752 -17.426 1.00 93.12 338 GLU A CA 1
ATOM 2760 C C . GLU A 1 338 ? 28.930 11.916 -17.030 1.00 93.12 338 GLU A C 1
ATOM 2762 O O . GLU A 1 338 ? 28.224 12.273 -16.089 1.00 93.12 338 GLU A O 1
ATOM 2767 N N . GLY A 1 339 ? 28.740 10.747 -17.656 1.00 92.06 339 GLY A N 1
ATOM 2768 C CA . GLY A 1 339 ? 27.676 9.811 -17.296 1.00 92.06 339 GLY A CA 1
ATOM 2769 C C . GLY A 1 339 ? 27.731 9.382 -15.824 1.00 92.06 339 GLY A C 1
ATOM 2770 O O . GLY A 1 339 ? 26.709 9.402 -15.143 1.00 92.06 339 GLY A O 1
ATOM 2771 N N . VAL A 1 340 ? 28.923 9.069 -15.299 1.00 94.94 340 VAL A N 1
ATOM 2772 C CA . VAL A 1 340 ? 29.121 8.712 -13.879 1.00 94.94 340 VAL A CA 1
ATOM 2773 C C . VAL A 1 340 ? 28.881 9.896 -12.931 1.00 94.94 340 VAL A C 1
ATOM 2775 O O . VAL A 1 340 ? 28.424 9.693 -11.803 1.00 94.94 340 VAL A O 1
ATOM 2778 N N . VAL A 1 341 ? 29.182 11.129 -13.347 1.00 95.25 341 VAL A N 1
ATOM 2779 C CA . VAL A 1 341 ? 28.873 12.341 -12.569 1.00 95.25 341 VAL A CA 1
ATOM 2780 C C . VAL A 1 341 ? 27.366 12.604 -12.567 1.00 95.25 341 VAL A C 1
ATOM 2782 O O . VAL A 1 341 ? 26.794 12.801 -11.496 1.00 95.25 341 VAL A O 1
ATOM 2785 N N . ALA A 1 342 ? 26.705 12.514 -13.723 1.00 93.25 342 ALA A N 1
ATOM 2786 C CA . ALA A 1 342 ? 25.261 12.678 -13.855 1.00 93.25 342 ALA A CA 1
ATOM 2787 C C . ALA A 1 342 ? 24.483 11.645 -13.022 1.00 93.25 342 ALA A C 1
ATOM 2789 O O . ALA A 1 342 ? 23.581 12.023 -12.275 1.00 93.25 342 ALA A O 1
ATOM 2790 N N . THR A 1 343 ? 24.868 10.360 -13.049 1.00 91.31 343 THR A N 1
ATOM 2791 C CA . THR A 1 343 ? 24.222 9.347 -12.196 1.00 91.31 343 THR A CA 1
ATOM 2792 C C . THR A 1 343 ? 24.403 9.644 -10.710 1.00 91.31 343 THR A C 1
ATOM 2794 O O . THR A 1 343 ? 23.448 9.503 -9.958 1.00 91.31 343 THR A O 1
ATOM 2797 N N . LYS A 1 344 ? 25.580 10.118 -10.275 1.00 94.94 344 LYS A N 1
ATOM 2798 C CA . LYS A 1 344 ? 25.825 10.471 -8.863 1.00 94.94 344 LYS A CA 1
ATOM 2799 C C . LYS A 1 344 ? 25.045 11.702 -8.403 1.00 94.94 344 LYS A C 1
ATOM 2801 O O . LYS A 1 344 ? 24.666 11.773 -7.235 1.00 94.94 344 LYS A O 1
ATOM 2806 N N . LEU A 1 345 ? 24.813 12.669 -9.292 1.00 94.62 345 LEU A N 1
ATOM 2807 C CA . LEU A 1 345 ? 23.955 13.820 -9.006 1.00 94.62 345 LEU A CA 1
ATOM 2808 C C . LEU A 1 345 ? 22.499 13.369 -8.827 1.00 94.62 345 LEU A C 1
ATOM 2810 O O . LEU A 1 345 ? 21.906 13.675 -7.797 1.00 94.62 345 LEU A O 1
ATOM 2814 N N . LEU A 1 346 ? 21.978 12.544 -9.741 1.00 92.75 346 LEU A N 1
ATOM 2815 C CA . LEU A 1 346 ? 20.627 11.977 -9.642 1.00 92.75 346 LEU A CA 1
ATOM 2816 C C . LEU A 1 346 ? 20.448 11.074 -8.405 1.00 92.75 346 LEU A C 1
ATOM 2818 O O . LEU A 1 346 ? 19.437 11.177 -7.713 1.00 92.75 346 LEU A O 1
ATOM 2822 N N . GLU A 1 347 ? 21.434 10.231 -8.074 1.00 91.50 347 GLU A N 1
ATOM 2823 C CA . GLU A 1 347 ? 21.442 9.426 -6.840 1.00 91.50 347 GLU A CA 1
ATOM 2824 C C . GLU A 1 347 ? 21.384 10.310 -5.584 1.00 91.50 347 GLU A C 1
ATOM 2826 O O . GLU A 1 347 ? 20.666 9.991 -4.633 1.00 91.50 347 GLU A O 1
ATOM 2831 N N . LYS A 1 348 ? 22.110 11.437 -5.578 1.00 96.19 348 LYS A N 1
ATOM 2832 C CA . LYS A 1 348 ? 22.090 12.399 -4.472 1.00 96.19 348 LYS A CA 1
ATOM 2833 C C . LYS A 1 348 ? 20.739 13.111 -4.370 1.00 96.19 348 LYS A C 1
ATOM 2835 O O . LYS A 1 348 ? 20.167 13.140 -3.286 1.00 96.19 348 LYS A O 1
ATOM 2840 N N . GLU A 1 349 ? 20.213 13.643 -5.471 1.00 94.75 349 GLU A N 1
ATOM 2841 C CA . GLU A 1 349 ? 18.900 14.303 -5.508 1.00 94.75 349 GLU A CA 1
ATOM 2842 C C . GLU A 1 349 ? 17.786 13.357 -5.042 1.00 94.75 349 GLU A C 1
ATOM 2844 O O . GLU A 1 349 ? 16.950 13.731 -4.219 1.00 94.75 349 GLU A O 1
ATOM 2849 N N . GLN A 1 350 ? 17.818 12.095 -5.482 1.00 91.06 350 GLN A N 1
ATOM 2850 C CA . GLN A 1 350 ? 16.879 11.073 -5.030 1.00 91.06 350 GLN A CA 1
ATOM 2851 C C . GLN A 1 350 ? 17.027 10.769 -3.529 1.00 91.06 350 GLN A C 1
ATOM 2853 O O . GLN A 1 350 ? 16.017 10.594 -2.843 1.00 91.06 350 GLN A O 1
ATOM 2858 N N . ALA A 1 351 ? 18.251 10.733 -2.994 1.00 94.69 351 ALA A N 1
ATOM 2859 C CA . ALA A 1 351 ? 18.494 10.542 -1.565 1.00 94.69 351 ALA A CA 1
ATOM 2860 C C . ALA A 1 351 ? 18.043 11.749 -0.720 1.00 94.69 351 ALA A C 1
ATOM 2862 O O . ALA A 1 351 ? 17.474 11.563 0.359 1.00 94.69 351 ALA A O 1
ATOM 2863 N N . ASP A 1 352 ? 18.246 12.976 -1.201 1.00 94.94 352 ASP A N 1
ATOM 2864 C CA . ASP A 1 352 ? 17.799 14.201 -0.533 1.00 94.94 352 ASP A CA 1
ATOM 2865 C C . ASP A 1 352 ? 16.259 14.301 -0.530 1.00 94.94 352 ASP A C 1
ATOM 2867 O O . ASP A 1 352 ? 15.672 14.568 0.524 1.00 94.94 352 ASP A O 1
ATOM 2871 N N . LEU A 1 353 ? 15.593 13.946 -1.638 1.00 94.50 353 LEU A N 1
ATOM 2872 C CA . LEU A 1 353 ? 14.132 13.794 -1.715 1.00 94.50 353 LEU A CA 1
ATOM 2873 C C . LEU A 1 353 ? 13.601 12.671 -0.807 1.00 94.50 353 LEU A C 1
ATOM 2875 O O . LEU A 1 353 ? 12.581 12.849 -0.139 1.00 94.50 353 LEU A O 1
ATOM 2879 N N . GLU A 1 354 ? 14.274 11.518 -0.720 1.00 92.19 354 GLU A N 1
ATOM 2880 C CA . GLU A 1 354 ? 13.849 10.465 0.213 1.00 92.19 354 GLU A CA 1
ATOM 2881 C C . GLU A 1 354 ? 14.003 10.928 1.671 1.00 92.19 354 GLU A C 1
ATOM 2883 O O . GLU A 1 354 ? 13.139 10.663 2.509 1.00 92.19 354 GLU A O 1
ATOM 2888 N N . ASN A 1 355 ? 15.070 11.667 1.988 1.00 95.00 355 ASN A N 1
ATOM 2889 C CA . ASN A 1 355 ? 15.275 12.255 3.309 1.00 95.00 355 ASN A CA 1
ATOM 2890 C C . ASN A 1 355 ? 14.227 13.330 3.643 1.00 95.00 355 ASN A C 1
ATOM 2892 O O . ASN A 1 355 ? 13.770 13.371 4.787 1.00 95.00 355 ASN A O 1
ATOM 2896 N N . GLU A 1 356 ? 13.796 14.139 2.671 1.00 95.06 356 GLU A N 1
ATOM 2897 C CA . GLU A 1 356 ? 12.667 15.076 2.779 1.00 95.06 356 GLU A CA 1
ATOM 2898 C C . GLU A 1 356 ? 11.358 14.344 3.104 1.00 95.06 356 GLU A C 1
ATOM 2900 O O . GLU A 1 356 ? 10.718 14.627 4.119 1.00 95.06 356 GLU A O 1
ATOM 2905 N N . LEU A 1 357 ? 10.996 13.326 2.318 1.00 94.00 357 LEU A N 1
ATOM 2906 C CA . LEU A 1 357 ? 9.796 12.516 2.556 1.00 94.00 357 LEU A CA 1
ATOM 2907 C C . LEU A 1 357 ? 9.853 11.814 3.924 1.00 94.00 357 LEU A C 1
ATOM 2909 O O . LEU A 1 357 ? 8.866 11.792 4.661 1.00 94.00 357 LEU A O 1
ATOM 2913 N N . ARG A 1 358 ? 11.030 11.320 4.331 1.00 94.06 358 ARG A N 1
ATOM 2914 C CA . ARG A 1 358 ? 11.276 10.774 5.677 1.00 94.06 358 ARG A CA 1
ATOM 2915 C C . ARG A 1 358 ? 11.192 11.840 6.779 1.00 94.06 358 ARG A C 1
ATOM 2917 O O . ARG A 1 358 ? 10.885 11.481 7.916 1.00 94.06 358 ARG A O 1
ATOM 2924 N N . ARG A 1 359 ? 11.482 13.127 6.523 1.00 95.81 359 ARG A N 1
ATOM 2925 C CA . ARG A 1 359 ? 11.186 14.240 7.458 1.00 95.81 359 ARG A CA 1
ATOM 2926 C C . ARG A 1 359 ? 9.671 14.439 7.554 1.00 95.81 359 ARG A C 1
ATOM 2928 O O . ARG A 1 359 ? 9.130 14.281 8.644 1.00 95.81 359 ARG A O 1
ATOM 2935 N N . GLY A 1 360 ? 8.983 14.641 6.430 1.00 94.69 360 GLY A N 1
ATOM 2936 C CA . GLY A 1 360 ? 7.527 14.836 6.383 1.00 94.69 360 GLY A CA 1
ATOM 2937 C C . GLY A 1 360 ? 6.735 13.719 7.075 1.00 94.69 360 GLY A C 1
ATOM 2938 O O . GLY A 1 360 ? 5.891 13.992 7.922 1.00 94.69 360 GLY A O 1
ATOM 2939 N N . MET A 1 361 ? 7.079 12.450 6.821 1.00 93.69 361 MET A N 1
ATOM 2940 C CA . MET A 1 361 ? 6.465 11.292 7.492 1.00 93.69 361 MET A CA 1
ATOM 2941 C C . MET A 1 361 ? 6.712 11.226 9.009 1.00 93.69 361 MET A C 1
ATOM 2943 O O . MET A 1 361 ? 5.949 10.566 9.716 1.00 93.69 361 MET A O 1
ATOM 2947 N N . ARG A 1 362 ? 7.786 11.844 9.523 1.00 94.50 362 ARG A N 1
ATOM 2948 C CA . ARG A 1 362 ? 8.033 11.939 10.971 1.00 94.50 362 ARG A CA 1
ATOM 2949 C C . ARG A 1 362 ? 7.198 13.054 11.585 1.00 94.50 362 ARG A C 1
ATOM 2951 O O . ARG A 1 362 ? 6.547 12.783 12.587 1.00 94.50 362 ARG A O 1
ATOM 2958 N N . ASN A 1 363 ? 7.1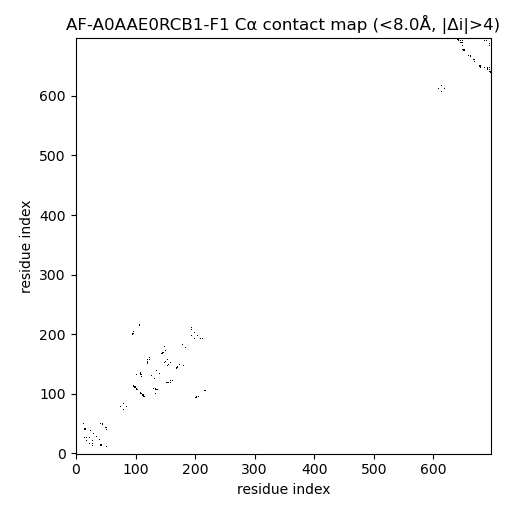64 14.228 10.957 1.00 94.94 363 ASN A N 1
ATOM 2959 C CA . ASN A 1 363 ? 6.368 15.371 11.411 1.00 94.94 363 ASN A CA 1
ATOM 2960 C C . ASN A 1 363 ? 4.878 15.002 11.456 1.00 94.94 363 ASN A C 1
ATOM 2962 O O . ASN A 1 363 ? 4.310 14.963 12.537 1.00 94.94 363 ASN A O 1
ATOM 2966 N N . LEU A 1 364 ? 4.311 14.508 10.348 1.00 94.88 364 LEU A N 1
ATOM 2967 C CA . LEU A 1 364 ? 2.902 14.086 10.267 1.00 94.88 364 LEU A CA 1
ATOM 2968 C C . LEU A 1 364 ? 2.515 13.022 11.318 1.00 94.88 364 LEU A C 1
ATOM 2970 O O . LEU A 1 364 ? 1.354 12.894 11.701 1.00 94.88 364 LEU A O 1
ATOM 2974 N N . LYS A 1 365 ? 3.489 12.239 11.801 1.00 94.12 365 LYS A N 1
ATOM 2975 C CA . LYS A 1 365 ? 3.309 11.234 12.859 1.00 94.12 365 LYS A CA 1
ATOM 2976 C C . LYS A 1 365 ? 3.436 11.804 14.282 1.00 94.12 365 LYS A C 1
ATOM 2978 O O . LYS A 1 365 ? 2.973 11.158 15.223 1.00 94.12 365 LYS A O 1
ATOM 2983 N N . VAL A 1 366 ? 4.062 12.966 14.451 1.00 95.56 366 VAL A N 1
ATOM 2984 C CA . VAL A 1 366 ? 3.979 13.781 15.671 1.00 95.56 366 VAL A CA 1
ATOM 2985 C C . VAL A 1 366 ? 2.637 14.510 15.681 1.00 95.56 366 VAL A C 1
ATOM 2987 O O . VAL A 1 366 ? 1.865 14.286 16.606 1.00 95.56 366 VAL A O 1
ATOM 2990 N N . ASP A 1 367 ? 2.293 15.223 14.607 1.00 94.50 367 ASP A N 1
ATOM 2991 C CA . ASP A 1 367 ? 1.037 15.976 14.464 1.00 94.50 367 ASP A CA 1
ATOM 2992 C C . ASP A 1 367 ? -0.197 15.090 14.744 1.00 94.50 367 ASP A C 1
ATOM 2994 O O . ASP A 1 367 ? -1.093 15.447 15.512 1.00 94.50 367 ASP A O 1
ATOM 2998 N N . LEU A 1 368 ? -0.216 13.872 14.184 1.00 94.69 368 LEU A N 1
ATOM 2999 C CA . LEU A 1 368 ? -1.282 12.894 14.417 1.00 94.69 368 LEU A CA 1
ATOM 3000 C C . LEU A 1 368 ? -1.352 12.429 15.882 1.00 94.69 368 LEU A C 1
ATOM 3002 O O . LEU A 1 368 ? -2.449 12.263 16.409 1.00 94.69 368 LEU A O 1
ATOM 3006 N N . LYS A 1 369 ? -0.211 12.273 16.565 1.00 94.44 369 LYS A N 1
ATOM 3007 C CA . LYS A 1 369 ? -0.169 11.935 17.998 1.00 94.44 369 LYS A CA 1
ATOM 3008 C C . LYS A 1 369 ? -0.621 13.085 18.892 1.00 94.44 369 LYS A C 1
ATOM 3010 O O . LYS A 1 369 ? -1.240 12.841 19.924 1.00 94.44 369 LYS A O 1
ATOM 3015 N N . GLU A 1 370 ? -0.303 14.321 18.526 1.00 94.81 370 GLU A N 1
ATOM 3016 C CA . GLU A 1 370 ? -0.757 15.506 19.256 1.00 94.81 370 GLU A CA 1
ATOM 3017 C C . GLU A 1 370 ? -2.275 15.671 19.115 1.00 94.81 370 GLU A C 1
ATOM 3019 O O . GLU A 1 370 ? -2.960 15.905 20.113 1.00 94.81 370 GLU A O 1
ATOM 3024 N N . HIS A 1 371 ? -2.831 15.399 17.929 1.00 93.38 371 HIS A N 1
ATOM 3025 C CA . HIS A 1 371 ? -4.277 15.269 17.738 1.00 93.38 371 HIS A CA 1
ATOM 3026 C C . HIS A 1 371 ? -4.893 14.108 18.537 1.00 93.38 371 HIS A C 1
ATOM 3028 O O . HIS A 1 371 ? -5.920 14.311 19.185 1.00 93.38 371 HIS A O 1
ATOM 3034 N N . GLU A 1 372 ? -4.290 12.912 18.542 1.00 92.75 372 GLU A N 1
ATOM 3035 C CA . GLU A 1 372 ? -4.745 11.778 19.369 1.00 92.75 372 GLU A CA 1
ATOM 3036 C C . GLU A 1 372 ? -4.793 12.153 20.862 1.00 92.75 372 GLU A C 1
ATOM 3038 O O . GLU A 1 372 ? -5.813 11.934 21.517 1.00 92.75 372 GLU A O 1
ATOM 3043 N N . PHE A 1 373 ? -3.737 12.781 21.387 1.00 93.62 373 PHE A N 1
ATOM 3044 C CA . PHE A 1 373 ? -3.644 13.204 22.788 1.00 93.62 373 PHE A CA 1
ATOM 3045 C C . PHE A 1 373 ? -4.620 14.339 23.135 1.00 93.62 373 PHE A C 1
ATOM 3047 O O . PHE A 1 373 ? -5.263 14.307 24.187 1.00 93.62 373 PHE A O 1
ATOM 3054 N N . SER A 1 374 ? -4.784 15.319 22.241 1.00 94.12 374 SER A N 1
ATOM 3055 C CA . SER A 1 374 ? -5.766 16.401 22.385 1.00 94.12 374 SER A CA 1
ATOM 3056 C C . SER A 1 374 ? -7.196 15.850 22.447 1.00 94.12 374 SER A C 1
ATOM 3058 O O . SER A 1 374 ? -7.949 16.164 23.373 1.00 94.12 374 SER A O 1
ATOM 3060 N N . ASN A 1 375 ? -7.537 14.922 21.545 1.00 93.12 375 ASN A N 1
ATOM 3061 C CA . ASN A 1 375 ? -8.826 14.229 21.536 1.00 93.12 375 ASN A CA 1
ATOM 3062 C C . ASN A 1 375 ? -9.037 13.379 22.803 1.00 93.12 375 ASN A C 1
ATOM 3064 O O . ASN A 1 375 ? -10.128 13.389 23.377 1.00 93.12 375 ASN A O 1
ATOM 3068 N N . GLU A 1 376 ? -8.009 12.673 23.286 1.00 94.38 376 GLU A N 1
ATOM 3069 C CA . GLU A 1 376 ? -8.092 11.899 24.531 1.00 94.38 376 GLU A CA 1
ATOM 3070 C C . GLU A 1 376 ? -8.358 12.808 25.745 1.00 94.38 376 GLU A C 1
ATOM 3072 O O . GLU A 1 376 ? -9.187 12.484 26.598 1.00 94.38 376 GLU A O 1
ATOM 3077 N N . ASN A 1 377 ? -7.711 13.974 25.807 1.00 94.19 377 ASN A N 1
ATOM 3078 C CA . ASN A 1 377 ? -7.919 14.957 26.872 1.00 94.19 377 ASN A CA 1
ATOM 3079 C C . ASN A 1 377 ? -9.293 15.637 26.783 1.00 94.19 377 ASN A C 1
ATOM 3081 O O . ASN A 1 377 ? -9.938 15.832 27.815 1.00 94.19 377 ASN A O 1
ATOM 3085 N N . TYR A 1 378 ? -9.800 15.909 25.577 1.00 94.75 378 TYR A N 1
ATOM 3086 C CA . TYR A 1 378 ? -11.176 16.368 25.379 1.00 94.75 378 TYR A CA 1
ATOM 3087 C C . TYR A 1 378 ? -12.193 15.337 25.902 1.00 94.75 378 TYR A C 1
ATOM 3089 O O . TYR A 1 378 ? -13.087 15.683 26.675 1.00 94.75 378 TYR A O 1
ATOM 3097 N N . ILE A 1 379 ? -12.006 14.050 25.582 1.00 93.75 379 ILE A N 1
ATOM 3098 C CA . ILE A 1 379 ? -12.857 12.955 26.078 1.00 93.75 379 ILE A CA 1
ATOM 3099 C C . ILE A 1 379 ? -12.762 12.808 27.608 1.00 93.75 379 ILE A C 1
ATOM 3101 O O . ILE A 1 379 ? -13.783 12.568 28.256 1.00 93.75 379 ILE A O 1
ATOM 3105 N N . LYS A 1 380 ? -11.574 12.971 28.211 1.00 95.38 380 LYS A N 1
ATOM 3106 C CA . LYS A 1 380 ? -11.405 12.982 29.680 1.00 95.38 380 LYS A CA 1
ATOM 3107 C C . LYS A 1 380 ? -12.168 14.137 30.329 1.00 95.38 380 LYS A C 1
ATOM 3109 O O . LYS A 1 380 ? -12.887 13.905 31.296 1.00 95.38 380 LYS A O 1
ATOM 3114 N N . ASN A 1 381 ? -12.062 15.348 29.781 1.00 95.44 381 ASN A N 1
ATOM 3115 C CA . ASN A 1 381 ? -12.774 16.524 30.288 1.00 95.44 381 ASN A CA 1
ATOM 3116 C C . ASN A 1 381 ? -14.298 16.379 30.156 1.00 95.44 381 ASN A C 1
ATOM 3118 O O . ASN A 1 381 ? -15.025 16.711 31.091 1.00 95.44 381 ASN A O 1
ATOM 3122 N N . LEU A 1 382 ? -14.782 15.828 29.038 1.00 95.31 382 LEU A N 1
ATOM 3123 C CA . LEU A 1 382 ? -16.207 15.567 28.824 1.00 95.31 382 LEU A CA 1
ATOM 3124 C C . LEU A 1 382 ? -16.755 14.548 29.839 1.00 95.31 382 LEU A C 1
ATOM 3126 O O . LEU A 1 382 ? -17.792 14.796 30.451 1.00 95.31 382 LEU A O 1
ATOM 3130 N N . LYS A 1 383 ? -16.025 13.450 30.087 1.00 94.25 383 LYS A N 1
ATOM 3131 C CA . LYS A 1 383 ? -16.368 12.467 31.132 1.00 94.25 383 LYS A CA 1
ATOM 3132 C C . LYS A 1 383 ? -16.373 13.091 32.526 1.00 94.25 383 LYS A C 1
ATOM 3134 O O . LYS A 1 383 ? -17.365 12.970 33.230 1.00 94.25 383 LYS A O 1
ATOM 3139 N N . LEU A 1 384 ? -15.320 13.829 32.883 1.00 95.50 384 LEU A N 1
ATOM 3140 C CA . LEU A 1 384 ? -15.206 14.498 34.181 1.00 95.50 384 LEU A CA 1
ATOM 3141 C C . LEU A 1 384 ? -16.341 15.507 34.426 1.00 95.50 384 LEU A C 1
ATOM 3143 O O . LEU A 1 384 ? -16.760 15.693 35.565 1.00 95.50 384 LEU A O 1
ATOM 3147 N N . ASN A 1 385 ? -16.847 16.169 33.384 1.00 95.19 385 ASN A N 1
ATOM 3148 C CA . ASN A 1 385 ? -18.013 17.043 33.509 1.00 95.19 385 ASN A CA 1
ATOM 3149 C C . ASN A 1 385 ? -19.316 16.246 33.667 1.00 95.19 385 ASN A C 1
ATOM 3151 O O . ASN A 1 385 ? -20.107 16.573 34.547 1.00 95.19 385 ASN A O 1
ATOM 3155 N N . HIS A 1 386 ? -19.493 15.153 32.923 1.00 94.69 386 HIS A N 1
ATOM 3156 C CA . HIS A 1 386 ? -20.648 14.269 33.093 1.00 94.69 386 HIS A CA 1
ATOM 3157 C C . HIS A 1 386 ? -20.687 13.603 34.485 1.00 94.69 386 HIS A C 1
ATOM 3159 O O . HIS A 1 386 ? -21.742 13.529 35.112 1.00 94.69 386 HIS A O 1
ATOM 3165 N N . ASP A 1 387 ? -19.535 13.205 35.033 1.00 94.00 387 ASP A N 1
ATOM 3166 C CA . ASP A 1 387 ? -19.428 12.670 36.396 1.00 94.00 387 ASP A CA 1
ATOM 3167 C C . ASP A 1 387 ? -19.813 13.720 37.460 1.00 94.00 387 ASP A C 1
ATOM 3169 O O . ASP A 1 387 ? -20.461 13.382 38.457 1.00 94.00 387 ASP A O 1
ATOM 3173 N N . LYS A 1 388 ? -19.493 15.009 37.244 1.00 95.62 388 LYS A N 1
ATOM 3174 C CA . LYS A 1 388 ? -19.971 16.115 38.102 1.00 95.62 388 LYS A CA 1
ATOM 3175 C C . LYS A 1 388 ? -21.488 16.286 38.006 1.00 95.62 388 LYS A C 1
ATOM 3177 O O . LYS A 1 388 ? -22.132 16.437 39.040 1.00 95.62 388 LYS A O 1
ATOM 3182 N N . GLU A 1 389 ? -22.062 16.242 36.804 1.00 95.31 389 GLU A N 1
ATOM 3183 C CA . GLU A 1 389 ? -23.516 16.338 36.591 1.00 95.31 389 GLU A CA 1
ATOM 3184 C C . GLU A 1 389 ? -24.265 15.182 37.266 1.00 95.31 389 GLU A C 1
ATOM 3186 O O . GLU A 1 389 ? -25.220 15.417 38.006 1.00 95.31 389 GLU A O 1
ATOM 3191 N N . ILE A 1 390 ? -23.785 13.944 37.099 1.00 94.94 390 ILE A N 1
ATOM 3192 C CA . ILE A 1 390 ? -24.311 12.757 37.790 1.00 94.94 390 ILE A CA 1
ATOM 3193 C C . ILE A 1 390 ? -24.210 12.925 39.311 1.00 94.94 390 ILE A C 1
ATOM 3195 O O . ILE A 1 390 ? -25.155 12.599 40.029 1.00 94.94 390 ILE A O 1
ATOM 3199 N N . THR A 1 391 ? -23.088 13.440 39.818 1.00 94.69 391 THR A N 1
ATOM 3200 C CA . THR A 1 391 ? -22.886 13.658 41.260 1.00 94.69 391 THR A CA 1
ATOM 3201 C C . THR A 1 391 ? -23.830 14.734 41.805 1.00 94.69 391 THR A C 1
ATOM 3203 O O . THR A 1 391 ? -24.434 14.533 42.859 1.00 94.69 391 THR A O 1
ATOM 3206 N N . LYS A 1 392 ? -24.039 15.832 41.065 1.00 96.25 392 LYS A N 1
ATOM 3207 C CA . LYS A 1 392 ? -25.013 16.878 41.411 1.00 96.25 392 LYS A CA 1
ATOM 3208 C C . LYS A 1 392 ? -26.439 16.325 41.437 1.00 96.25 392 LYS A C 1
ATOM 3210 O O . LYS A 1 392 ? -27.123 16.484 42.441 1.00 96.25 392 LYS A O 1
ATOM 3215 N N . LEU A 1 393 ? -26.850 15.601 40.393 1.00 95.25 393 LEU A N 1
ATOM 3216 C CA . LEU A 1 393 ? -28.162 14.948 40.323 1.00 95.25 393 LEU A CA 1
ATOM 3217 C C . LEU A 1 393 ? -28.386 13.972 41.487 1.00 95.25 393 LEU A C 1
ATOM 3219 O O . LEU A 1 393 ? -29.458 13.980 42.086 1.00 95.25 393 LEU A O 1
ATOM 3223 N N . ARG A 1 394 ? -27.382 13.161 41.851 1.00 94.81 394 ARG A N 1
ATOM 3224 C CA . ARG A 1 394 ? -27.458 12.281 43.032 1.00 94.81 394 ARG A CA 1
ATOM 3225 C C . ARG A 1 394 ? -27.678 13.075 44.315 1.00 94.81 394 ARG A C 1
ATOM 3227 O O . ARG A 1 394 ? -28.584 12.732 45.064 1.00 94.81 394 ARG A O 1
ATOM 3234 N N . SER A 1 395 ? -26.924 14.153 44.529 1.00 94.50 395 SER A N 1
ATOM 3235 C CA . SER A 1 395 ? -27.086 15.015 45.706 1.00 94.50 395 SER A CA 1
ATOM 3236 C C . SER A 1 395 ? -28.485 15.645 45.776 1.00 94.50 395 SER A C 1
ATOM 3238 O O . SER A 1 395 ? -29.131 15.577 46.820 1.00 94.50 395 SER A O 1
ATOM 3240 N N . GLU A 1 396 ? -29.008 16.142 44.649 1.00 95.62 396 GLU A N 1
ATOM 3241 C CA . GLU A 1 396 ? -30.376 16.673 44.550 1.00 95.62 396 GLU A CA 1
ATOM 3242 C C . GLU A 1 396 ? -31.458 15.612 44.827 1.00 95.62 396 GLU A C 1
ATOM 3244 O O . GLU A 1 396 ? -32.525 15.944 45.346 1.00 95.62 396 GLU A O 1
ATOM 3249 N N . PHE A 1 397 ? -31.225 14.340 44.484 1.00 95.88 397 PHE A N 1
ATOM 3250 C CA . PHE A 1 397 ? -32.130 13.241 44.840 1.00 95.88 397 PHE A CA 1
ATOM 3251 C C . PHE A 1 397 ? -31.997 12.829 46.314 1.00 95.88 397 PHE A C 1
ATOM 3253 O O . PHE A 1 397 ? -33.014 12.620 46.968 1.00 95.88 397 PHE A O 1
ATOM 3260 N N . GLU A 1 398 ? -30.783 12.755 46.865 1.00 94.44 398 GLU A N 1
ATOM 3261 C CA . GLU A 1 398 ? -30.535 12.449 48.284 1.00 94.44 398 GLU A CA 1
ATOM 3262 C C . GLU A 1 398 ? -31.082 13.529 49.229 1.00 94.44 398 GLU A C 1
ATOM 3264 O O . GLU A 1 398 ? -31.464 13.235 50.362 1.00 94.44 398 GLU A O 1
ATOM 3269 N N . GLU A 1 399 ? -31.114 14.788 48.795 1.00 95.44 399 GLU A N 1
ATOM 3270 C CA . GLU A 1 399 ? -31.759 15.886 49.520 1.00 95.44 399 GLU A CA 1
ATOM 3271 C C . GLU A 1 399 ? -33.288 15.744 49.508 1.00 95.44 399 GLU A C 1
ATOM 3273 O O . GLU A 1 399 ? -33.903 15.726 50.574 1.00 95.44 399 GLU A O 1
ATOM 3278 N N . LYS A 1 400 ? -33.897 15.500 48.337 1.00 95.50 400 LYS A N 1
ATOM 3279 C CA . LYS A 1 400 ? -35.346 15.240 48.208 1.00 95.50 400 LYS A CA 1
ATOM 3280 C C . LYS A 1 400 ? -35.799 14.003 48.990 1.00 95.50 400 LYS A C 1
ATOM 3282 O O . LYS A 1 400 ? -36.873 14.022 49.584 1.00 95.50 400 LYS A O 1
ATOM 3287 N N . VAL A 1 401 ? -34.994 12.937 49.029 1.00 93.31 401 VAL A N 1
ATOM 3288 C CA . VAL A 1 401 ? -35.276 11.748 49.855 1.00 93.31 401 VAL A CA 1
ATOM 3289 C C . VAL A 1 401 ? -35.284 12.115 51.340 1.00 93.31 401 VAL A C 1
ATOM 3291 O O . VAL A 1 401 ? -36.272 11.827 52.012 1.00 93.31 401 VAL A O 1
ATOM 3294 N N . ARG A 1 402 ? -34.260 12.824 51.835 1.00 94.69 402 ARG A N 1
ATOM 3295 C CA . ARG A 1 402 ? -34.197 13.269 53.240 1.00 94.69 402 ARG A CA 1
ATOM 3296 C C . ARG A 1 402 ? -35.331 14.224 53.615 1.00 94.69 402 ARG A C 1
ATOM 3298 O O . ARG A 1 402 ? -35.855 14.133 54.723 1.00 94.69 402 ARG A O 1
ATOM 3305 N N . GLU A 1 403 ? -35.741 15.115 52.713 1.00 95.62 403 GLU A N 1
ATOM 3306 C CA . GLU A 1 403 ? -36.903 15.984 52.923 1.00 95.62 403 GLU A CA 1
ATOM 3307 C C . GLU A 1 403 ? -38.195 15.160 53.052 1.00 95.62 403 GLU A C 1
ATOM 3309 O O . GLU A 1 403 ? -38.940 15.314 54.024 1.00 95.62 403 GLU A O 1
ATOM 3314 N N . ILE A 1 404 ? -38.430 14.223 52.126 1.00 94.19 404 ILE A N 1
ATOM 3315 C CA . ILE A 1 404 ? -39.581 13.313 52.165 1.00 94.19 404 ILE A CA 1
ATOM 3316 C C . ILE A 1 404 ? -39.591 12.518 53.479 1.00 94.19 404 ILE A C 1
ATOM 3318 O O . ILE A 1 404 ? -40.598 12.552 54.192 1.00 94.19 404 ILE A O 1
ATOM 3322 N N . GLU A 1 405 ? -38.480 11.872 53.841 1.00 92.69 405 GLU A N 1
ATOM 3323 C CA . GLU A 1 405 ? -38.318 11.129 55.098 1.00 92.69 405 GLU A CA 1
ATOM 3324 C C . GLU A 1 405 ? -38.633 12.008 56.317 1.00 92.69 405 GLU A C 1
ATOM 3326 O O . GLU A 1 405 ? -39.464 11.632 57.145 1.00 92.69 405 GLU A O 1
ATOM 3331 N N . ALA A 1 406 ? -38.080 13.223 56.386 1.00 95.31 406 ALA A N 1
ATOM 3332 C CA . ALA A 1 406 ? -38.338 14.160 57.478 1.00 95.31 406 ALA A CA 1
ATOM 3333 C C . ALA A 1 406 ? -39.813 14.601 57.572 1.00 95.31 406 ALA A C 1
ATOM 3335 O O . ALA A 1 406 ? -40.317 14.821 58.678 1.00 95.31 406 ALA A O 1
ATOM 3336 N N . THR A 1 407 ? -40.542 14.717 56.452 1.00 96.12 407 THR A N 1
ATOM 3337 C CA . THR A 1 407 ? -41.992 14.999 56.501 1.00 96.12 407 THR A CA 1
ATOM 3338 C C . THR A 1 407 ? -42.811 13.802 56.985 1.00 96.12 407 THR A C 1
ATOM 3340 O O . THR A 1 407 ? -43.795 13.998 57.705 1.00 96.12 407 THR A O 1
ATOM 3343 N N . TYR A 1 408 ? -42.426 12.570 56.637 1.00 93.38 408 TYR A N 1
ATOM 3344 C CA . TYR A 1 408 ? -43.109 11.362 57.108 1.00 93.38 408 TYR A CA 1
ATOM 3345 C C . TYR A 1 408 ? -42.799 11.049 58.574 1.00 93.38 408 TYR A C 1
ATOM 3347 O O . TYR A 1 408 ? -43.720 10.702 59.313 1.00 93.38 408 TYR A O 1
ATOM 3355 N N . GLU A 1 409 ? -41.567 11.271 59.028 1.00 94.56 409 GLU A N 1
ATOM 3356 C CA . GLU A 1 409 ? -41.181 11.146 60.436 1.00 94.56 409 GLU A CA 1
ATOM 3357 C C . GLU A 1 409 ? -41.989 12.119 61.315 1.00 94.56 409 GLU A C 1
ATOM 3359 O O . GLU A 1 409 ? -42.635 11.703 62.277 1.00 94.56 409 GLU A O 1
ATOM 3364 N N . LYS A 1 410 ? -42.095 13.398 60.918 1.00 95.62 410 LYS A N 1
ATOM 3365 C CA . LYS A 1 410 ? -42.949 14.392 61.604 1.00 95.62 410 LYS A CA 1
ATOM 3366 C C . LYS A 1 410 ? -44.427 13.980 61.651 1.00 95.62 410 LYS A C 1
ATOM 3368 O O . LYS A 1 410 ? -45.068 14.128 62.692 1.00 95.62 410 LYS A O 1
ATOM 3373 N N . LYS A 1 411 ? -44.978 13.436 60.556 1.00 95.12 411 LYS A N 1
ATOM 3374 C CA . LYS A 1 411 ? -46.357 12.899 60.525 1.00 95.12 411 LYS A CA 1
ATOM 3375 C C . LYS A 1 411 ? -46.522 11.725 61.496 1.00 95.12 411 LYS A C 1
ATOM 3377 O O . LYS A 1 411 ? -47.497 11.693 62.243 1.00 95.12 411 LYS A O 1
ATOM 3382 N N . MET A 1 412 ? -45.561 10.800 61.522 1.00 92.88 412 MET A N 1
ATOM 3383 C CA . MET A 1 412 ? -45.578 9.635 62.408 1.00 92.88 412 MET A CA 1
ATOM 3384 C C . MET A 1 412 ? -45.498 10.047 63.885 1.00 92.88 412 MET A C 1
ATOM 3386 O O . MET A 1 412 ? -46.259 9.538 64.705 1.00 92.88 412 MET A O 1
ATOM 3390 N N . GLN A 1 413 ? -44.633 11.005 64.227 1.00 93.81 413 GLN A N 1
ATOM 3391 C CA . GLN A 1 413 ? -44.525 11.549 65.583 1.00 93.81 413 GLN A CA 1
ATOM 3392 C C . GLN A 1 413 ? -45.821 12.241 66.026 1.00 93.81 413 GLN A C 1
ATOM 3394 O O . GLN A 1 413 ? -46.305 11.953 67.121 1.00 93.81 413 GLN A O 1
ATOM 3399 N N . LYS A 1 414 ? -46.445 13.064 65.167 1.00 95.06 414 LYS A N 1
ATOM 3400 C CA . LYS A 1 414 ? -47.756 13.674 65.463 1.00 95.06 414 LYS A CA 1
ATOM 3401 C C . LYS A 1 414 ? -48.831 12.612 65.715 1.00 95.06 414 LYS A C 1
ATOM 3403 O O . LYS A 1 414 ? -49.567 12.709 66.691 1.00 95.06 414 LYS A O 1
ATOM 3408 N N . GLN A 1 415 ? -48.889 11.568 64.886 1.00 94.06 415 GLN A N 1
ATOM 3409 C CA . GLN A 1 415 ? -49.869 10.489 65.042 1.00 94.06 415 GLN A CA 1
ATOM 3410 C C . GLN A 1 415 ? -49.662 9.692 66.344 1.00 94.06 415 GLN A C 1
ATOM 3412 O O . GLN A 1 415 ? -50.640 9.347 67.007 1.00 94.06 415 GLN A O 1
ATOM 3417 N N . ARG A 1 416 ? -48.407 9.448 66.755 1.00 94.19 416 ARG A N 1
ATOM 3418 C CA . ARG A 1 416 ? -48.086 8.849 68.066 1.00 94.19 416 ARG A CA 1
ATOM 3419 C C . ARG A 1 416 ? -48.545 9.748 69.218 1.00 94.19 416 ARG A C 1
ATOM 3421 O O . ARG A 1 416 ? -49.203 9.261 70.130 1.00 94.19 416 ARG A O 1
ATOM 3428 N N . GLN A 1 417 ? -48.266 11.053 69.151 1.00 94.38 417 GLN A N 1
ATOM 3429 C CA . GLN A 1 417 ? -48.693 12.025 70.167 1.00 94.38 417 GLN A CA 1
ATOM 3430 C C . GLN A 1 417 ? -50.223 12.104 70.292 1.00 94.38 417 GLN A C 1
ATOM 3432 O O . GLN A 1 417 ? -50.741 12.109 71.406 1.00 94.38 417 GLN A O 1
ATOM 3437 N N . GLU A 1 418 ? -50.958 12.096 69.175 1.00 93.38 418 GLU A N 1
ATOM 3438 C CA . GLU A 1 418 ? -52.428 12.050 69.176 1.00 93.38 418 GLU A CA 1
ATOM 3439 C C . GLU A 1 418 ? -52.973 10.749 69.794 1.00 93.38 418 GLU A C 1
ATOM 3441 O O . GLU A 1 418 ? -53.926 10.794 70.572 1.00 93.38 418 GLU A O 1
ATOM 3446 N N . GLN A 1 419 ? -52.365 9.593 69.502 1.00 93.25 419 GLN A N 1
ATOM 3447 C CA . GLN A 1 419 ? -52.756 8.308 70.102 1.00 93.25 419 GLN A CA 1
ATOM 3448 C C . GLN A 1 419 ? -52.439 8.230 71.602 1.00 93.25 419 GLN A C 1
ATOM 3450 O O . GLN A 1 419 ? -53.257 7.735 72.377 1.00 93.25 419 GLN A O 1
ATOM 3455 N N . ASP A 1 420 ? -51.282 8.732 72.031 1.00 92.88 420 ASP A N 1
ATOM 3456 C CA . ASP A 1 420 ? -50.899 8.763 73.444 1.00 92.88 420 ASP A CA 1
ATOM 3457 C C . ASP A 1 420 ? -51.745 9.761 74.246 1.00 92.88 420 ASP A C 1
ATOM 3459 O O . ASP A 1 420 ? -52.062 9.493 75.406 1.00 92.88 420 ASP A O 1
ATOM 3463 N N . LEU A 1 421 ? -52.161 10.879 73.638 1.00 94.38 421 LEU A N 1
ATOM 3464 C CA . LEU A 1 421 ? -53.103 11.817 74.248 1.00 94.38 421 LEU A CA 1
ATOM 3465 C C . LEU A 1 421 ? -54.489 11.182 74.423 1.00 94.38 421 LEU A C 1
ATOM 3467 O O . LEU A 1 421 ? -55.025 11.242 75.527 1.00 94.38 421 LEU A O 1
ATOM 3471 N N . ARG A 1 422 ? -55.022 10.503 73.393 1.00 93.75 422 ARG A N 1
ATOM 3472 C CA . ARG A 1 422 ? -56.288 9.747 73.494 1.00 93.75 422 ARG A CA 1
ATOM 3473 C C . ARG A 1 422 ? -56.238 8.689 74.595 1.00 93.75 422 ARG A C 1
ATOM 3475 O O . ARG A 1 422 ? -57.122 8.649 75.444 1.00 93.75 422 ARG A O 1
ATOM 3482 N N . ARG A 1 423 ? -55.161 7.897 74.658 1.00 93.81 423 ARG A N 1
ATOM 3483 C CA . ARG A 1 423 ? -54.989 6.886 75.715 1.00 93.81 423 ARG A CA 1
ATOM 3484 C C . ARG A 1 423 ? -54.955 7.517 77.110 1.00 93.81 423 ARG A C 1
ATOM 3486 O O . ARG A 1 423 ? -55.500 6.946 78.047 1.00 93.81 423 ARG A O 1
ATOM 3493 N N . LYS A 1 424 ? -54.337 8.696 77.266 1.00 94.38 424 LYS A N 1
ATOM 3494 C CA . LYS A 1 424 ? -54.324 9.441 78.538 1.00 94.38 424 LYS A CA 1
ATOM 3495 C C . LYS A 1 424 ? -55.711 9.959 78.924 1.00 94.38 424 LYS A C 1
ATOM 3497 O O . LYS A 1 424 ? -56.072 9.833 80.091 1.00 94.38 424 LYS A O 1
ATOM 3502 N N . THR A 1 425 ? -56.495 10.494 77.985 1.00 92.44 425 THR A N 1
ATOM 3503 C CA . THR A 1 425 ? -57.869 10.944 78.273 1.00 92.44 425 THR A CA 1
ATOM 3504 C C . THR A 1 425 ? -58.791 9.769 78.600 1.00 92.44 425 THR A C 1
ATOM 3506 O O . THR A 1 425 ? -59.471 9.810 79.619 1.00 92.44 425 THR A O 1
ATOM 3509 N N . GLU A 1 426 ? -58.730 8.675 77.832 1.00 92.31 426 GLU A N 1
ATOM 3510 C CA . GLU A 1 426 ? -59.482 7.438 78.099 1.00 92.31 426 GLU A CA 1
ATOM 3511 C C . GLU A 1 426 ? -59.154 6.857 79.487 1.00 92.31 426 GLU A C 1
ATOM 3513 O O . GLU A 1 426 ? -60.056 6.500 80.247 1.00 92.31 426 GLU A O 1
ATOM 3518 N N . LEU A 1 427 ? -57.866 6.805 79.858 1.00 90.12 427 LEU A N 1
ATOM 3519 C CA . LEU A 1 427 ? -57.437 6.368 81.190 1.00 90.12 427 LEU A CA 1
ATOM 3520 C C . LEU A 1 427 ? -57.972 7.285 82.296 1.00 90.12 427 LEU A C 1
ATOM 3522 O O . LEU A 1 427 ? -58.475 6.776 83.296 1.00 90.12 427 LEU A O 1
ATOM 3526 N N . HIS A 1 428 ? -57.917 8.607 82.112 1.00 92.44 428 HIS A N 1
ATOM 3527 C CA . HIS A 1 428 ? -58.409 9.557 83.108 1.00 92.44 428 HIS A CA 1
ATOM 3528 C C . HIS A 1 428 ? -59.937 9.486 83.276 1.00 92.44 428 HIS A C 1
ATOM 3530 O O . HIS A 1 428 ? -60.430 9.493 84.400 1.00 92.44 428 HIS A O 1
ATOM 3536 N N . GLU A 1 429 ? -60.702 9.311 82.196 1.00 92.12 429 GLU A N 1
ATOM 3537 C CA . GLU A 1 429 ? -62.148 9.059 82.270 1.00 92.12 429 GLU A CA 1
ATOM 3538 C C . GLU A 1 429 ? -62.487 7.738 82.978 1.00 92.12 429 GLU A C 1
ATOM 3540 O O . GLU A 1 429 ? -63.496 7.644 83.681 1.00 92.12 429 GLU A O 1
ATOM 3545 N N . ILE A 1 430 ? -61.683 6.689 82.774 1.00 90.62 430 ILE A N 1
ATOM 3546 C CA . ILE A 1 430 ? -61.831 5.409 83.482 1.00 90.62 430 ILE A CA 1
ATOM 3547 C C . ILE A 1 430 ? -61.497 5.585 84.969 1.00 90.62 430 ILE A C 1
ATOM 3549 O O . ILE A 1 430 ? -62.176 5.015 85.821 1.00 90.62 430 ILE A O 1
ATOM 3553 N N . GLU A 1 431 ? -60.480 6.378 85.297 1.00 89.69 431 GLU A N 1
ATOM 3554 C CA . GLU A 1 431 ? -60.052 6.666 86.667 1.00 89.69 431 GLU A CA 1
ATOM 3555 C C . GLU A 1 431 ? -61.068 7.531 87.427 1.00 89.69 431 GLU A C 1
ATOM 3557 O O . GLU A 1 431 ? -61.442 7.179 88.546 1.00 89.69 431 GLU A O 1
ATOM 3562 N N . GLN A 1 432 ? -61.623 8.574 86.799 1.00 89.69 432 GLN A N 1
ATOM 3563 C CA . GLN A 1 432 ? -62.744 9.340 87.352 1.00 89.69 432 GLN A CA 1
ATOM 3564 C C . GLN A 1 432 ? -63.968 8.444 87.596 1.00 89.69 432 GLN A C 1
ATOM 3566 O O . GLN A 1 432 ? -64.525 8.454 88.695 1.00 89.69 432 GLN A O 1
ATOM 3571 N N . ARG A 1 433 ? -64.355 7.602 86.624 1.00 90.88 433 ARG A N 1
ATOM 3572 C CA . ARG A 1 433 ? -65.460 6.636 86.792 1.00 90.88 433 ARG A CA 1
ATOM 3573 C C . ARG A 1 433 ? -65.207 5.652 87.937 1.00 90.88 433 ARG A C 1
ATOM 3575 O O . ARG A 1 433 ? -66.116 5.398 88.725 1.00 90.88 433 ARG A O 1
ATOM 3582 N N . LYS A 1 434 ? -63.979 5.138 88.072 1.00 92.06 434 LYS A N 1
ATOM 3583 C CA . LYS A 1 434 ? -63.567 4.298 89.210 1.00 92.06 434 LYS A CA 1
ATOM 3584 C C . LYS A 1 434 ? -63.663 5.057 90.532 1.00 92.06 434 LYS A C 1
ATOM 3586 O O . LYS A 1 434 ? -64.219 4.511 91.475 1.00 92.06 434 LYS A O 1
ATOM 3591 N N . SER A 1 435 ? -63.188 6.300 90.602 1.00 91.88 435 SER A N 1
ATOM 3592 C CA . SER A 1 435 ? -63.256 7.132 91.811 1.00 91.88 435 SER A CA 1
ATOM 3593 C C . SER A 1 435 ? -64.704 7.394 92.246 1.00 91.88 435 SER A C 1
ATOM 3595 O O . SER A 1 435 ? -65.050 7.167 93.404 1.00 91.88 435 SER A O 1
ATOM 3597 N N . VAL A 1 436 ? -65.592 7.757 91.313 1.00 91.44 436 VAL A N 1
ATOM 3598 C CA . VAL A 1 436 ? -67.034 7.924 91.579 1.00 91.44 436 VAL A CA 1
ATOM 3599 C C . VAL A 1 436 ? -67.670 6.615 92.063 1.00 91.44 436 VAL A C 1
ATOM 3601 O O . VAL A 1 436 ? -68.433 6.624 93.032 1.00 91.44 436 VAL A O 1
ATOM 3604 N N . HIS A 1 437 ? -67.332 5.478 91.447 1.00 90.69 437 HIS A N 1
ATOM 3605 C CA . HIS A 1 437 ? -67.830 4.172 91.880 1.00 90.69 437 HIS A CA 1
ATOM 3606 C C . HIS A 1 437 ? -67.318 3.784 93.279 1.00 90.69 437 HIS A C 1
ATOM 3608 O O . HIS A 1 437 ? -68.117 3.373 94.115 1.00 90.69 437 HIS A O 1
ATOM 3614 N N . VAL A 1 438 ? -66.030 3.991 93.572 1.00 89.75 438 VAL A N 1
ATOM 3615 C CA . VAL A 1 438 ? -65.431 3.757 94.899 1.00 89.75 438 VAL A CA 1
ATOM 3616 C C . VAL A 1 438 ? -66.084 4.642 95.961 1.00 89.75 438 VAL A C 1
ATOM 3618 O O . VAL A 1 438 ? -66.494 4.128 96.993 1.00 89.75 438 VAL A O 1
ATOM 3621 N N . ASN A 1 439 ? -66.285 5.935 95.698 1.00 88.62 439 ASN A N 1
ATOM 3622 C CA . ASN A 1 439 ? -66.976 6.841 96.625 1.00 88.62 439 ASN A CA 1
ATOM 3623 C C . ASN A 1 439 ? -68.445 6.439 96.860 1.00 88.62 439 ASN A C 1
ATOM 3625 O O . ASN A 1 439 ? -68.965 6.592 97.965 1.00 88.62 439 ASN A O 1
ATOM 3629 N N . THR A 1 440 ? -69.114 5.890 95.842 1.00 90.38 440 THR A N 1
ATOM 3630 C CA . THR A 1 440 ? -70.473 5.335 95.974 1.00 90.38 440 THR A CA 1
ATOM 3631 C C . THR A 1 440 ? -70.471 4.061 96.823 1.00 90.38 440 THR A C 1
ATOM 3633 O O . THR A 1 440 ? -71.318 3.893 97.698 1.00 90.38 440 THR A O 1
ATOM 3636 N N . LEU A 1 441 ? -69.491 3.181 96.604 1.00 90.62 441 LEU A N 1
ATOM 3637 C CA . LEU A 1 441 ? -69.314 1.942 97.356 1.00 90.62 441 LEU A CA 1
ATOM 3638 C C . LEU A 1 441 ? -68.961 2.216 98.828 1.00 90.62 441 LEU A C 1
ATOM 3640 O O . LEU A 1 441 ? -69.524 1.569 99.704 1.00 90.62 441 LEU A O 1
ATOM 3644 N N . ILE A 1 442 ? -68.119 3.218 99.107 1.00 86.75 442 ILE A N 1
ATOM 3645 C CA . ILE A 1 442 ? -67.814 3.697 100.464 1.00 86.75 442 ILE A CA 1
ATOM 3646 C C . ILE A 1 442 ? -69.096 4.145 101.166 1.00 86.75 442 ILE A C 1
ATOM 3648 O O . ILE A 1 442 ? -69.397 3.604 102.221 1.00 86.75 442 ILE A O 1
ATOM 3652 N N . LYS A 1 443 ? -69.913 5.021 100.563 1.00 88.31 443 LYS A N 1
ATOM 3653 C CA . LYS A 1 443 ? -71.190 5.455 101.168 1.00 88.31 443 LYS A CA 1
ATOM 3654 C C . LYS A 1 443 ? -72.161 4.301 101.427 1.00 88.31 443 LYS A C 1
ATOM 3656 O O . LYS A 1 443 ? -72.840 4.276 102.453 1.00 88.31 443 LYS A O 1
ATOM 3661 N N . ASN A 1 444 ? -72.219 3.327 100.518 1.00 87.94 444 ASN A N 1
ATOM 3662 C CA . ASN A 1 444 ? -73.032 2.125 100.705 1.00 87.94 444 ASN A CA 1
ATOM 3663 C C . ASN A 1 444 ? -72.502 1.256 101.860 1.00 87.94 444 ASN A C 1
ATOM 3665 O O . ASN A 1 444 ? -73.301 0.726 102.631 1.00 87.94 444 ASN A O 1
ATOM 3669 N N . HIS A 1 445 ? -71.179 1.143 102.019 1.00 88.00 445 HIS A N 1
ATOM 3670 C CA . HIS A 1 445 ? -70.562 0.468 103.160 1.00 88.00 445 HIS A CA 1
ATOM 3671 C C . HIS A 1 445 ? -70.736 1.243 104.469 1.00 88.00 445 HIS A C 1
ATOM 3673 O O . HIS A 1 445 ? -71.064 0.619 105.465 1.00 88.00 445 HIS A O 1
ATOM 3679 N N . GLU A 1 446 ? -70.588 2.570 104.495 1.00 86.62 446 GLU A N 1
ATOM 3680 C CA . GLU A 1 446 ? -70.849 3.410 105.676 1.00 86.62 446 GLU A CA 1
ATOM 3681 C C . GLU A 1 446 ? -72.291 3.243 106.162 1.00 86.62 446 GLU A C 1
ATOM 3683 O O . GLU A 1 446 ? -72.522 3.027 107.353 1.00 86.62 446 GLU A O 1
ATOM 3688 N N . LYS A 1 447 ? -73.259 3.254 105.233 1.00 86.88 447 LYS A N 1
ATOM 3689 C CA . LYS A 1 447 ? -74.654 2.946 105.553 1.00 86.88 447 LYS A CA 1
ATOM 3690 C C . LYS A 1 447 ? -74.786 1.531 106.120 1.00 86.88 447 LYS A C 1
ATOM 3692 O O . LYS A 1 447 ? -75.306 1.382 107.220 1.00 86.88 447 LYS A O 1
ATOM 3697 N N . ALA A 1 448 ? -74.271 0.517 105.423 1.00 82.94 448 ALA A N 1
ATOM 3698 C CA . ALA A 1 448 ? -74.349 -0.870 105.880 1.00 82.94 448 ALA A CA 1
ATOM 3699 C C . ALA A 1 448 ? -73.665 -1.083 107.244 1.00 82.94 448 ALA A C 1
ATOM 3701 O O . ALA A 1 448 ? -74.178 -1.835 108.061 1.00 82.94 448 ALA A O 1
ATOM 3702 N N . PHE A 1 449 ? -72.556 -0.398 107.535 1.00 84.75 449 PHE A N 1
ATOM 3703 C CA . PHE A 1 449 ? -71.902 -0.416 108.845 1.00 84.75 449 PHE A CA 1
ATOM 3704 C C . PHE A 1 449 ? -72.728 0.292 109.922 1.00 84.75 449 PHE A C 1
ATOM 3706 O O . PHE A 1 449 ? -72.703 -0.153 111.065 1.00 84.75 449 PHE A O 1
ATOM 3713 N N . SER A 1 450 ? -73.478 1.345 109.589 1.00 81.56 450 SER A N 1
ATOM 3714 C CA . SER A 1 450 ? -74.432 1.971 110.514 1.00 81.56 450 SER A CA 1
ATOM 3715 C C . SER A 1 450 ? -75.625 1.050 110.798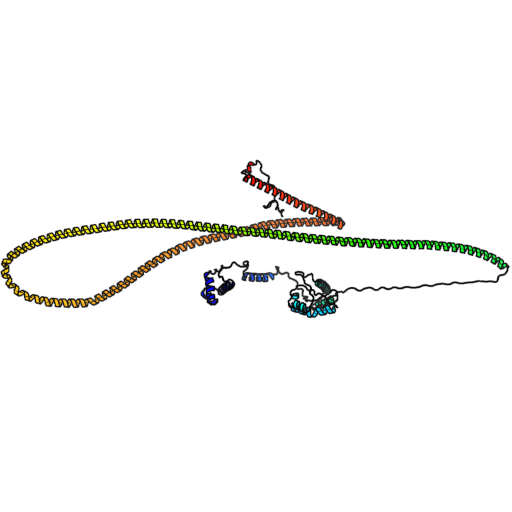 1.00 81.56 450 SER A C 1
ATOM 3717 O O . SER A 1 450 ? -75.967 0.824 111.957 1.00 81.56 450 SER A O 1
ATOM 3719 N N . ASP A 1 451 ? -76.190 0.429 109.759 1.00 80.31 451 ASP A N 1
ATOM 3720 C CA . ASP A 1 451 ? -77.270 -0.559 109.873 1.00 80.31 451 ASP A CA 1
ATOM 3721 C C . ASP A 1 451 ? -76.810 -1.775 110.714 1.00 80.31 451 ASP A C 1
ATOM 3723 O O . ASP A 1 451 ? -77.501 -2.202 111.640 1.00 80.31 451 ASP A O 1
ATOM 3727 N N . ILE A 1 452 ? -75.586 -2.269 110.478 1.00 77.38 452 ILE A N 1
ATOM 3728 C CA . ILE A 1 452 ? -74.928 -3.328 111.265 1.00 77.38 452 ILE A CA 1
ATOM 3729 C C . ILE A 1 452 ? -74.625 -2.874 112.701 1.00 77.38 452 ILE A C 1
ATOM 3731 O O . ILE A 1 452 ? -74.748 -3.672 113.626 1.00 77.38 452 ILE A O 1
ATOM 3735 N N . LYS A 1 453 ? -74.245 -1.612 112.930 1.00 75.19 453 LYS A N 1
ATOM 3736 C CA . LYS A 1 453 ? -73.996 -1.077 114.278 1.00 75.19 453 LYS A CA 1
ATOM 3737 C C . LYS A 1 453 ? -75.282 -1.031 115.104 1.00 75.19 453 LYS A C 1
ATOM 3739 O O . LYS A 1 453 ? -75.243 -1.395 116.275 1.00 75.19 453 LYS A O 1
ATOM 3744 N N . ASN A 1 454 ? -76.404 -0.658 114.488 1.00 70.44 454 ASN A N 1
ATOM 3745 C CA . ASN A 1 454 ? -77.723 -0.718 115.120 1.00 70.44 454 ASN A CA 1
ATOM 3746 C C . ASN A 1 454 ? -78.090 -2.178 115.450 1.00 70.44 454 ASN A C 1
ATOM 3748 O O . ASN A 1 454 ? -78.376 -2.497 116.601 1.00 70.44 454 ASN A O 1
ATOM 3752 N N . TYR A 1 455 ? -77.929 -3.088 114.484 1.00 68.19 455 TYR A N 1
ATOM 3753 C CA . TYR A 1 455 ? -78.138 -4.529 114.672 1.00 68.19 455 TYR A CA 1
ATOM 3754 C C . TYR A 1 455 ? -77.255 -5.138 115.781 1.00 68.19 455 TYR A C 1
ATOM 3756 O O . TYR A 1 455 ? -77.702 -6.022 116.510 1.00 68.19 455 TYR A O 1
ATOM 3764 N N . TYR A 1 456 ? -76.024 -4.650 115.976 1.00 60.38 456 TYR A N 1
ATOM 3765 C CA . TYR A 1 456 ? -75.176 -5.064 117.100 1.00 60.38 456 TYR A CA 1
ATOM 3766 C C . TYR A 1 456 ? -75.549 -4.417 118.440 1.00 60.38 456 TYR A C 1
ATOM 3768 O O . TYR A 1 456 ? -75.303 -5.044 119.471 1.00 60.38 456 TYR A O 1
ATOM 3776 N N . SER A 1 457 ? -76.187 -3.241 118.479 1.00 64.12 457 SER A N 1
ATOM 3777 C CA . SER A 1 457 ? -76.847 -2.767 119.707 1.00 64.12 457 SER A CA 1
ATOM 3778 C C . SER A 1 457 ? -77.964 -3.729 120.121 1.00 64.12 457 SER A C 1
ATOM 3780 O O . SER A 1 457 ? -77.980 -4.167 121.272 1.00 64.12 457 SER A O 1
ATOM 3782 N N . ASP A 1 458 ? -78.805 -4.156 119.177 1.00 56.22 458 ASP A N 1
ATOM 3783 C CA . ASP A 1 458 ? -79.874 -5.132 119.430 1.00 56.22 458 ASP A CA 1
ATOM 3784 C C . ASP A 1 458 ? -79.309 -6.512 119.831 1.00 56.22 458 ASP A C 1
ATOM 3786 O O . ASP A 1 458 ? -79.765 -7.138 120.789 1.00 56.22 458 ASP A O 1
ATOM 3790 N N . ILE A 1 459 ? -78.241 -6.973 119.169 1.00 54.75 459 ILE A N 1
ATOM 3791 C CA . ILE A 1 459 ? -77.554 -8.229 119.514 1.00 54.75 459 ILE A CA 1
ATOM 3792 C C . ILE A 1 459 ? -76.751 -8.142 120.819 1.00 54.75 459 ILE A C 1
ATOM 3794 O O . ILE A 1 459 ? -76.505 -9.182 121.431 1.00 54.75 459 ILE A O 1
ATOM 3798 N N . THR A 1 460 ? -76.401 -6.960 121.333 1.00 50.19 460 THR A N 1
ATOM 3799 C CA . THR A 1 460 ? -75.761 -6.852 122.662 1.00 50.19 460 THR A CA 1
ATOM 3800 C C . THR A 1 460 ? -76.712 -7.322 123.774 1.00 50.19 460 THR A C 1
ATOM 3802 O O . THR A 1 460 ? -76.263 -7.949 124.733 1.00 50.19 460 THR A O 1
ATOM 3805 N N . LEU A 1 461 ? -78.030 -7.151 123.598 1.00 51.66 461 LEU A N 1
ATOM 3806 C CA . LEU A 1 461 ? -79.066 -7.745 124.459 1.00 51.66 461 LEU A CA 1
ATOM 3807 C C . LEU A 1 461 ? -79.196 -9.274 124.299 1.00 51.66 461 LEU A C 1
ATOM 3809 O O . LEU A 1 461 ? -79.566 -9.958 125.249 1.00 51.66 461 LEU A O 1
ATOM 3813 N N . GLY A 1 462 ? -78.876 -9.829 123.124 1.00 53.62 462 GLY A N 1
ATOM 3814 C CA . GLY A 1 462 ? -78.930 -11.276 122.857 1.00 53.62 462 GLY A CA 1
ATOM 3815 C C . GLY A 1 462 ? -77.641 -12.051 123.177 1.00 53.62 462 GLY A C 1
ATOM 3816 O O . GLY A 1 462 ? -77.693 -13.247 123.474 1.00 53.62 462 GLY A O 1
ATOM 3817 N N . SER A 1 463 ? -76.482 -11.387 123.147 1.00 50.06 463 SER A N 1
ATOM 3818 C CA . SER A 1 463 ? -75.151 -12.026 123.156 1.00 50.06 463 SER A CA 1
ATOM 3819 C C . SER A 1 463 ? -74.826 -12.796 124.439 1.00 50.06 463 SER A C 1
ATOM 3821 O O . SER A 1 463 ? -74.018 -13.725 124.407 1.00 50.06 463 SER A O 1
ATOM 3823 N N . PHE A 1 464 ? -75.497 -12.476 125.550 1.00 49.31 464 PHE A N 1
ATOM 3824 C CA . PHE A 1 464 ? -75.397 -13.225 126.808 1.00 49.31 464 PHE A CA 1
ATOM 3825 C C . PHE A 1 464 ? -75.741 -14.717 126.631 1.00 49.31 464 PHE A C 1
ATOM 3827 O O . PHE A 1 464 ? -75.106 -15.581 127.232 1.00 49.31 464 PHE A O 1
ATOM 3834 N N . ASN A 1 465 ? -76.691 -15.036 125.746 1.00 50.97 465 ASN A N 1
ATOM 3835 C CA . ASN A 1 465 ? -77.204 -16.397 125.573 1.00 50.97 465 ASN A CA 1
ATOM 3836 C C . ASN A 1 465 ? -76.317 -17.283 124.679 1.00 50.97 465 ASN A C 1
ATOM 3838 O O . ASN A 1 465 ? -76.382 -18.509 124.766 1.00 50.97 465 ASN A O 1
ATOM 3842 N N . GLN A 1 466 ? -75.482 -16.695 123.814 1.00 49.12 466 GLN A N 1
ATOM 3843 C CA . GLN A 1 466 ? -74.802 -17.443 122.745 1.00 49.12 466 GLN A CA 1
ATOM 3844 C C . GLN A 1 466 ? -73.396 -17.943 123.121 1.00 49.12 466 GLN A C 1
ATOM 3846 O O . GLN A 1 466 ? -72.886 -18.878 122.501 1.00 49.12 466 GLN A O 1
ATOM 3851 N N . ILE A 1 467 ? -72.804 -17.414 124.200 1.00 46.81 467 ILE A N 1
ATOM 3852 C CA . ILE A 1 467 ? -71.509 -17.866 124.749 1.00 46.81 467 ILE A CA 1
ATOM 3853 C C . ILE A 1 467 ? -71.549 -19.355 125.161 1.00 46.81 467 ILE A C 1
ATOM 3855 O O . ILE A 1 467 ? -70.529 -20.041 125.099 1.00 46.81 467 ILE A O 1
ATOM 3859 N N . SER A 1 468 ? -72.732 -19.890 125.486 1.00 47.34 468 SER A N 1
ATOM 3860 C CA . SER A 1 468 ? -72.930 -21.315 125.801 1.00 47.34 468 SER A CA 1
ATOM 3861 C C . SER A 1 468 ? -72.657 -22.260 124.613 1.00 47.34 468 SER A C 1
ATOM 3863 O O . SER A 1 468 ? -72.234 -23.396 124.813 1.00 47.34 468 SER A O 1
ATOM 3865 N N . SER A 1 469 ? -72.860 -21.802 123.370 1.00 51.97 469 SER A N 1
ATOM 3866 C CA . SER A 1 469 ? -72.809 -22.650 122.163 1.00 51.97 469 SER A CA 1
ATOM 3867 C C . SER A 1 469 ? -71.387 -22.897 121.630 1.00 51.97 469 SER A C 1
ATOM 3869 O O . SER A 1 469 ? -71.114 -23.925 121.011 1.00 51.97 469 SER A O 1
ATOM 3871 N N . LEU A 1 470 ? -70.437 -21.994 121.896 1.00 47.88 470 LEU A N 1
ATOM 3872 C CA . LEU A 1 470 ? -69.117 -22.009 121.245 1.00 47.88 470 LEU A CA 1
ATOM 3873 C C . LEU A 1 470 ? -68.155 -23.114 121.731 1.00 47.88 470 LEU A C 1
ATOM 3875 O O . LEU A 1 470 ? -67.052 -23.235 121.200 1.00 47.88 470 LEU A O 1
ATOM 3879 N N . LYS A 1 471 ? -68.559 -23.965 122.685 1.00 47.78 471 LYS A N 1
ATOM 3880 C CA . LYS A 1 471 ? -67.778 -25.151 123.091 1.00 47.78 471 LYS A CA 1
ATOM 3881 C C . LYS A 1 471 ? -67.847 -26.320 122.099 1.00 47.78 471 LYS A C 1
ATOM 3883 O O . LYS A 1 471 ? -66.993 -27.199 122.163 1.00 47.78 471 LYS A O 1
ATOM 3888 N N . GLU A 1 472 ? -68.821 -26.343 121.192 1.00 55.94 472 GLU A N 1
ATOM 3889 C CA . GLU A 1 472 ? -69.093 -27.512 120.339 1.00 55.94 472 GLU A CA 1
ATOM 3890 C C . GLU A 1 472 ? -68.283 -27.521 119.023 1.00 55.94 472 GLU A C 1
ATOM 3892 O O . GLU A 1 472 ? -67.872 -28.572 118.532 1.00 55.94 472 GLU A O 1
ATOM 3897 N N . GLN A 1 473 ? -67.952 -26.343 118.480 1.00 60.03 473 GLN A N 1
ATOM 3898 C CA . GLN A 1 473 ? -67.364 -26.194 117.135 1.00 60.03 473 GLN A CA 1
ATOM 3899 C C . GLN A 1 473 ? -65.899 -26.662 117.000 1.00 60.03 473 GLN A C 1
ATOM 3901 O O . GLN A 1 473 ? -65.386 -26.789 115.887 1.00 60.03 473 GLN A O 1
ATOM 3906 N N . VAL A 1 474 ? -65.210 -26.954 118.109 1.00 57.84 474 VAL A N 1
ATOM 3907 C CA . VAL A 1 474 ? -63.788 -27.359 118.115 1.00 57.84 474 VAL A CA 1
ATOM 3908 C C . VAL A 1 474 ? -63.569 -28.739 117.467 1.00 57.84 474 VAL A C 1
ATOM 3910 O O . VAL A 1 474 ? -62.478 -29.025 116.970 1.00 57.84 474 VAL A O 1
ATOM 3913 N N . VAL A 1 475 ? -64.599 -29.592 117.417 1.00 61.53 475 VAL A N 1
ATOM 3914 C CA . VAL A 1 475 ? -64.498 -30.963 116.880 1.00 61.53 475 VAL A CA 1
ATOM 3915 C C . VAL A 1 475 ? -64.445 -30.997 115.346 1.00 61.53 475 VAL A C 1
ATOM 3917 O O . VAL A 1 475 ? -63.697 -31.794 114.777 1.00 61.53 475 VAL A O 1
ATOM 3920 N N . ASP A 1 476 ? -65.188 -30.129 114.653 1.00 58.84 476 ASP A N 1
ATOM 3921 C CA . ASP A 1 476 ? -65.322 -30.197 113.188 1.00 58.84 476 ASP A CA 1
ATOM 3922 C C . ASP A 1 476 ? -64.099 -29.674 112.420 1.00 58.84 476 ASP A C 1
ATOM 3924 O O . ASP A 1 476 ? -63.879 -30.069 111.272 1.00 58.84 476 ASP A O 1
ATOM 3928 N N . MET A 1 477 ? -63.249 -28.859 113.053 1.00 59.34 477 MET A N 1
ATOM 3929 C CA . MET A 1 477 ? -61.975 -28.415 112.469 1.00 59.34 477 MET A CA 1
ATOM 3930 C C . MET A 1 477 ? -61.088 -29.608 112.072 1.00 59.34 477 MET A C 1
ATOM 3932 O O . MET A 1 477 ? -60.551 -29.629 110.965 1.00 59.34 477 MET A O 1
ATOM 3936 N N . LYS A 1 478 ? -61.012 -30.649 112.916 1.00 57.09 478 LYS A N 1
ATOM 3937 C CA . LYS A 1 478 ? -60.171 -31.836 112.667 1.00 57.09 478 LYS A CA 1
ATOM 3938 C C . LYS A 1 478 ? -60.637 -32.692 111.483 1.00 57.09 478 LYS A C 1
ATOM 3940 O O . LYS A 1 478 ? -59.817 -33.345 110.852 1.00 57.09 478 LYS A O 1
ATOM 3945 N N . LYS A 1 479 ? -61.926 -32.653 111.119 1.00 62.94 479 LYS A N 1
ATOM 3946 C CA . LYS A 1 479 ? -62.458 -33.403 109.960 1.00 62.94 479 LYS A CA 1
ATOM 3947 C C . LYS A 1 479 ? -62.137 -32.755 108.607 1.00 62.94 479 LYS A C 1
ATOM 3949 O O . LYS A 1 479 ? -62.324 -33.391 107.571 1.00 62.94 479 LYS A O 1
ATOM 3954 N N . LYS A 1 480 ? -61.689 -31.492 108.579 1.00 66.75 480 LYS A N 1
ATOM 3955 C CA . LYS A 1 480 ? -61.265 -30.822 107.334 1.00 66.75 480 LYS A CA 1
ATOM 3956 C C . LYS A 1 480 ? -59.836 -31.188 106.926 1.00 66.75 480 LYS A C 1
ATOM 3958 O O . LYS A 1 480 ? -59.546 -31.208 105.735 1.00 66.75 480 LYS A O 1
ATOM 3963 N N . GLU A 1 481 ? -58.978 -31.504 107.890 1.00 58.97 481 GLU A N 1
ATOM 3964 C CA . GLU A 1 481 ? -57.548 -31.761 107.686 1.00 58.97 481 GLU A CA 1
ATOM 3965 C C . GLU A 1 481 ? -57.304 -33.043 106.861 1.00 58.97 481 GLU A C 1
ATOM 3967 O O . GLU A 1 481 ? -56.732 -32.968 105.773 1.00 58.97 481 GLU A O 1
ATOM 3972 N N . GLU A 1 482 ? -57.885 -34.183 107.267 1.00 64.00 482 GLU A N 1
ATOM 3973 C CA . GLU A 1 482 ? -57.840 -35.452 106.505 1.00 64.00 482 GLU A CA 1
ATOM 3974 C C . GLU A 1 482 ? -58.390 -35.345 105.069 1.00 64.00 482 GLU A C 1
ATOM 3976 O O . GLU A 1 482 ? -58.045 -36.145 104.193 1.00 64.00 482 GLU A O 1
ATOM 3981 N N . ARG A 1 483 ? -59.301 -34.395 104.819 1.00 71.75 483 ARG A N 1
ATOM 3982 C CA . ARG A 1 483 ? -59.933 -34.223 103.505 1.00 71.75 483 ARG A CA 1
ATOM 3983 C C . ARG A 1 483 ? -58.967 -33.576 102.512 1.00 71.75 483 ARG A C 1
ATOM 3985 O O . ARG A 1 483 ? -58.851 -34.043 101.380 1.00 71.75 483 ARG A O 1
ATOM 3992 N N . LEU A 1 484 ? -58.218 -32.573 102.971 1.00 72.38 484 LEU A N 1
ATOM 3993 C CA . LEU A 1 484 ? -57.227 -31.851 102.172 1.00 72.38 484 LEU A CA 1
ATOM 3994 C C . LEU A 1 484 ? -56.007 -32.720 101.821 1.00 72.38 484 LEU A C 1
ATOM 3996 O O . LEU A 1 484 ? -55.469 -32.589 100.722 1.00 72.38 484 LEU A O 1
ATOM 4000 N N . GLU A 1 485 ? -55.591 -33.650 102.689 1.00 71.06 485 GLU A N 1
ATOM 4001 C CA . GLU A 1 485 ? -54.521 -34.604 102.345 1.00 71.06 485 GLU A CA 1
ATOM 4002 C C . GLU A 1 485 ? -54.909 -35.537 101.187 1.00 71.06 485 GLU A C 1
ATOM 4004 O O . GLU A 1 485 ? -54.096 -35.783 100.290 1.00 71.06 485 GLU A O 1
ATOM 4009 N N . LYS A 1 486 ? -56.159 -36.022 101.159 1.00 72.62 486 LYS A N 1
ATOM 4010 C CA . LYS A 1 486 ? -56.663 -36.879 100.070 1.00 72.62 486 LYS A CA 1
ATOM 4011 C C . LYS A 1 486 ? -56.742 -36.119 98.746 1.00 72.62 486 LYS A C 1
ATOM 4013 O O . LYS A 1 486 ? -56.245 -36.615 97.736 1.00 72.62 486 LYS A O 1
ATOM 4018 N N . GLU A 1 487 ? -57.257 -34.892 98.763 1.00 75.75 487 GLU A N 1
ATOM 4019 C CA . GLU A 1 487 ? -57.274 -34.007 97.589 1.00 75.75 487 GLU A CA 1
ATOM 4020 C C . GLU A 1 487 ? -55.843 -33.719 97.080 1.00 75.75 487 GLU A C 1
ATOM 4022 O O . GLU A 1 487 ? -55.574 -33.802 95.878 1.00 75.75 487 GLU A O 1
ATOM 4027 N N . MET A 1 488 ? -54.874 -33.493 97.978 1.00 72.81 488 MET A N 1
ATOM 4028 C CA . MET A 1 488 ? -53.466 -33.304 97.600 1.00 72.81 488 MET A CA 1
ATOM 4029 C C . MET A 1 488 ? -52.842 -34.565 96.970 1.00 72.81 488 MET A C 1
ATOM 4031 O O . MET A 1 488 ? -52.024 -34.459 96.050 1.00 72.81 488 MET A O 1
ATOM 4035 N N . ALA A 1 489 ? -53.221 -35.762 97.428 1.00 74.81 489 ALA A N 1
ATOM 4036 C CA . ALA A 1 489 ? -52.768 -37.026 96.848 1.00 74.81 489 ALA A CA 1
ATOM 4037 C C . ALA A 1 489 ? -53.323 -37.246 95.427 1.00 74.81 489 ALA A C 1
ATOM 4039 O O . ALA A 1 489 ? -52.565 -37.624 94.525 1.00 74.81 489 ALA A O 1
ATOM 4040 N N . GLU A 1 490 ? -54.603 -36.943 95.192 1.00 78.25 490 GLU A N 1
ATOM 4041 C CA . GLU A 1 490 ? -55.206 -37.010 93.855 1.00 78.25 490 GLU A CA 1
ATOM 4042 C C . GLU A 1 490 ? -54.565 -36.007 92.888 1.00 78.25 490 GLU A C 1
ATOM 4044 O O . GLU A 1 490 ? -54.162 -36.391 91.788 1.00 78.25 490 GLU A O 1
ATOM 4049 N N . VAL A 1 491 ? -54.356 -34.753 93.308 1.00 79.56 491 VAL A N 1
ATOM 4050 C CA . VAL A 1 491 ? -53.678 -33.723 92.495 1.00 79.56 491 VAL A CA 1
ATOM 4051 C C . VAL A 1 491 ? -52.241 -34.132 92.138 1.00 79.56 491 VAL A C 1
ATOM 4053 O O . VAL A 1 491 ? -51.790 -33.901 91.010 1.00 79.56 491 VAL A O 1
ATOM 4056 N N . ARG A 1 492 ? -51.513 -34.804 93.043 1.00 78.88 492 ARG A N 1
ATOM 4057 C CA . ARG A 1 492 ? -50.191 -35.388 92.735 1.00 78.88 492 ARG A CA 1
ATOM 4058 C C . ARG A 1 492 ? -50.287 -36.511 91.697 1.00 78.88 492 ARG A C 1
ATOM 4060 O O . ARG A 1 492 ? -49.456 -36.567 90.787 1.00 78.88 492 ARG A O 1
ATOM 4067 N N . GLN A 1 493 ? -51.296 -37.381 91.779 1.00 81.00 493 GLN A N 1
ATOM 4068 C CA . GLN A 1 493 ? -51.489 -38.454 90.796 1.00 81.00 493 GLN A CA 1
ATOM 4069 C C . GLN A 1 493 ? -51.912 -37.910 89.418 1.00 81.00 493 GLN A C 1
ATOM 4071 O O . GLN A 1 493 ? -51.421 -38.396 88.397 1.00 81.00 493 GLN A O 1
ATOM 4076 N N . GLN A 1 494 ? -52.757 -36.875 89.372 1.00 81.44 494 GLN A N 1
ATOM 4077 C CA . GLN A 1 494 ? -53.155 -36.197 88.134 1.00 81.44 494 GLN A CA 1
ATOM 4078 C C . GLN A 1 494 ? -51.958 -35.520 87.449 1.00 81.44 494 GLN A C 1
ATOM 4080 O O . GLN A 1 494 ? -51.724 -35.767 86.267 1.00 81.44 494 GLN A O 1
ATOM 4085 N N . ASN A 1 495 ? -51.127 -34.772 88.187 1.00 78.75 495 ASN A N 1
ATOM 4086 C CA . ASN A 1 495 ? -49.885 -34.200 87.647 1.00 78.75 495 ASN A CA 1
ATOM 4087 C C . ASN A 1 495 ? -48.960 -35.277 87.049 1.00 78.75 495 ASN A C 1
ATOM 4089 O O . ASN A 1 495 ? -48.429 -35.107 85.948 1.00 78.75 495 ASN A O 1
ATOM 4093 N N . LYS A 1 496 ? -48.824 -36.431 87.720 1.00 81.75 496 LYS A N 1
ATOM 4094 C CA . LYS A 1 496 ? -48.032 -37.558 87.202 1.00 81.75 496 LYS A CA 1
ATOM 4095 C C . LYS A 1 496 ? -48.601 -38.133 85.895 1.00 81.75 496 LYS A C 1
ATOM 4097 O O . LYS A 1 496 ? -47.821 -38.483 85.016 1.00 81.75 496 LYS A O 1
ATOM 4102 N N . ARG A 1 497 ? -49.931 -38.180 85.726 1.00 83.06 497 ARG A N 1
ATOM 4103 C CA . ARG A 1 497 ? -50.585 -38.581 84.458 1.00 83.06 497 ARG A CA 1
ATOM 4104 C C . ARG A 1 497 ? -50.412 -37.544 83.339 1.00 83.06 497 ARG A C 1
ATOM 4106 O O . ARG A 1 497 ? -50.287 -37.925 82.181 1.00 83.06 497 ARG A O 1
ATOM 4113 N N . LEU A 1 498 ? -50.373 -36.251 83.668 1.00 84.62 498 LEU A N 1
ATOM 4114 C CA . LEU A 1 498 ? -50.232 -35.153 82.696 1.00 84.62 498 LEU A CA 1
ATOM 4115 C C . LEU A 1 498 ? -48.784 -34.907 82.226 1.00 84.62 498 LEU A C 1
ATOM 4117 O O . LEU A 1 498 ? -48.573 -34.219 81.229 1.00 84.62 498 LEU A O 1
ATOM 4121 N N . THR A 1 499 ? -47.787 -35.487 82.902 1.00 86.44 499 THR A N 1
ATOM 4122 C CA . THR A 1 499 ? -46.360 -35.259 82.602 1.00 86.44 499 THR A CA 1
ATOM 4123 C C . THR A 1 499 ? -45.942 -35.793 81.223 1.00 86.44 499 THR A C 1
ATOM 4125 O O . THR A 1 499 ? -45.242 -35.103 80.484 1.00 86.44 499 THR A O 1
ATOM 4128 N N . GLU A 1 500 ? -46.380 -36.997 80.839 1.00 85.12 500 GLU A N 1
ATOM 4129 C CA . GLU A 1 500 ? -45.985 -37.615 79.561 1.00 85.12 500 GLU A CA 1
ATOM 4130 C C . GLU A 1 500 ? -46.631 -36.935 78.330 1.00 85.12 500 GLU A C 1
ATOM 4132 O O . GLU A 1 500 ? -45.899 -36.631 77.382 1.00 85.12 500 GLU A O 1
ATOM 4137 N N . PRO A 1 501 ? -47.942 -36.592 78.320 1.00 89.81 501 PRO A N 1
ATOM 4138 C CA . PRO A 1 501 ? -48.524 -35.767 77.258 1.00 89.81 501 PRO A CA 1
ATOM 4139 C C . PRO A 1 501 ? -47.822 -34.412 77.092 1.00 89.81 501 PRO A C 1
ATOM 4141 O O . PRO A 1 501 ? -47.591 -33.977 75.965 1.00 89.81 501 PRO A O 1
ATOM 4144 N N . LEU A 1 502 ? -47.427 -33.765 78.196 1.00 87.44 502 LEU A N 1
ATOM 4145 C CA . LEU A 1 502 ? -46.720 -32.482 78.163 1.00 87.44 502 LEU A CA 1
ATOM 4146 C C . LEU A 1 502 ? -45.312 -32.605 77.550 1.00 87.44 502 LEU A C 1
ATOM 4148 O O . LEU A 1 502 ? -44.893 -31.729 76.789 1.00 87.44 502 LEU A O 1
ATOM 4152 N N . GLN A 1 503 ? -44.594 -33.701 77.824 1.00 89.19 503 GLN A N 1
ATOM 4153 C CA . GLN A 1 503 ? -43.310 -33.992 77.173 1.00 89.19 503 GLN A CA 1
ATOM 4154 C C . GLN A 1 503 ? -43.466 -34.259 75.670 1.00 89.19 503 GLN A C 1
ATOM 4156 O O . GLN A 1 503 ? -42.685 -33.734 74.878 1.00 89.19 503 GLN A O 1
ATOM 4161 N N . LYS A 1 504 ? -44.493 -35.011 75.257 1.00 90.12 504 LYS A N 1
ATOM 4162 C CA . LYS A 1 504 ? -44.780 -35.254 73.832 1.00 90.12 504 LYS A CA 1
ATOM 4163 C C . LYS A 1 504 ? -45.112 -33.952 73.096 1.00 90.12 504 LYS A C 1
ATOM 4165 O O . LYS A 1 504 ? -44.461 -33.637 72.103 1.00 90.12 504 LYS A O 1
ATOM 4170 N N . ALA A 1 505 ? -46.006 -33.131 73.647 1.00 89.00 505 ALA A N 1
ATOM 4171 C CA . ALA A 1 505 ? -46.351 -31.828 73.075 1.00 89.00 505 ALA A CA 1
ATOM 4172 C C . ALA A 1 505 ? -45.144 -30.869 72.983 1.00 89.00 505 ALA A C 1
ATOM 4174 O O . ALA A 1 505 ? -44.989 -30.159 71.991 1.00 89.00 505 ALA A O 1
ATOM 4175 N N . THR A 1 506 ? -44.247 -30.849 73.978 1.00 90.56 506 THR A N 1
ATOM 4176 C CA . THR A 1 506 ? -43.034 -30.005 73.913 1.00 90.56 506 THR A CA 1
ATOM 4177 C C . THR A 1 506 ? -41.995 -30.517 72.909 1.00 90.56 506 THR A C 1
ATOM 4179 O O . THR A 1 506 ? -41.318 -29.700 72.280 1.00 90.56 506 THR A O 1
ATOM 4182 N N . GLN A 1 507 ? -41.906 -31.832 72.678 1.00 92.19 507 GLN A N 1
ATOM 4183 C CA . GLN A 1 507 ? -41.106 -32.398 71.586 1.00 92.19 507 GLN A CA 1
ATOM 4184 C C . GLN A 1 507 ? -41.686 -32.031 70.210 1.00 92.19 507 GLN A C 1
ATOM 4186 O O . GLN A 1 507 ? -40.948 -31.523 69.366 1.00 92.19 507 GLN A O 1
ATOM 4191 N N . GLU A 1 508 ? -42.997 -32.181 70.003 1.00 93.31 508 GLU A N 1
ATOM 4192 C CA . GLU A 1 508 ? -43.679 -31.788 68.758 1.00 93.31 508 GLU A CA 1
ATOM 4193 C C . GLU A 1 508 ? -43.509 -30.293 68.450 1.00 93.31 508 GLU A C 1
ATOM 4195 O O . GLU A 1 508 ? -43.160 -29.927 67.326 1.00 93.31 508 GLU A O 1
ATOM 4200 N N . VAL A 1 509 ? -43.657 -29.417 69.452 1.00 92.50 509 VAL A N 1
ATOM 4201 C CA . VAL A 1 509 ? -43.391 -27.976 69.306 1.00 92.50 509 VAL A CA 1
ATOM 4202 C C . VAL A 1 509 ? -41.934 -27.712 68.906 1.00 92.50 509 VAL A C 1
ATOM 4204 O O . VAL A 1 509 ? -41.692 -26.866 68.044 1.00 92.50 509 VAL A O 1
ATOM 4207 N N . SER A 1 510 ? -40.961 -28.444 69.459 1.00 93.44 510 SER A N 1
ATOM 4208 C CA . SER A 1 510 ? -39.553 -28.324 69.050 1.00 93.44 510 SER A CA 1
ATOM 4209 C C . SER A 1 510 ? -39.331 -28.769 67.598 1.00 93.44 510 SER A C 1
ATOM 4211 O O . SER A 1 510 ? -38.624 -28.098 66.842 1.00 93.44 510 SER A O 1
ATOM 4213 N N . GLU A 1 511 ? -39.958 -29.865 67.171 1.00 93.81 511 GLU A N 1
ATOM 4214 C CA . GLU A 1 511 ? -39.870 -30.376 65.799 1.00 93.81 511 GLU A CA 1
ATOM 4215 C C . GLU A 1 511 ? -40.481 -29.390 64.789 1.00 93.81 511 GLU A C 1
ATOM 4217 O O . GLU A 1 511 ? -39.850 -29.041 63.787 1.00 93.81 511 GLU A O 1
ATOM 4222 N N . LEU A 1 512 ? -41.661 -28.843 65.096 1.00 93.06 512 LEU A N 1
ATOM 4223 C CA . LEU A 1 512 ? -42.329 -27.821 64.286 1.00 93.06 512 LEU A CA 1
ATOM 4224 C C . LEU A 1 512 ? -41.531 -26.507 64.235 1.00 93.06 512 LEU A C 1
ATOM 4226 O O . LEU A 1 512 ? -41.442 -25.887 63.174 1.00 93.06 512 LEU A O 1
ATOM 4230 N N . GLN A 1 513 ? -40.880 -26.100 65.331 1.00 93.19 513 GLN A N 1
ATOM 4231 C CA . GLN A 1 513 ? -39.971 -24.946 65.339 1.00 93.19 513 GLN A CA 1
ATOM 4232 C C . GLN A 1 513 ? -38.759 -25.156 64.415 1.00 93.19 513 GLN A C 1
ATOM 4234 O O . GLN A 1 513 ? -38.409 -24.245 63.658 1.00 93.19 513 GLN A O 1
ATOM 4239 N N . LYS A 1 514 ? -38.149 -26.354 64.401 1.00 93.94 514 LYS A N 1
ATOM 4240 C CA . LYS A 1 514 ? -37.064 -26.700 63.457 1.00 93.94 514 LYS A CA 1
ATOM 4241 C C . LYS A 1 514 ? -37.546 -26.649 62.002 1.00 93.94 514 LYS A C 1
ATOM 4243 O O . LYS A 1 514 ? -36.865 -26.071 61.152 1.00 93.94 514 LYS A O 1
ATOM 4248 N N . GLN A 1 515 ? -38.724 -27.209 61.713 1.00 94.06 515 GLN A N 1
ATOM 4249 C CA . GLN A 1 515 ? -39.318 -27.194 60.371 1.00 94.06 515 GLN A CA 1
ATOM 4250 C C . GLN A 1 515 ? -39.618 -25.764 59.896 1.00 94.06 515 GLN A C 1
ATOM 4252 O O . GLN A 1 515 ? -39.213 -25.385 58.796 1.00 94.06 515 GLN A O 1
ATOM 4257 N N . LEU A 1 516 ? -40.227 -24.931 60.746 1.00 94.12 516 LEU A N 1
ATOM 4258 C CA . LEU A 1 516 ? -40.499 -23.520 60.459 1.00 94.12 516 LEU A CA 1
ATOM 4259 C C . LEU A 1 516 ? -39.205 -22.716 60.234 1.00 94.12 516 LEU A C 1
ATOM 4261 O O . LEU A 1 516 ? -39.139 -21.877 59.332 1.00 94.12 516 LEU A O 1
ATOM 4265 N N . ALA A 1 517 ? -38.152 -22.986 61.010 1.00 94.81 517 ALA A N 1
ATOM 4266 C CA . ALA A 1 517 ? -36.843 -22.367 60.819 1.00 94.81 517 ALA A CA 1
ATOM 4267 C C . ALA A 1 517 ? -36.199 -22.755 59.475 1.00 94.81 517 ALA A C 1
ATOM 4269 O O . ALA A 1 517 ? -35.545 -21.917 58.854 1.00 94.81 517 ALA A O 1
ATOM 4270 N N . ASN A 1 518 ? -36.397 -23.987 58.995 1.00 94.94 518 ASN A N 1
ATOM 4271 C CA . ASN A 1 518 ? -35.923 -24.415 57.676 1.00 94.94 518 ASN A CA 1
ATOM 4272 C C . ASN A 1 518 ? -36.753 -23.797 56.541 1.00 94.94 518 ASN A C 1
ATOM 4274 O O . ASN A 1 518 ? -36.177 -23.153 55.669 1.00 94.94 518 ASN A O 1
ATOM 4278 N N . TYR A 1 519 ? -38.086 -23.834 56.626 1.00 95.62 519 TYR A N 1
ATOM 4279 C CA . TYR A 1 519 ? -38.973 -23.178 55.656 1.00 95.62 519 TYR A CA 1
ATOM 4280 C C . TYR A 1 519 ? -38.660 -21.680 55.480 1.00 95.62 519 TYR A C 1
ATOM 4282 O O . TYR A 1 519 ? -38.661 -21.158 54.364 1.00 95.62 519 TYR A O 1
ATOM 4290 N N . ASN A 1 520 ? -38.312 -20.976 56.563 1.00 95.12 520 ASN A N 1
ATOM 4291 C CA . ASN A 1 520 ? -37.885 -19.577 56.489 1.00 95.12 520 ASN A CA 1
ATOM 4292 C C . ASN A 1 520 ? -36.528 -19.384 55.776 1.00 95.12 520 ASN A C 1
ATOM 4294 O O . ASN A 1 520 ? -36.369 -18.397 55.051 1.00 95.12 520 ASN A O 1
ATOM 4298 N N . LYS A 1 521 ? -35.574 -20.321 55.905 1.00 95.25 521 LYS A N 1
ATOM 4299 C CA . LYS A 1 521 ? -34.326 -20.317 55.110 1.00 95.25 521 LYS A CA 1
ATOM 4300 C C . LYS A 1 521 ? -34.634 -20.539 53.630 1.00 95.25 521 LYS A C 1
ATOM 4302 O O . LYS A 1 521 ? -34.148 -19.779 52.794 1.00 95.25 521 LYS A O 1
ATOM 4307 N N . ASP A 1 522 ? -35.482 -21.513 53.310 1.00 95.06 522 ASP A N 1
ATOM 4308 C CA . ASP A 1 522 ? -35.839 -21.857 51.929 1.00 95.06 522 ASP A CA 1
ATOM 4309 C C . ASP A 1 522 ? -36.603 -20.721 51.239 1.00 95.06 522 ASP A C 1
ATOM 4311 O O . ASP A 1 522 ? -36.306 -20.366 50.098 1.00 95.06 522 ASP A O 1
ATOM 4315 N N . LYS A 1 523 ? -37.503 -20.045 51.963 1.00 96.44 523 LYS A N 1
ATOM 4316 C CA . LYS A 1 523 ? -38.178 -18.816 51.517 1.00 96.44 523 LYS A CA 1
ATOM 4317 C C . LYS A 1 523 ? -37.180 -17.693 51.194 1.00 96.44 523 LYS A C 1
ATOM 4319 O O . LYS A 1 523 ? -37.329 -17.016 50.173 1.00 96.44 523 LYS A O 1
ATOM 4324 N N . ALA A 1 524 ? -36.143 -17.511 52.015 1.00 95.19 524 ALA A N 1
ATOM 4325 C CA . ALA A 1 524 ? -35.087 -16.523 51.777 1.00 95.19 524 ALA A CA 1
ATOM 4326 C C . ALA A 1 524 ? -34.161 -16.907 50.601 1.00 95.19 524 ALA A C 1
ATOM 4328 O O . ALA A 1 524 ? -33.770 -16.044 49.809 1.00 95.19 524 ALA A O 1
ATOM 4329 N N . LEU A 1 525 ? -33.849 -18.198 50.439 1.00 95.50 525 LEU A N 1
ATOM 4330 C CA . LEU A 1 525 ? -33.114 -18.723 49.284 1.00 95.50 525 LEU A CA 1
ATOM 4331 C C . LEU A 1 525 ? -33.914 -18.535 47.989 1.00 95.50 525 LEU A C 1
ATOM 4333 O O . LEU A 1 525 ? -33.375 -18.006 47.017 1.00 95.50 525 LEU A O 1
ATOM 4337 N N . LEU A 1 526 ? -35.207 -18.867 47.987 1.00 95.56 526 LEU A N 1
ATOM 4338 C CA . LEU A 1 526 ? -36.105 -18.684 46.845 1.00 95.56 526 LEU A CA 1
ATOM 4339 C C . LEU A 1 526 ? -36.209 -17.210 46.430 1.00 95.56 526 LEU A C 1
ATOM 4341 O O . LEU A 1 526 ? -36.167 -16.910 45.237 1.00 95.56 526 LEU A O 1
ATOM 4345 N N . ALA A 1 527 ? -36.287 -16.279 47.387 1.00 96.00 527 ALA A N 1
ATOM 4346 C CA . ALA A 1 527 ? -36.252 -14.844 47.100 1.00 96.00 527 ALA A CA 1
ATOM 4347 C C . ALA A 1 527 ? -34.933 -14.426 46.418 1.00 96.00 527 ALA A C 1
ATOM 4349 O O . ALA A 1 527 ? -34.952 -13.731 45.400 1.00 96.00 527 ALA A O 1
ATOM 4350 N N . ARG A 1 528 ? -33.786 -14.914 46.915 1.00 95.88 528 ARG A N 1
ATOM 4351 C CA . ARG A 1 528 ? -32.456 -14.654 46.333 1.00 95.88 528 ARG A CA 1
ATOM 4352 C C . ARG A 1 528 ? -32.297 -15.256 44.930 1.00 95.88 528 ARG A C 1
ATOM 4354 O O . ARG A 1 528 ? -31.701 -14.622 44.060 1.00 95.88 528 ARG A O 1
ATOM 4361 N N . VAL A 1 529 ? -32.843 -16.450 44.691 1.00 96.00 529 VAL A N 1
ATOM 4362 C CA . VAL A 1 529 ? -32.853 -17.102 43.370 1.00 96.00 529 VAL A CA 1
ATOM 4363 C C . VAL A 1 529 ? -33.755 -16.344 42.396 1.00 96.00 529 VAL A C 1
ATOM 4365 O O . VAL A 1 529 ? -33.314 -16.049 41.289 1.00 96.00 529 VAL A O 1
ATOM 4368 N N . LYS A 1 530 ? -34.963 -15.933 42.806 1.00 97.06 530 LYS A N 1
ATOM 4369 C CA . LYS A 1 530 ? -35.858 -15.100 41.980 1.00 97.06 530 LYS A CA 1
ATOM 4370 C C . LYS A 1 530 ? -35.232 -13.746 41.624 1.00 97.06 530 LYS A C 1
ATOM 4372 O O . LYS A 1 530 ? -35.367 -13.303 40.487 1.00 97.06 530 LYS A O 1
ATOM 4377 N N . ALA A 1 531 ? -34.502 -13.119 42.550 1.00 95.94 531 ALA A N 1
ATOM 4378 C CA . ALA A 1 531 ? -33.757 -11.891 42.272 1.00 95.94 531 ALA A CA 1
ATOM 4379 C C . ALA A 1 531 ? -32.659 -12.108 41.212 1.00 95.94 531 ALA A C 1
ATOM 4381 O O . ALA A 1 531 ? -32.597 -11.357 40.241 1.00 95.94 531 ALA A O 1
ATOM 4382 N N . ARG A 1 532 ? -31.848 -13.170 41.341 1.00 95.69 532 ARG A N 1
ATOM 4383 C CA . ARG A 1 532 ? -30.837 -13.539 40.329 1.00 95.69 532 ARG A CA 1
ATOM 4384 C C . ARG A 1 532 ? -31.455 -13.869 38.970 1.00 95.69 532 ARG A C 1
ATOM 4386 O O . ARG A 1 532 ? -30.940 -13.411 37.958 1.00 95.69 532 ARG A O 1
ATOM 4393 N N . LEU A 1 533 ? -32.569 -14.602 38.946 1.00 95.25 533 LEU A N 1
ATOM 4394 C CA . LEU A 1 533 ? -33.292 -14.929 37.716 1.00 95.25 533 LEU A CA 1
ATOM 4395 C C . LEU A 1 533 ? -33.782 -13.662 37.000 1.00 95.25 533 LEU A C 1
ATOM 4397 O O . LEU A 1 533 ? -33.622 -13.559 35.791 1.00 95.25 533 LEU A O 1
ATOM 4401 N N . LYS A 1 534 ? -34.309 -12.673 37.737 1.00 97.12 534 LYS A N 1
ATOM 4402 C CA . LYS A 1 534 ? -34.743 -11.385 37.169 1.00 97.12 534 LYS A CA 1
ATOM 4403 C C . LYS A 1 534 ? -33.583 -10.567 36.581 1.00 97.12 534 LYS A C 1
ATOM 4405 O O . LYS A 1 534 ? -33.791 -9.862 35.599 1.00 97.12 534 LYS A O 1
ATOM 4410 N N . VAL A 1 535 ? -32.383 -10.654 37.160 1.00 97.19 535 VAL A N 1
ATOM 4411 C CA . VAL A 1 535 ? -31.174 -10.024 36.597 1.00 97.19 535 VAL A CA 1
ATOM 4412 C C . VAL A 1 535 ? -30.752 -10.739 35.310 1.00 97.19 535 VAL A C 1
ATOM 4414 O O . VAL A 1 535 ? -30.680 -10.095 34.269 1.00 97.19 535 VAL A O 1
ATOM 4417 N N . ALA A 1 536 ? -30.595 -12.065 35.345 1.00 94.44 536 ALA A N 1
ATOM 4418 C CA . ALA A 1 536 ? -30.202 -12.862 34.180 1.00 94.44 536 ALA A CA 1
ATOM 4419 C C . ALA A 1 536 ? -31.208 -12.779 33.011 1.00 94.44 536 ALA A C 1
ATOM 4421 O O . ALA A 1 536 ? -30.810 -12.752 31.851 1.00 94.44 536 ALA A O 1
ATOM 4422 N N . ASP A 1 537 ? -32.511 -12.696 33.291 1.00 96.44 537 ASP A N 1
ATOM 4423 C CA . ASP A 1 537 ? -33.557 -12.495 32.277 1.00 96.44 537 ASP A CA 1
ATOM 4424 C C . ASP A 1 537 ? -33.564 -11.064 31.699 1.00 96.44 537 ASP A C 1
ATOM 4426 O O . ASP A 1 537 ? -33.983 -10.872 30.557 1.00 96.44 537 ASP A O 1
ATOM 4430 N N . LYS A 1 538 ? -33.046 -10.060 32.428 1.00 97.19 538 LYS A N 1
ATOM 4431 C CA . LYS A 1 538 ? -32.750 -8.738 31.850 1.00 97.19 538 LYS A CA 1
ATOM 4432 C C . LYS A 1 538 ? -31.508 -8.805 30.961 1.00 97.19 538 LYS A C 1
ATOM 4434 O O . LYS A 1 538 ? -31.593 -8.430 29.799 1.00 97.19 538 LYS A O 1
ATOM 4439 N N . GLU A 1 539 ? -30.401 -9.342 31.474 1.00 96.56 539 GLU A N 1
ATOM 4440 C CA . GLU A 1 539 ? -29.143 -9.509 30.730 1.00 96.56 539 GLU A CA 1
ATOM 4441 C C . GLU A 1 539 ? -29.369 -10.272 29.413 1.00 96.56 539 GLU A C 1
ATOM 4443 O O . GLU A 1 539 ? -28.884 -9.856 28.367 1.00 96.56 539 GLU A O 1
ATOM 4448 N N . LEU A 1 540 ? -30.192 -11.328 29.425 1.00 95.69 540 LEU A N 1
ATOM 4449 C CA . LEU A 1 540 ? -30.581 -12.082 28.228 1.00 95.69 540 LEU A CA 1
ATOM 4450 C C . LEU A 1 540 ? -31.319 -11.226 27.183 1.00 95.69 540 LEU A C 1
ATOM 4452 O O . LEU A 1 540 ? -31.168 -11.466 25.987 1.00 95.69 540 LEU A O 1
ATOM 4456 N N . LYS A 1 541 ? -32.150 -10.268 27.609 1.00 97.62 541 LYS A N 1
ATOM 4457 C CA . LYS A 1 541 ? -32.913 -9.381 26.711 1.00 97.62 541 LYS A CA 1
ATOM 4458 C C . LYS A 1 541 ? -32.030 -8.273 26.156 1.00 97.62 541 LYS A C 1
ATOM 4460 O O . LYS A 1 541 ? -32.059 -8.044 24.950 1.00 97.62 541 LYS A O 1
ATOM 4465 N N . ASP A 1 542 ? -31.205 -7.675 27.011 1.00 95.88 542 ASP A N 1
ATOM 4466 C CA . ASP A 1 542 ? -30.215 -6.671 26.627 1.00 95.88 542 ASP A CA 1
ATOM 4467 C C . ASP A 1 542 ? -29.242 -7.265 25.576 1.00 95.88 542 ASP A C 1
ATOM 4469 O O . ASP A 1 542 ? -29.117 -6.722 24.479 1.00 95.88 542 ASP A O 1
ATOM 4473 N N . LEU A 1 543 ? -28.666 -8.454 25.830 1.00 95.38 543 LEU A N 1
ATOM 4474 C CA . LEU A 1 543 ? -27.779 -9.151 24.878 1.00 95.38 543 LEU A CA 1
ATOM 4475 C C . LEU A 1 543 ? -28.478 -9.568 23.573 1.00 95.38 543 LEU A C 1
ATOM 4477 O O . LEU A 1 543 ? -27.847 -9.555 22.517 1.00 95.38 543 LEU A O 1
ATOM 4481 N N . LYS A 1 544 ? -29.759 -9.964 23.615 1.00 96.94 544 LYS A N 1
ATOM 4482 C CA . LYS A 1 544 ? -30.521 -10.297 22.395 1.00 96.94 544 LYS A CA 1
ATOM 4483 C C . LYS A 1 544 ? -30.706 -9.076 21.500 1.00 96.94 544 LYS A C 1
ATOM 4485 O O . LYS A 1 544 ? -30.508 -9.184 20.294 1.00 96.94 544 LYS A O 1
ATOM 4490 N N . TRP A 1 545 ? -31.040 -7.929 22.089 1.00 97.81 545 TRP A N 1
ATOM 4491 C CA . TRP A 1 545 ? -31.183 -6.678 21.350 1.00 97.81 545 TRP A CA 1
ATOM 4492 C C . TRP A 1 545 ? -29.842 -6.206 20.768 1.00 97.81 545 TRP A C 1
ATOM 4494 O O . TRP A 1 545 ? -29.773 -5.863 19.588 1.00 97.81 545 TRP A O 1
ATOM 4504 N N . GLU A 1 546 ? -28.753 -6.270 21.545 1.00 96.56 546 GLU A N 1
ATOM 4505 C CA . GLU A 1 546 ? -27.405 -5.978 21.033 1.00 96.56 546 GLU A CA 1
ATOM 4506 C C . GLU A 1 546 ? -27.020 -6.896 19.862 1.00 96.56 546 GLU A C 1
ATOM 4508 O O . GLU A 1 546 ? -26.477 -6.423 18.862 1.00 96.56 546 GLU A O 1
ATOM 4513 N N . HIS A 1 547 ? -27.328 -8.194 19.957 1.00 93.88 547 HIS A N 1
ATOM 4514 C CA . HIS A 1 547 ? -27.056 -9.172 18.905 1.00 93.88 547 HIS A CA 1
ATOM 4515 C C . HIS A 1 547 ? -27.822 -8.861 17.613 1.00 93.88 547 HIS A C 1
ATOM 4517 O O . HIS A 1 547 ? -27.204 -8.846 16.548 1.00 93.88 547 HIS A O 1
ATOM 4523 N N . GLU A 1 548 ? -29.121 -8.569 17.698 1.00 97.38 548 GLU A N 1
ATOM 4524 C CA . GLU A 1 548 ? -29.965 -8.241 16.541 1.00 97.38 548 GLU A CA 1
ATOM 4525 C C . GLU A 1 548 ? -29.489 -6.954 15.843 1.00 97.38 548 GLU A C 1
ATOM 4527 O O . GLU A 1 548 ? -29.302 -6.923 14.623 1.00 97.38 548 GLU A O 1
ATOM 4532 N N . VAL A 1 549 ? -29.179 -5.905 16.616 1.00 96.75 549 VAL A N 1
ATOM 4533 C CA . VAL A 1 549 ? -28.593 -4.658 16.093 1.00 96.75 549 VAL A CA 1
ATOM 4534 C C . VAL A 1 549 ? -27.235 -4.912 15.426 1.00 96.75 549 VAL A C 1
ATOM 4536 O O . VAL A 1 549 ? -26.908 -4.275 14.418 1.00 96.75 549 VAL A O 1
ATOM 4539 N N . LEU A 1 550 ? -26.432 -5.842 15.951 1.00 95.69 550 LEU A N 1
ATOM 4540 C CA . LEU A 1 550 ? -25.136 -6.197 15.375 1.00 95.69 550 LEU A CA 1
ATOM 4541 C C . LEU A 1 550 ? -25.276 -7.007 14.074 1.00 95.69 550 LEU A C 1
ATOM 4543 O O . LEU A 1 550 ? -24.508 -6.768 13.142 1.00 95.69 550 LEU A O 1
ATOM 4547 N N . GLU A 1 551 ? -26.267 -7.897 13.965 1.00 96.44 551 GLU A N 1
ATOM 4548 C CA . GLU A 1 551 ? -26.572 -8.628 12.725 1.00 96.44 551 GLU A CA 1
ATOM 4549 C C . GLU A 1 551 ? -27.074 -7.698 11.616 1.00 96.44 551 GLU A C 1
ATOM 4551 O O . GLU A 1 551 ? -26.575 -7.767 10.490 1.00 96.44 551 GLU A O 1
ATOM 4556 N N . GLN A 1 552 ? -27.976 -6.762 11.930 1.00 96.50 552 GLN A N 1
ATOM 4557 C CA . GLN A 1 552 ? -28.441 -5.754 10.967 1.00 96.50 552 GLN A CA 1
ATOM 4558 C C . GLN A 1 552 ? -27.270 -4.902 10.437 1.00 96.50 552 GLN A C 1
ATOM 4560 O O . GLN A 1 552 ? -27.132 -4.698 9.226 1.00 96.50 552 GLN A O 1
ATOM 4565 N N . ARG A 1 553 ? -26.366 -4.463 11.328 1.00 96.38 553 ARG A N 1
ATOM 4566 C CA . ARG A 1 553 ? -25.135 -3.740 10.950 1.00 96.38 553 ARG A CA 1
ATOM 4567 C C . ARG A 1 553 ? -24.195 -4.598 10.102 1.00 96.38 553 ARG A C 1
ATOM 4569 O O . ARG A 1 553 ? -23.655 -4.099 9.116 1.00 96.38 553 ARG A O 1
ATOM 4576 N N . PHE A 1 554 ? -24.009 -5.871 10.452 1.00 94.69 554 PHE A N 1
ATOM 4577 C CA . PHE A 1 554 ? -23.175 -6.801 9.689 1.00 94.69 554 PHE A CA 1
ATOM 4578 C C . PHE A 1 554 ? -23.726 -7.029 8.275 1.00 94.69 554 PHE A C 1
ATOM 4580 O O . PHE A 1 554 ? -22.970 -6.941 7.308 1.00 94.69 554 PHE A O 1
ATOM 4587 N N . SER A 1 555 ? -25.041 -7.237 8.143 1.00 96.56 555 SER A N 1
ATOM 4588 C CA . SER A 1 555 ? -25.721 -7.387 6.852 1.00 96.56 555 SER A CA 1
ATOM 4589 C C . SER A 1 555 ? -25.516 -6.161 5.958 1.00 96.56 555 SER A C 1
ATOM 4591 O O . SER A 1 555 ? -25.135 -6.307 4.796 1.00 96.56 555 SER A O 1
ATOM 4593 N N . LYS A 1 556 ? -25.682 -4.947 6.503 1.00 97.06 556 LYS A N 1
ATOM 4594 C CA . LYS A 1 556 ? -25.441 -3.703 5.755 1.00 97.06 556 LYS A CA 1
ATOM 4595 C C . LYS A 1 556 ? -23.983 -3.569 5.293 1.00 97.06 556 LYS A C 1
ATOM 4597 O O . LYS A 1 556 ? -23.743 -3.333 4.114 1.00 97.06 556 LYS A O 1
ATOM 4602 N N . VAL A 1 557 ? -23.007 -3.790 6.178 1.00 95.75 557 VAL A N 1
ATOM 4603 C CA . VAL A 1 557 ? -21.574 -3.728 5.813 1.00 95.75 557 VAL A CA 1
ATOM 4604 C C . VAL A 1 557 ? -21.202 -4.803 4.781 1.00 95.75 557 VAL A C 1
ATOM 4606 O O . VAL A 1 557 ? -20.340 -4.582 3.930 1.00 95.75 557 VAL A O 1
ATOM 4609 N N . GLN A 1 558 ? -21.862 -5.965 4.807 1.00 95.19 558 GLN A N 1
ATOM 4610 C CA . GLN A 1 558 ? -21.700 -6.987 3.775 1.00 95.19 558 GLN A CA 1
ATOM 4611 C C . GLN A 1 558 ? -22.268 -6.540 2.415 1.00 95.19 558 GLN A C 1
ATOM 4613 O O . GLN A 1 558 ? -21.601 -6.740 1.402 1.00 95.19 558 GLN A O 1
ATOM 4618 N N . GLN A 1 559 ? -23.439 -5.898 2.381 1.00 97.38 559 GLN A N 1
ATOM 4619 C CA . GLN A 1 559 ? -24.007 -5.330 1.150 1.00 97.38 559 GLN A CA 1
ATOM 4620 C C . GLN A 1 559 ? -23.101 -4.232 0.568 1.00 97.38 559 GLN A C 1
ATOM 4622 O O . GLN A 1 559 ? -22.742 -4.294 -0.606 1.00 97.38 559 GLN A O 1
ATOM 4627 N N . GLU A 1 560 ? -22.638 -3.293 1.399 1.00 97.25 560 GLU A N 1
ATOM 4628 C CA . GLU A 1 560 ? -21.716 -2.217 0.999 1.00 97.25 560 GLU A CA 1
ATOM 4629 C C . GLU A 1 560 ? -20.395 -2.764 0.424 1.00 97.25 560 GLU A C 1
ATOM 4631 O O . GLU A 1 560 ? -19.904 -2.271 -0.596 1.00 97.25 560 GLU A O 1
ATOM 4636 N N . ARG A 1 561 ? -19.841 -3.826 1.031 1.00 96.94 561 ARG A N 1
ATOM 4637 C CA . ARG A 1 561 ? -18.666 -4.555 0.519 1.00 96.94 561 ARG A CA 1
ATOM 4638 C C . ARG A 1 561 ? -18.921 -5.134 -0.872 1.00 96.94 561 ARG A C 1
ATOM 4640 O O . ARG A 1 561 ? -18.066 -4.998 -1.748 1.00 96.94 561 ARG A O 1
ATOM 4647 N N . ASP A 1 562 ? -20.051 -5.808 -1.060 1.00 95.00 562 ASP A N 1
ATOM 4648 C CA . ASP A 1 562 ? -20.344 -6.538 -2.295 1.00 95.00 562 ASP A CA 1
ATOM 4649 C C . ASP A 1 562 ? -20.701 -5.581 -3.444 1.00 95.00 562 ASP A C 1
ATOM 4651 O O . ASP A 1 562 ? -20.214 -5.764 -4.562 1.00 95.00 562 ASP A O 1
ATOM 4655 N N . GLU A 1 563 ? -21.415 -4.486 -3.163 1.00 97.50 563 GLU A N 1
ATOM 4656 C CA . GLU A 1 563 ? -21.579 -3.363 -4.094 1.00 97.50 563 GLU A CA 1
ATOM 4657 C C . GLU A 1 563 ? -20.237 -2.746 -4.506 1.00 97.50 563 GLU A C 1
ATOM 4659 O O . GLU A 1 563 ? -20.004 -2.499 -5.692 1.00 97.50 563 GLU A O 1
ATOM 4664 N N . LEU A 1 564 ? -19.346 -2.474 -3.545 1.00 96.62 564 LEU A N 1
ATOM 4665 C CA . LEU A 1 564 ? -18.039 -1.878 -3.829 1.00 96.62 564 LEU A CA 1
ATOM 4666 C C . LEU A 1 564 ? -17.182 -2.808 -4.697 1.00 96.62 564 LEU A C 1
ATOM 4668 O O . LEU A 1 564 ? -16.513 -2.340 -5.619 1.00 96.62 564 LEU A O 1
ATOM 4672 N N . TYR A 1 565 ? -17.247 -4.120 -4.454 1.00 95.38 565 TYR A N 1
ATOM 4673 C CA . TYR A 1 565 ? -16.554 -5.122 -5.262 1.00 95.38 565 TYR A CA 1
ATOM 4674 C C . TYR A 1 565 ? -17.089 -5.160 -6.702 1.00 95.38 565 TYR A C 1
ATOM 4676 O O . TYR A 1 565 ? -16.303 -5.109 -7.647 1.00 95.38 565 TYR A O 1
ATOM 4684 N N . GLN A 1 566 ? -18.415 -5.145 -6.890 1.00 96.44 566 GLN A N 1
ATOM 4685 C CA . GLN A 1 566 ? -19.037 -5.069 -8.220 1.00 96.44 566 GLN A CA 1
ATOM 4686 C C . GLN A 1 566 ? -18.657 -3.780 -8.968 1.00 96.44 566 GLN A C 1
ATOM 4688 O O . GLN A 1 566 ? -18.265 -3.835 -10.136 1.00 96.44 566 GLN A O 1
ATOM 4693 N N . LYS A 1 567 ? -18.716 -2.622 -8.293 1.00 96.56 567 LYS A N 1
ATOM 4694 C CA . LYS A 1 567 ? -18.329 -1.314 -8.856 1.00 96.56 567 LYS A CA 1
ATOM 4695 C C . LYS A 1 567 ? -16.852 -1.300 -9.270 1.00 96.56 567 LYS A C 1
ATOM 4697 O O . LYS A 1 567 ? -16.534 -0.834 -10.362 1.00 96.56 567 LYS A O 1
ATOM 4702 N N . PHE A 1 568 ? -15.967 -1.873 -8.452 1.00 94.81 568 PHE A N 1
ATOM 4703 C CA . PHE A 1 568 ? -14.540 -2.025 -8.750 1.00 94.81 568 PHE A CA 1
ATOM 4704 C C . PHE A 1 568 ? -14.284 -2.926 -9.970 1.00 94.81 568 PHE A C 1
ATOM 4706 O O . PHE A 1 568 ? -13.564 -2.525 -10.886 1.00 94.81 568 PHE A O 1
ATOM 4713 N N . THR A 1 569 ? -14.914 -4.105 -10.039 1.00 95.62 569 THR A N 1
ATOM 4714 C CA . THR A 1 569 ? -14.797 -5.004 -11.200 1.00 95.62 569 THR A CA 1
ATOM 4715 C C . THR A 1 569 ? -15.307 -4.343 -12.482 1.00 95.62 569 THR A C 1
ATOM 4717 O O . THR A 1 569 ? -14.630 -4.409 -13.508 1.00 95.62 569 THR A O 1
ATOM 4720 N N . LYS A 1 570 ? -16.452 -3.647 -12.430 1.00 96.56 570 LYS A N 1
ATOM 4721 C CA . LYS A 1 570 ? -16.993 -2.903 -13.578 1.00 96.56 570 LYS A CA 1
ATOM 4722 C C . LYS A 1 570 ? -16.037 -1.799 -14.045 1.00 96.56 570 LYS A C 1
ATOM 4724 O O . LYS A 1 570 ? -15.762 -1.711 -15.239 1.00 96.56 570 LYS A O 1
ATOM 4729 N N . ALA A 1 571 ? -15.487 -1.005 -13.125 1.00 96.25 571 ALA A N 1
ATOM 4730 C CA . ALA A 1 571 ? -14.544 0.062 -13.457 1.00 96.25 571 ALA A CA 1
ATOM 4731 C C . ALA A 1 571 ? -13.267 -0.465 -14.141 1.00 96.25 571 ALA A C 1
ATOM 4733 O O . ALA A 1 571 ? -12.799 0.138 -15.106 1.00 96.25 571 ALA A O 1
ATOM 4734 N N . ILE A 1 572 ? -12.734 -1.614 -13.701 1.00 94.31 572 ILE A N 1
ATOM 4735 C CA . ILE A 1 572 ? -11.592 -2.268 -14.364 1.00 94.31 572 ILE A CA 1
ATOM 4736 C C . ILE A 1 572 ? -11.944 -2.665 -15.800 1.00 94.31 572 ILE A C 1
ATOM 4738 O O . ILE A 1 572 ? -11.183 -2.345 -16.713 1.00 94.31 572 ILE A O 1
ATOM 4742 N N . LEU A 1 573 ? -13.091 -3.320 -16.011 1.00 94.81 573 LEU A N 1
ATOM 4743 C CA . LEU A 1 573 ? -13.520 -3.760 -17.342 1.00 94.81 573 LEU A CA 1
ATOM 4744 C C . LEU A 1 573 ? -13.747 -2.573 -18.288 1.00 94.81 573 LEU A C 1
ATOM 4746 O O . LEU A 1 573 ? -13.297 -2.612 -19.429 1.00 94.81 573 LEU A O 1
ATOM 4750 N N . GLU A 1 574 ? -14.363 -1.486 -17.814 1.00 95.31 574 GLU A N 1
ATOM 4751 C CA . GLU A 1 574 ? -14.530 -0.266 -18.611 1.00 95.31 574 GLU A CA 1
ATOM 4752 C C . GLU A 1 574 ? -13.193 0.382 -18.995 1.00 95.31 574 GLU A C 1
ATOM 4754 O O . GLU A 1 574 ? -13.039 0.838 -20.129 1.00 95.31 574 GLU A O 1
ATOM 4759 N N . VAL A 1 575 ? -12.220 0.437 -18.078 1.00 95.50 575 VAL A N 1
ATOM 4760 C CA . VAL A 1 575 ? -10.883 0.980 -18.371 1.00 95.50 575 VAL A CA 1
ATOM 4761 C C . VAL A 1 575 ? -10.147 0.091 -19.374 1.00 95.50 575 VAL A C 1
ATOM 4763 O O . VAL A 1 575 ? -9.605 0.614 -20.344 1.00 95.50 575 VAL A O 1
ATOM 4766 N N . GLN A 1 576 ? -10.182 -1.234 -19.193 1.00 91.44 576 GLN A N 1
ATOM 4767 C CA . GLN A 1 576 ? -9.583 -2.206 -20.117 1.00 91.44 576 GLN A CA 1
ATOM 4768 C C . GLN A 1 576 ? -10.220 -2.155 -21.512 1.00 91.44 576 GLN A C 1
ATOM 4770 O O . GLN A 1 576 ? -9.516 -2.233 -22.515 1.00 91.44 576 GLN A O 1
ATOM 4775 N N . GLN A 1 577 ? -11.539 -1.972 -21.599 1.00 94.75 577 GLN A N 1
ATOM 4776 C CA . GLN A 1 577 ? -12.237 -1.807 -22.872 1.00 94.75 577 GLN A CA 1
ATOM 4777 C C . GLN A 1 577 ? -11.850 -0.484 -23.557 1.00 94.75 577 GLN A C 1
ATOM 4779 O O . GLN A 1 577 ? -11.556 -0.463 -24.753 1.00 94.75 577 GLN A O 1
ATOM 4784 N N . LYS A 1 578 ? -11.797 0.623 -22.801 1.00 93.88 578 LYS A N 1
ATOM 4785 C CA . LYS A 1 578 ? -11.413 1.951 -23.313 1.00 93.88 578 LYS A CA 1
ATOM 4786 C C . LYS A 1 578 ? -9.943 2.010 -23.753 1.00 93.88 578 LYS A C 1
ATOM 4788 O O . LYS A 1 578 ? -9.650 2.699 -24.728 1.00 93.88 578 LYS A O 1
ATOM 4793 N N . SER A 1 579 ? -9.025 1.298 -23.091 1.00 91.69 579 SER A N 1
ATOM 4794 C CA . SER A 1 579 ? -7.643 1.151 -23.573 1.00 91.69 579 SER A CA 1
ATOM 4795 C C . SER A 1 579 ? -7.549 0.195 -24.763 1.00 91.69 579 SER A C 1
ATOM 4797 O O . SER A 1 579 ? -6.895 0.537 -25.741 1.00 91.69 579 SER A O 1
ATOM 4799 N N . GLY A 1 580 ? -8.268 -0.933 -24.751 1.00 93.88 580 GLY A N 1
ATOM 4800 C CA . GLY A 1 580 ? -8.319 -1.880 -25.871 1.00 93.88 580 GLY A CA 1
ATOM 4801 C C . GLY A 1 580 ? -8.757 -1.233 -27.189 1.00 93.88 580 GLY A C 1
ATOM 4802 O O . GLY A 1 580 ? -8.084 -1.397 -28.202 1.00 93.88 580 GLY A O 1
ATOM 4803 N N . PHE A 1 581 ? -9.814 -0.413 -27.174 1.00 94.56 581 PHE A N 1
ATOM 4804 C CA . PHE A 1 581 ? -10.235 0.344 -28.362 1.00 94.56 581 PHE A CA 1
ATOM 4805 C C . PHE A 1 581 ? -9.195 1.373 -28.835 1.00 94.56 581 PHE A C 1
ATOM 4807 O O . PHE A 1 581 ? -9.055 1.582 -30.039 1.00 94.56 581 PHE A O 1
ATOM 4814 N N . LYS A 1 582 ? -8.450 2.012 -27.919 1.00 94.06 582 LYS A N 1
ATOM 4815 C CA . LYS A 1 582 ? -7.354 2.923 -28.291 1.00 94.06 582 LYS A CA 1
ATOM 4816 C C . LYS A 1 582 ? -6.186 2.169 -28.921 1.00 94.06 582 LYS A C 1
ATOM 4818 O O . LYS A 1 582 ? -5.681 2.619 -29.943 1.00 94.06 582 LYS A O 1
ATOM 4823 N N . ASN A 1 583 ? -5.796 1.032 -28.347 1.00 92.75 583 ASN A N 1
ATOM 4824 C CA . ASN A 1 583 ? -4.719 0.195 -28.870 1.00 92.75 583 ASN A CA 1
ATOM 4825 C C . ASN A 1 583 ? -5.065 -0.317 -30.272 1.00 92.75 583 ASN A C 1
ATOM 4827 O O . ASN A 1 583 ? -4.304 -0.058 -31.194 1.00 92.75 583 ASN A O 1
ATOM 4831 N N . LEU A 1 584 ? -6.260 -0.883 -30.471 1.00 95.38 584 LEU A N 1
ATOM 4832 C CA . LEU A 1 584 ? -6.730 -1.356 -31.781 1.00 95.38 584 LEU A CA 1
ATOM 4833 C C . LEU A 1 584 ? -6.757 -0.246 -32.853 1.00 95.38 584 LEU A C 1
ATOM 4835 O O . LEU A 1 584 ? -6.495 -0.495 -34.030 1.00 95.38 584 LEU A O 1
ATOM 4839 N N . LEU A 1 585 ? -7.065 0.997 -32.462 1.00 95.25 585 LEU A N 1
ATOM 4840 C CA . LEU A 1 585 ? -7.020 2.153 -33.363 1.00 95.25 585 LEU A CA 1
ATOM 4841 C C . LEU A 1 585 ? -5.582 2.595 -33.691 1.00 95.25 585 LEU A C 1
ATOM 4843 O O . LEU A 1 585 ? -5.344 3.106 -34.784 1.00 95.25 585 LEU A O 1
ATOM 4847 N N . LEU A 1 586 ? -4.635 2.427 -32.765 1.00 93.69 586 LEU A N 1
ATOM 4848 C CA . LEU A 1 586 ? -3.213 2.694 -32.999 1.00 93.69 586 LEU A CA 1
ATOM 4849 C C . LEU A 1 586 ? -2.568 1.587 -33.842 1.00 93.69 586 LEU A C 1
ATOM 4851 O O . LEU A 1 586 ? -1.851 1.905 -34.782 1.00 93.69 586 LEU A O 1
ATOM 4855 N N . GLU A 1 587 ? -2.891 0.322 -33.572 1.00 94.44 587 GLU A N 1
ATOM 4856 C CA . GLU A 1 587 ? -2.470 -0.853 -34.345 1.00 94.44 587 GLU A CA 1
ATOM 4857 C C . GLU A 1 587 ? -2.878 -0.706 -35.816 1.00 94.44 587 GLU A C 1
ATOM 4859 O O . GLU A 1 587 ? -2.012 -0.711 -36.683 1.00 94.44 587 GLU A O 1
ATOM 4864 N N . ARG A 1 588 ? -4.158 -0.420 -36.101 1.00 95.75 588 ARG A N 1
ATOM 4865 C CA . ARG A 1 588 ? -4.644 -0.171 -37.476 1.00 95.75 588 ARG A CA 1
ATOM 4866 C C . ARG A 1 588 ? -4.027 1.053 -38.156 1.00 95.75 588 ARG A C 1
ATOM 4868 O O . ARG A 1 588 ? -3.943 1.102 -39.379 1.00 95.75 588 ARG A O 1
ATOM 4875 N N . LYS A 1 589 ? -3.623 2.072 -37.390 1.00 96.38 589 LYS A N 1
ATOM 4876 C CA . LYS A 1 589 ? -2.897 3.231 -37.938 1.00 96.38 589 LYS A CA 1
ATOM 4877 C C . LYS A 1 589 ? -1.448 2.890 -38.264 1.00 96.38 589 LYS A C 1
ATOM 4879 O O . LYS A 1 589 ? -0.941 3.390 -39.259 1.00 96.38 589 LYS A O 1
ATOM 4884 N N . LEU A 1 590 ? -0.802 2.072 -37.438 1.00 94.69 590 LEU A N 1
ATOM 4885 C CA . LEU A 1 590 ? 0.554 1.586 -37.667 1.00 94.69 590 LEU A CA 1
ATOM 4886 C C . LEU A 1 590 ? 0.569 0.669 -38.895 1.00 94.69 590 LEU A C 1
ATOM 4888 O O . LEU A 1 590 ? 1.324 0.936 -39.816 1.00 94.69 590 LEU A O 1
ATOM 4892 N N . GLU A 1 591 ? -0.348 -0.299 -38.956 1.00 95.69 591 GLU A N 1
ATOM 4893 C CA . GLU A 1 591 ? -0.612 -1.170 -40.110 1.00 95.69 591 GLU A CA 1
ATOM 4894 C C . GLU A 1 591 ? -0.760 -0.350 -41.403 1.00 95.69 591 GLU A C 1
ATOM 4896 O O . GLU A 1 591 ? 0.046 -0.507 -42.313 1.00 95.69 591 GLU A O 1
ATOM 4901 N N . ALA A 1 592 ? -1.676 0.627 -41.448 1.00 96.81 592 ALA A N 1
ATOM 4902 C CA . ALA A 1 592 ? -1.872 1.491 -42.618 1.00 96.81 592 ALA A CA 1
ATOM 4903 C C . ALA A 1 592 ? -0.651 2.368 -42.989 1.00 96.81 592 ALA A C 1
ATOM 4905 O O . ALA A 1 592 ? -0.485 2.738 -44.156 1.00 96.81 592 ALA A O 1
ATOM 4906 N N . LEU A 1 593 ? 0.203 2.723 -42.021 1.00 95.75 593 LEU A N 1
ATOM 4907 C CA . LEU A 1 593 ? 1.450 3.456 -42.268 1.00 95.75 593 LEU A CA 1
ATOM 4908 C C . LEU A 1 593 ? 2.556 2.533 -42.795 1.00 95.75 593 LEU A C 1
ATOM 4910 O O . LEU A 1 593 ? 3.246 2.928 -43.732 1.00 95.75 593 LEU A O 1
ATOM 4914 N N . THR A 1 594 ? 2.681 1.308 -42.279 1.00 94.75 594 THR A N 1
ATOM 4915 C CA . THR A 1 594 ? 3.565 0.263 -42.824 1.00 94.75 594 THR A CA 1
ATOM 4916 C C . THR A 1 594 ? 3.163 -0.082 -44.257 1.00 94.75 594 THR A C 1
ATOM 4918 O O . THR A 1 594 ? 3.993 0.008 -45.154 1.00 94.75 594 THR A O 1
ATOM 4921 N N . ASP A 1 595 ? 1.870 -0.303 -44.506 1.00 95.94 595 ASP A N 1
ATOM 4922 C CA . ASP A 1 595 ? 1.278 -0.477 -45.838 1.00 95.94 595 ASP A CA 1
ATOM 4923 C C . ASP A 1 595 ? 1.658 0.651 -46.813 1.00 95.94 595 ASP A C 1
ATOM 4925 O O . ASP A 1 595 ? 1.742 0.439 -48.023 1.00 95.94 595 ASP A O 1
ATOM 4929 N N . THR A 1 596 ? 1.815 1.876 -46.306 1.00 96.69 596 THR A N 1
ATOM 4930 C CA . THR A 1 596 ? 2.179 3.057 -47.101 1.00 96.69 596 THR A CA 1
ATOM 4931 C C . THR A 1 596 ? 3.691 3.145 -47.312 1.00 96.69 596 THR A C 1
ATOM 4933 O O . THR A 1 596 ? 4.125 3.524 -48.401 1.00 96.69 596 THR A O 1
ATOM 4936 N N . LEU A 1 597 ? 4.487 2.763 -46.308 1.00 92.19 597 LEU A N 1
ATOM 4937 C CA . LEU A 1 597 ? 5.944 2.680 -46.381 1.00 92.19 597 LEU A CA 1
ATOM 4938 C C . LEU A 1 597 ? 6.383 1.609 -47.386 1.00 92.19 597 LEU A C 1
ATOM 4940 O O . LEU A 1 597 ? 7.100 1.941 -48.322 1.00 92.19 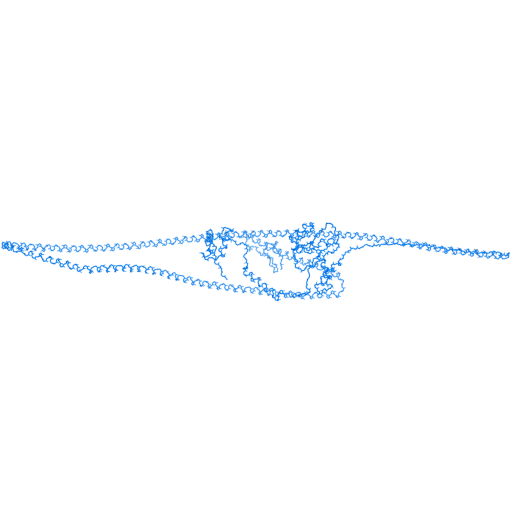597 LEU A O 1
ATOM 4944 N N . GLU A 1 598 ? 5.874 0.380 -47.282 1.00 93.25 598 GLU A N 1
ATOM 4945 C CA . GLU A 1 598 ? 6.198 -0.724 -48.201 1.00 93.25 598 GLU A CA 1
ATOM 4946 C C . GLU A 1 598 ? 5.879 -0.361 -49.661 1.00 93.25 598 GLU A C 1
ATOM 4948 O O . GLU A 1 598 ? 6.691 -0.573 -50.562 1.00 93.25 598 GLU A O 1
ATOM 4953 N N . LYS A 1 599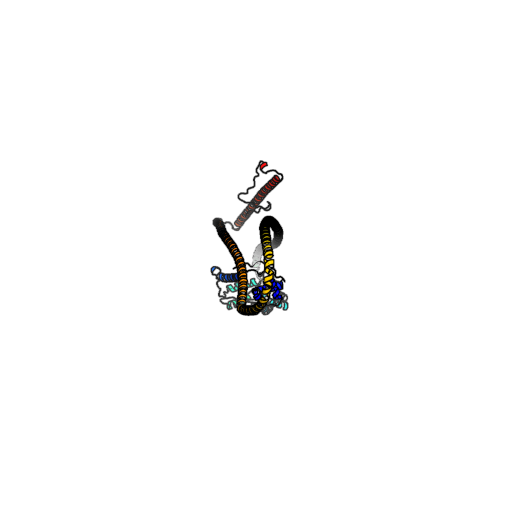 ? 4.727 0.283 -49.908 1.00 94.62 599 LYS A N 1
ATOM 4954 C CA . LYS A 1 599 ? 4.361 0.785 -51.245 1.00 94.62 599 LYS A CA 1
ATOM 4955 C C . LYS A 1 599 ? 5.298 1.896 -51.736 1.00 94.62 599 LYS A C 1
ATOM 4957 O O . LYS A 1 599 ? 5.497 2.023 -52.943 1.00 94.62 599 LYS A O 1
ATOM 4962 N N . LYS A 1 600 ? 5.876 2.701 -50.838 1.00 93.12 600 LYS A N 1
ATOM 4963 C CA . LYS A 1 600 ? 6.847 3.753 -51.185 1.00 93.12 600 LYS A CA 1
ATOM 4964 C C . LYS A 1 600 ? 8.254 3.210 -51.404 1.00 93.12 600 LYS A C 1
ATOM 4966 O O . LYS A 1 600 ? 8.910 3.656 -52.339 1.00 93.12 600 LYS A O 1
ATOM 4971 N N . GLU A 1 601 ? 8.681 2.224 -50.625 1.00 86.19 601 GLU A N 1
ATOM 4972 C CA . GLU A 1 601 ? 9.934 1.496 -50.834 1.00 86.19 601 GLU A CA 1
ATOM 4973 C C . GLU A 1 601 ? 9.898 0.704 -52.147 1.00 86.19 601 GLU A C 1
ATOM 4975 O O . GLU A 1 601 ? 10.851 0.766 -52.919 1.00 86.19 601 GLU A O 1
ATOM 4980 N N . ALA A 1 602 ? 8.780 0.045 -52.472 1.00 89.44 602 ALA A N 1
ATOM 4981 C CA . ALA A 1 602 ? 8.589 -0.617 -53.763 1.00 89.44 602 ALA A CA 1
ATOM 4982 C C . ALA A 1 602 ? 8.695 0.369 -54.944 1.00 89.44 602 ALA A C 1
ATOM 4984 O O . ALA A 1 602 ? 9.472 0.130 -55.867 1.00 89.44 602 ALA A O 1
ATOM 4985 N N . GLN A 1 603 ? 7.988 1.506 -54.880 1.00 91.62 603 GLN A N 1
ATOM 4986 C CA . GLN A 1 603 ? 8.073 2.567 -55.898 1.00 91.62 603 GLN A CA 1
ATOM 4987 C C . GLN A 1 603 ? 9.485 3.156 -56.024 1.00 91.62 603 GLN A C 1
ATOM 4989 O O . GLN A 1 603 ? 9.936 3.441 -57.131 1.00 91.62 603 GLN A O 1
ATOM 4994 N N . LEU A 1 604 ? 10.197 3.334 -54.907 1.00 83.94 604 LEU A N 1
ATOM 4995 C CA . LEU A 1 604 ? 11.581 3.799 -54.922 1.00 83.94 604 LEU A CA 1
ATOM 4996 C C . LEU A 1 604 ? 12.488 2.771 -55.608 1.00 83.94 604 LEU A C 1
ATOM 4998 O O . LEU A 1 604 ? 13.197 3.123 -56.544 1.00 83.94 604 LEU A O 1
ATOM 5002 N N . ASN A 1 605 ? 12.424 1.502 -55.203 1.00 81.75 605 ASN A N 1
ATOM 5003 C CA . ASN A 1 605 ? 13.243 0.428 -55.768 1.00 81.75 605 ASN A CA 1
ATOM 5004 C C . ASN A 1 605 ? 13.015 0.242 -57.280 1.00 81.75 605 ASN A C 1
ATOM 5006 O O . ASN A 1 605 ? 13.980 0.041 -58.016 1.00 81.75 605 ASN A O 1
ATOM 5010 N N . GLU A 1 606 ? 11.773 0.372 -57.757 1.00 86.56 606 GLU A N 1
ATOM 5011 C CA . GLU A 1 606 ? 11.436 0.360 -59.188 1.00 86.56 606 GLU A CA 1
ATOM 5012 C C . GLU A 1 606 ? 12.105 1.523 -59.944 1.00 86.56 606 GLU A C 1
ATOM 5014 O O . GLU A 1 606 ? 12.790 1.302 -60.945 1.00 86.56 606 GLU A O 1
ATOM 5019 N N . VAL A 1 607 ? 11.987 2.756 -59.434 1.00 84.31 607 VAL A N 1
ATOM 5020 C CA . VAL A 1 607 ? 12.622 3.944 -60.034 1.00 84.31 607 VAL A CA 1
ATOM 5021 C C . VAL A 1 607 ? 14.149 3.834 -60.028 1.00 84.31 607 VAL A C 1
ATOM 5023 O O . VAL A 1 607 ? 14.791 4.180 -61.021 1.00 84.31 607 VAL A O 1
ATOM 5026 N N . LEU A 1 608 ? 14.749 3.329 -58.947 1.00 77.81 608 LEU A N 1
ATOM 5027 C CA . LEU A 1 608 ? 16.198 3.141 -58.852 1.00 77.81 608 LEU A CA 1
ATOM 5028 C C . LEU A 1 608 ? 16.707 2.090 -59.847 1.00 77.81 608 LEU A C 1
ATOM 5030 O O . LEU A 1 608 ? 17.708 2.336 -60.521 1.00 77.81 608 LEU A O 1
ATOM 5034 N N . ALA A 1 609 ? 15.994 0.969 -59.998 1.00 80.31 609 ALA A N 1
ATOM 5035 C CA . ALA A 1 609 ? 16.315 -0.058 -60.987 1.00 80.31 609 ALA A CA 1
ATOM 5036 C C . ALA A 1 609 ? 16.174 0.455 -62.433 1.00 80.31 609 ALA A C 1
ATOM 5038 O O . ALA A 1 609 ? 17.031 0.177 -63.269 1.00 80.31 609 ALA A O 1
ATOM 5039 N N . ALA A 1 610 ? 15.138 1.247 -62.726 1.00 83.50 610 ALA A N 1
ATOM 5040 C CA . ALA A 1 610 ? 14.925 1.830 -64.051 1.00 83.50 610 ALA A CA 1
ATOM 5041 C C . ALA A 1 610 ? 15.958 2.913 -64.424 1.00 83.50 610 ALA A C 1
ATOM 5043 O O . ALA A 1 610 ? 16.205 3.146 -65.607 1.00 83.50 610 ALA A O 1
ATOM 5044 N N . SER A 1 611 ? 16.566 3.579 -63.435 1.00 78.19 611 SER A N 1
ATOM 5045 C CA . SER A 1 611 ? 17.434 4.743 -63.668 1.00 78.19 611 SER A CA 1
ATOM 5046 C C . SER A 1 611 ? 18.885 4.404 -64.039 1.00 78.19 611 SER A C 1
ATOM 5048 O O . SER A 1 611 ? 19.598 5.297 -64.491 1.00 78.19 611 SER A O 1
ATOM 5050 N N . ASN A 1 612 ? 19.348 3.158 -63.843 1.00 74.06 612 ASN A N 1
ATOM 5051 C CA . ASN A 1 612 ? 20.734 2.715 -64.110 1.00 74.06 612 ASN A CA 1
ATOM 5052 C C . ASN A 1 612 ? 21.838 3.636 -63.525 1.00 74.06 612 ASN A C 1
ATOM 5054 O O . ASN A 1 612 ? 22.937 3.746 -64.072 1.00 74.06 612 ASN A O 1
ATOM 5058 N N . LEU A 1 613 ? 21.551 4.310 -62.406 1.00 74.06 613 LEU A N 1
ATOM 5059 C CA . LEU A 1 613 ? 22.486 5.218 -61.736 1.00 74.06 613 LEU A CA 1
ATOM 5060 C C . LEU A 1 613 ? 23.590 4.442 -61.011 1.00 74.06 613 LEU A C 1
ATOM 5062 O O . LEU A 1 613 ? 23.356 3.354 -60.485 1.00 74.06 613 LEU A O 1
ATOM 5066 N N . GLU A 1 614 ? 24.784 5.031 -60.917 1.00 78.56 614 GLU A N 1
ATOM 5067 C CA . GLU A 1 614 ? 25.875 4.426 -60.153 1.00 78.56 614 GLU A CA 1
ATOM 5068 C C . GLU A 1 614 ? 25.495 4.333 -58.657 1.00 78.56 614 GLU A C 1
ATOM 5070 O O . GLU A 1 614 ? 25.217 5.368 -58.035 1.00 78.56 614 GLU A O 1
ATOM 5075 N N . PRO A 1 615 ? 25.523 3.136 -58.034 1.00 77.69 615 PRO A N 1
ATOM 5076 C CA . PRO A 1 615 ? 25.101 2.976 -56.642 1.00 77.69 615 PRO A CA 1
ATOM 5077 C C . PRO A 1 615 ? 25.907 3.812 -55.639 1.00 77.69 615 PRO A C 1
ATOM 5079 O O . PRO A 1 615 ? 25.378 4.177 -54.590 1.00 77.69 615 PRO A O 1
ATOM 5082 N N . SER A 1 616 ? 27.172 4.143 -55.936 1.00 79.31 616 SER A N 1
ATOM 5083 C CA . SER A 1 616 ? 27.994 4.976 -55.048 1.00 79.31 616 SER A CA 1
ATOM 5084 C C . SER A 1 616 ? 27.481 6.424 -55.001 1.00 79.31 616 SER A C 1
ATOM 5086 O O . SER A 1 616 ? 27.223 6.955 -53.918 1.00 79.31 616 SER A O 1
ATOM 5088 N N . ALA A 1 617 ? 27.242 7.029 -56.169 1.00 78.06 617 ALA A N 1
ATOM 5089 C CA . ALA A 1 617 ? 26.749 8.393 -56.308 1.00 78.06 617 ALA A CA 1
ATOM 5090 C C . ALA A 1 617 ? 25.336 8.542 -55.731 1.00 78.06 617 ALA A C 1
ATOM 5092 O O . ALA A 1 617 ? 25.066 9.500 -55.003 1.00 78.06 617 ALA A O 1
ATOM 5093 N N . LEU A 1 618 ? 24.464 7.559 -55.985 1.00 79.31 618 LEU A N 1
ATOM 5094 C CA . LEU A 1 618 ? 23.124 7.511 -55.407 1.00 79.31 618 LEU A CA 1
ATOM 5095 C C . LEU A 1 618 ? 23.176 7.503 -53.872 1.00 79.31 618 LEU A C 1
ATOM 5097 O O . LEU A 1 618 ? 22.566 8.362 -53.243 1.00 79.31 618 LEU A O 1
ATOM 5101 N N . ASN A 1 619 ? 23.948 6.594 -53.268 1.00 81.12 619 ASN A N 1
ATOM 5102 C CA . ASN A 1 619 ? 24.068 6.500 -51.810 1.00 81.12 619 ASN A CA 1
ATOM 5103 C C . ASN A 1 619 ? 24.621 7.792 -51.178 1.00 81.12 619 ASN A C 1
ATOM 5105 O O . ASN A 1 619 ? 24.198 8.171 -50.088 1.00 81.12 619 ASN A O 1
ATOM 5109 N N . VAL A 1 620 ? 25.523 8.507 -51.864 1.00 85.12 620 VAL A N 1
ATOM 5110 C CA . VAL A 1 620 ? 26.018 9.822 -51.414 1.00 85.12 620 VAL A CA 1
ATOM 5111 C C . VAL A 1 620 ? 24.926 10.899 -51.460 1.00 85.12 620 VAL A C 1
ATOM 5113 O O . VAL A 1 620 ? 24.897 11.760 -50.580 1.00 85.12 620 VAL A O 1
ATOM 5116 N N . VAL A 1 621 ? 24.024 10.870 -52.446 1.00 82.44 621 VAL A N 1
ATOM 5117 C CA . VAL A 1 621 ? 22.888 11.807 -52.528 1.00 82.44 621 VAL A CA 1
ATOM 5118 C C . VAL A 1 621 ? 21.819 11.469 -51.488 1.00 82.44 621 VAL A C 1
ATOM 5120 O O . VAL A 1 621 ? 21.404 12.366 -50.754 1.00 82.44 621 VAL A O 1
ATOM 5123 N N . THR A 1 622 ? 21.426 10.196 -51.366 1.00 82.75 622 THR A N 1
ATOM 5124 C CA . THR A 1 622 ? 20.452 9.726 -50.366 1.00 82.75 622 THR A CA 1
ATOM 5125 C C . THR A 1 622 ? 20.908 10.079 -48.955 1.00 82.75 622 THR A C 1
ATOM 5127 O O . THR A 1 622 ? 20.185 10.773 -48.246 1.00 82.75 622 THR A O 1
ATOM 5130 N N . ARG A 1 623 ? 22.149 9.737 -48.585 1.00 86.69 623 ARG A N 1
ATOM 5131 C CA . ARG A 1 623 ? 22.687 10.037 -47.251 1.00 86.69 623 ARG A CA 1
ATOM 5132 C C . ARG A 1 623 ? 22.739 11.540 -46.955 1.00 86.69 623 ARG A C 1
ATOM 5134 O O . ARG A 1 623 ? 22.425 11.955 -45.846 1.00 86.69 623 ARG A O 1
ATOM 5141 N N . LYS A 1 624 ? 23.092 12.383 -47.934 1.00 87.56 624 LYS A N 1
ATOM 5142 C CA . LYS A 1 624 ? 23.047 13.849 -47.758 1.00 87.56 624 LYS A CA 1
ATOM 5143 C C . LYS A 1 624 ? 21.621 14.371 -47.576 1.00 87.56 624 LYS A C 1
ATOM 5145 O O . LYS A 1 624 ? 21.419 15.341 -46.849 1.00 87.56 624 LYS A O 1
ATOM 5150 N N . LEU A 1 625 ? 20.636 13.756 -48.232 1.00 85.75 625 LEU A N 1
ATOM 5151 C CA . LEU A 1 625 ? 19.229 14.103 -48.049 1.00 85.75 625 LEU A CA 1
ATOM 5152 C C . LEU A 1 625 ? 18.726 13.671 -46.663 1.00 85.75 625 LEU A C 1
ATOM 5154 O O . LEU A 1 625 ? 18.041 14.456 -46.014 1.00 85.75 625 LEU A O 1
ATOM 5158 N N . GLU A 1 626 ? 19.118 12.488 -46.186 1.00 89.25 626 GLU A N 1
ATOM 5159 C CA . GLU A 1 626 ? 18.862 12.003 -44.822 1.00 89.25 626 GLU A CA 1
ATOM 5160 C C . GLU A 1 626 ? 19.480 12.937 -43.769 1.00 89.25 626 GLU A C 1
ATOM 5162 O O . GLU A 1 626 ? 18.759 13.440 -42.912 1.00 89.25 626 GLU A O 1
ATOM 5167 N N . GLU A 1 627 ? 20.768 13.284 -43.891 1.00 91.25 627 GLU A N 1
ATOM 5168 C CA . GLU A 1 627 ? 21.460 14.238 -43.003 1.00 91.25 627 GLU A CA 1
ATOM 5169 C C . GLU A 1 627 ? 20.742 15.606 -42.940 1.00 91.25 627 GLU A C 1
ATOM 5171 O O . GLU A 1 627 ? 20.612 16.204 -41.868 1.00 91.25 627 GLU A O 1
ATOM 5176 N N . VAL A 1 628 ? 20.214 16.096 -44.070 1.00 93.44 628 VAL A N 1
ATOM 5177 C CA . VAL A 1 628 ? 19.429 17.344 -44.139 1.00 93.44 628 VAL A CA 1
ATOM 5178 C C . VAL A 1 628 ? 18.020 17.189 -43.553 1.00 93.44 628 VAL A C 1
ATOM 5180 O O . VAL A 1 628 ? 17.509 18.133 -42.943 1.00 93.44 628 VAL A O 1
ATOM 5183 N N . LEU A 1 629 ? 17.370 16.036 -43.728 1.00 90.62 629 LEU A N 1
ATOM 5184 C CA . LEU A 1 629 ? 16.055 15.754 -43.150 1.00 90.62 629 LEU A CA 1
ATOM 5185 C C . LEU A 1 629 ? 16.141 15.608 -41.629 1.00 90.62 629 LEU A C 1
ATOM 5187 O O . LEU A 1 629 ? 15.345 16.228 -40.928 1.00 90.62 629 LEU A O 1
ATOM 5191 N N . ASP A 1 630 ? 17.135 14.890 -41.110 1.00 90.75 630 ASP A N 1
ATOM 5192 C CA . ASP A 1 630 ? 17.357 14.745 -39.671 1.00 90.75 630 ASP A CA 1
ATOM 5193 C C . ASP A 1 630 ? 17.754 16.067 -39.016 1.00 90.75 630 ASP A C 1
ATOM 5195 O O . ASP A 1 630 ? 17.184 16.424 -37.984 1.00 90.75 630 ASP A O 1
ATOM 5199 N N . SER A 1 631 ? 18.625 16.861 -39.649 1.00 93.44 631 SER A N 1
ATOM 5200 C CA . SER A 1 631 ? 18.931 18.224 -39.192 1.00 93.44 631 SER A CA 1
ATOM 5201 C C . SER A 1 631 ? 17.665 19.089 -39.070 1.00 93.44 631 SER A C 1
ATOM 5203 O O . SER A 1 631 ? 17.463 19.756 -38.052 1.00 93.44 631 SER A O 1
ATOM 5205 N N . LYS A 1 632 ? 16.754 19.023 -40.053 1.00 93.94 632 LYS A N 1
ATOM 5206 C CA . LYS A 1 632 ? 15.454 19.715 -39.996 1.00 93.94 632 LYS A CA 1
ATOM 5207 C C . LYS A 1 632 ? 14.521 19.131 -38.932 1.00 93.94 632 LYS A C 1
ATOM 5209 O O . LYS A 1 632 ? 13.866 19.896 -38.231 1.00 93.94 632 LYS A O 1
ATOM 5214 N N . ASN A 1 633 ? 14.466 17.810 -38.779 1.00 90.62 633 ASN A N 1
ATOM 5215 C CA . ASN A 1 633 ? 13.638 17.137 -37.774 1.00 90.62 633 ASN A CA 1
ATOM 5216 C C . ASN A 1 633 ? 14.085 17.466 -36.341 1.00 90.62 633 ASN A C 1
ATOM 5218 O O . ASN A 1 633 ? 13.239 17.593 -35.457 1.00 90.62 633 ASN A O 1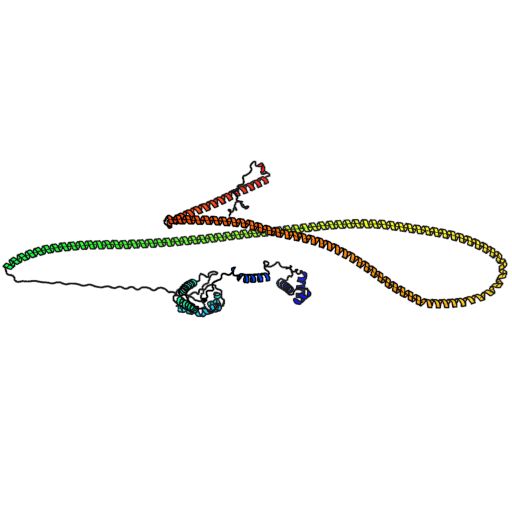
ATOM 5222 N N . ILE A 1 634 ? 15.392 17.618 -36.111 1.00 91.25 634 ILE A N 1
ATOM 5223 C CA . ILE A 1 634 ? 15.965 18.093 -34.845 1.00 91.25 634 ILE A CA 1
ATOM 5224 C C . ILE A 1 634 ? 15.565 19.555 -34.622 1.00 91.25 634 ILE A C 1
ATOM 5226 O O . ILE A 1 634 ? 14.878 19.843 -33.646 1.00 91.25 634 ILE A O 1
ATOM 5230 N N . ALA A 1 635 ? 15.837 20.448 -35.581 1.00 92.50 635 ALA A N 1
ATOM 5231 C CA . ALA A 1 635 ? 15.475 21.864 -35.465 1.00 92.50 635 ALA A CA 1
ATOM 5232 C C . ALA A 1 635 ? 13.965 22.097 -35.233 1.00 92.50 635 ALA A C 1
ATOM 5234 O O . ALA A 1 635 ? 13.583 22.990 -34.481 1.00 92.50 635 ALA A O 1
ATOM 5235 N N . ILE A 1 636 ? 13.087 21.279 -35.828 1.00 88.31 636 ILE A N 1
ATOM 5236 C CA . ILE A 1 636 ? 11.636 21.324 -35.578 1.00 88.31 636 ILE A CA 1
ATOM 5237 C C . ILE A 1 636 ? 11.304 20.942 -34.127 1.00 88.31 636 ILE A C 1
ATOM 5239 O O . ILE A 1 636 ? 10.474 21.609 -33.508 1.00 88.31 636 ILE A O 1
ATOM 5243 N N . LYS A 1 637 ? 11.941 19.904 -33.568 1.00 87.44 637 LYS A N 1
ATOM 5244 C CA . LYS A 1 637 ? 11.752 19.498 -32.162 1.00 87.44 637 LYS A CA 1
ATOM 5245 C C . LYS A 1 637 ? 12.267 20.568 -31.201 1.00 87.44 637 LYS A C 1
ATOM 5247 O O . LYS A 1 637 ? 11.562 20.906 -30.255 1.00 87.44 637 LYS A O 1
ATOM 5252 N N . ASP A 1 638 ? 13.435 21.139 -31.481 1.00 86.69 638 ASP A N 1
ATOM 5253 C CA . ASP A 1 638 ? 14.049 22.180 -30.654 1.00 86.69 638 ASP A CA 1
ATOM 5254 C C . ASP A 1 638 ? 13.200 23.461 -30.649 1.00 86.69 638 ASP A C 1
ATOM 5256 O O . ASP A 1 638 ? 12.931 24.025 -29.590 1.00 86.69 638 ASP A O 1
ATOM 5260 N N . LEU A 1 639 ? 12.676 23.880 -31.807 1.00 89.19 639 LEU A N 1
ATOM 5261 C CA . LEU A 1 639 ? 11.759 25.022 -31.905 1.00 89.19 639 LEU A CA 1
ATOM 5262 C C . LEU A 1 639 ? 10.407 24.759 -31.219 1.00 89.19 639 LEU A C 1
ATOM 5264 O O . LEU A 1 639 ? 9.846 25.672 -30.614 1.00 89.19 639 LEU A O 1
ATOM 5268 N N . GLN A 1 640 ? 9.883 23.529 -31.267 1.00 84.56 640 GLN A N 1
ATOM 5269 C CA . GLN A 1 640 ? 8.675 23.149 -30.518 1.00 84.56 640 GLN A CA 1
ATOM 5270 C C . GLN A 1 640 ? 8.916 23.148 -29.001 1.00 84.56 640 GLN A C 1
ATOM 5272 O O . GLN A 1 640 ? 8.071 23.633 -28.246 1.00 84.56 640 GLN A O 1
ATOM 5277 N N . TYR A 1 641 ? 10.073 22.651 -28.557 1.00 84.00 641 TYR A N 1
ATOM 5278 C CA . TYR A 1 641 ? 10.509 22.690 -27.163 1.00 84.00 641 TYR A CA 1
ATOM 5279 C C . TYR A 1 641 ? 10.672 24.132 -26.666 1.00 84.00 641 TYR A C 1
ATOM 5281 O O . TYR A 1 641 ? 10.119 24.484 -25.625 1.00 84.00 641 TYR A O 1
ATOM 5289 N N . GLU A 1 642 ? 11.356 24.989 -27.425 1.00 84.50 642 GLU A N 1
ATOM 5290 C CA . GLU A 1 642 ? 11.553 26.397 -27.071 1.00 84.50 642 GLU A CA 1
ATOM 5291 C C . GLU A 1 642 ? 10.240 27.182 -27.043 1.00 84.50 642 GLU A C 1
ATOM 5293 O O . GLU A 1 642 ? 9.998 27.946 -26.107 1.00 84.50 642 GLU A O 1
ATOM 5298 N N . LEU A 1 643 ? 9.331 26.934 -27.990 1.00 84.25 643 LEU A N 1
ATOM 5299 C CA . LEU A 1 643 ? 7.990 27.512 -27.954 1.00 84.25 643 LEU A CA 1
ATOM 5300 C C . LEU A 1 643 ? 7.220 27.062 -26.698 1.00 84.25 643 LEU A C 1
ATOM 5302 O O . LEU A 1 643 ? 6.624 27.893 -26.017 1.00 84.25 643 LEU A O 1
ATOM 5306 N N . ALA A 1 644 ? 7.288 25.779 -26.326 1.00 81.19 644 ALA A N 1
ATOM 5307 C CA . ALA A 1 644 ? 6.680 25.272 -25.092 1.00 81.19 644 ALA A CA 1
ATOM 5308 C C . ALA A 1 644 ? 7.311 25.867 -23.821 1.00 81.19 644 ALA A C 1
ATOM 5310 O O . ALA A 1 644 ? 6.593 26.207 -22.873 1.00 81.19 644 ALA A O 1
ATOM 5311 N N . ARG A 1 645 ? 8.636 26.053 -23.815 1.00 83.25 645 ARG A N 1
ATOM 5312 C CA . ARG A 1 645 ? 9.397 26.700 -22.739 1.00 83.25 645 ARG A CA 1
ATOM 5313 C C . ARG A 1 645 ? 8.972 28.157 -22.557 1.00 83.25 645 ARG A C 1
ATOM 5315 O O . ARG A 1 645 ? 8.636 28.554 -21.441 1.00 83.25 645 ARG A O 1
ATOM 5322 N N . MET A 1 646 ? 8.902 28.919 -23.648 1.00 83.94 646 MET A N 1
ATOM 5323 C CA . MET A 1 646 ? 8.499 30.328 -23.653 1.00 83.94 646 MET A CA 1
ATOM 5324 C C . MET A 1 646 ? 7.021 30.519 -23.294 1.00 83.94 646 MET A C 1
ATOM 5326 O O . MET A 1 646 ? 6.710 31.347 -22.437 1.00 83.94 646 MET A O 1
ATOM 5330 N N . CYS A 1 647 ? 6.109 29.719 -23.857 1.00 84.06 647 CYS A N 1
ATOM 5331 C CA . CYS A 1 647 ? 4.690 29.767 -23.495 1.00 84.06 647 CYS A CA 1
ATOM 5332 C C . CYS A 1 647 ? 4.467 29.459 -22.007 1.00 84.06 647 CYS A C 1
ATOM 5334 O O . CYS A 1 647 ? 3.634 30.110 -21.373 1.00 84.06 647 CYS A O 1
ATOM 5336 N N . LYS A 1 648 ? 5.220 28.517 -21.411 1.00 81.50 648 LYS A N 1
ATOM 5337 C CA . LYS A 1 648 ? 5.109 28.268 -19.966 1.00 81.50 648 LYS A CA 1
ATOM 5338 C C . LYS A 1 648 ? 5.747 29.375 -19.128 1.00 81.50 648 LYS A C 1
ATOM 5340 O O . LYS A 1 648 ? 5.126 29.795 -18.160 1.00 81.50 648 LYS A O 1
ATOM 5345 N N . ALA A 1 649 ? 6.913 29.896 -19.519 1.00 84.00 649 ALA A N 1
ATOM 5346 C CA . ALA A 1 649 ? 7.540 31.035 -18.843 1.00 84.00 649 ALA A CA 1
ATOM 5347 C C . ALA A 1 649 ? 6.607 32.258 -18.789 1.00 84.00 649 ALA A C 1
ATOM 5349 O O . ALA A 1 649 ? 6.469 32.870 -17.734 1.00 84.00 649 ALA A O 1
ATOM 5350 N N . HIS A 1 650 ? 5.905 32.558 -19.887 1.00 85.62 650 HIS A N 1
ATOM 5351 C CA . HIS A 1 650 ? 4.867 33.594 -19.947 1.00 85.62 650 HIS A CA 1
ATOM 5352 C C . HIS A 1 650 ? 3.700 33.307 -18.989 1.00 85.62 650 HIS A C 1
ATOM 5354 O O . HIS A 1 650 ? 3.338 34.164 -18.187 1.00 85.62 650 HIS A O 1
ATOM 5360 N N . ASN A 1 651 ? 3.140 32.093 -19.010 1.00 83.62 651 ASN A N 1
ATOM 5361 C CA . ASN A 1 651 ? 2.006 31.732 -18.149 1.00 83.62 651 ASN A CA 1
ATOM 5362 C C . ASN A 1 651 ? 2.373 31.702 -16.649 1.00 83.62 651 ASN A C 1
ATOM 5364 O O . ASN A 1 651 ? 1.572 32.107 -15.806 1.00 83.62 651 ASN A O 1
ATOM 5368 N N . ASP A 1 652 ? 3.584 31.262 -16.297 1.00 83.50 652 ASP A N 1
ATOM 5369 C CA . ASP A 1 652 ? 4.093 31.304 -14.922 1.00 83.50 652 ASP A CA 1
ATOM 5370 C C . ASP A 1 652 ? 4.368 32.754 -14.477 1.00 83.50 652 ASP A C 1
ATOM 5372 O O . ASP A 1 652 ? 4.017 33.134 -13.356 1.00 83.50 652 ASP A O 1
ATOM 5376 N N . LEU A 1 653 ? 4.899 33.600 -15.369 1.00 84.62 653 LEU A N 1
ATOM 5377 C CA . LEU A 1 653 ? 5.092 35.031 -15.124 1.00 84.62 653 LEU A CA 1
ATOM 5378 C C . LEU A 1 653 ? 3.756 35.739 -14.840 1.00 84.62 653 LEU A C 1
ATOM 5380 O O . LEU A 1 653 ? 3.648 36.421 -13.820 1.00 84.62 653 LEU A O 1
ATOM 5384 N N . LEU A 1 654 ? 2.720 35.508 -15.660 1.00 84.06 654 LEU A N 1
ATOM 5385 C CA . LEU A 1 654 ? 1.367 36.040 -15.431 1.00 84.06 654 LEU A CA 1
ATOM 5386 C C . LEU A 1 654 ? 0.831 35.668 -14.040 1.00 84.06 654 LEU A C 1
ATOM 5388 O O . LEU A 1 654 ? 0.389 36.544 -13.296 1.00 84.06 654 LEU A O 1
ATOM 5392 N N . ARG A 1 655 ? 0.951 34.394 -13.639 1.00 83.94 655 ARG A N 1
ATOM 5393 C CA . ARG A 1 655 ? 0.542 33.929 -12.301 1.00 83.94 655 ARG A CA 1
ATOM 5394 C C . ARG A 1 655 ? 1.303 34.627 -11.175 1.00 83.94 655 ARG A C 1
ATOM 5396 O O . ARG A 1 655 ? 0.699 34.963 -10.157 1.00 83.94 655 ARG A O 1
ATOM 5403 N N . THR A 1 656 ? 2.609 34.859 -11.333 1.00 85.62 656 THR A N 1
ATOM 5404 C CA . THR A 1 656 ? 3.387 35.583 -10.311 1.00 85.62 656 THR A CA 1
ATOM 5405 C C . THR A 1 656 ? 3.009 37.062 -10.220 1.00 85.62 656 THR A C 1
ATOM 5407 O O . THR A 1 656 ? 2.930 37.579 -9.105 1.00 85.62 656 THR A O 1
ATOM 5410 N N . TYR A 1 657 ? 2.685 37.726 -11.337 1.00 83.50 657 TYR A N 1
ATOM 5411 C CA . TYR A 1 657 ? 2.146 39.089 -11.311 1.00 83.50 657 TYR A CA 1
ATOM 5412 C C . TYR A 1 657 ? 0.757 39.150 -10.668 1.00 83.50 657 TYR A C 1
ATOM 5414 O O . TYR A 1 657 ? 0.557 39.969 -9.775 1.00 83.50 657 TYR A O 1
ATOM 5422 N N . GLU A 1 658 ? -0.169 38.250 -11.016 1.00 83.81 658 GLU A N 1
ATOM 5423 C CA . GLU A 1 658 ? -1.471 38.152 -10.339 1.00 83.81 658 GLU A CA 1
ATOM 5424 C C . GLU A 1 658 ? -1.325 37.950 -8.825 1.00 83.81 658 GLU A C 1
ATOM 5426 O O . GLU A 1 658 ? -2.002 38.614 -8.041 1.00 83.81 658 GLU A O 1
ATOM 5431 N N . ALA A 1 659 ? -0.440 37.044 -8.399 1.00 84.06 659 ALA A N 1
ATOM 5432 C CA . ALA A 1 659 ? -0.189 36.787 -6.984 1.00 84.06 659 ALA A CA 1
ATOM 5433 C C . ALA A 1 659 ? 0.404 38.013 -6.269 1.00 84.06 659 ALA A C 1
ATOM 5435 O O . ALA A 1 659 ? 0.065 38.270 -5.114 1.00 84.06 659 ALA A O 1
ATOM 5436 N N . LYS A 1 660 ? 1.256 38.797 -6.946 1.00 86.25 660 LYS A N 1
ATOM 5437 C CA . LYS A 1 660 ? 1.808 40.048 -6.407 1.00 86.25 660 LYS A CA 1
ATOM 5438 C C . LYS A 1 660 ? 0.766 41.160 -6.322 1.00 86.25 660 LYS A C 1
ATOM 5440 O O . LYS A 1 660 ? 0.696 41.801 -5.282 1.00 86.25 660 LYS A O 1
ATOM 5445 N N . LEU A 1 661 ? -0.063 41.354 -7.347 1.00 84.50 661 LEU A N 1
ATOM 5446 C CA . LEU A 1 661 ? -1.150 42.341 -7.334 1.00 84.50 661 LEU A CA 1
ATOM 5447 C C . LEU A 1 661 ? -2.140 42.053 -6.197 1.00 84.50 661 LEU A C 1
ATOM 5449 O O . LEU A 1 661 ? -2.381 42.923 -5.362 1.00 84.50 661 LEU A O 1
ATOM 5453 N N . LYS A 1 662 ? -2.579 40.793 -6.070 1.00 84.69 662 LYS A N 1
ATOM 5454 C CA . LYS A 1 662 ? -3.435 40.331 -4.964 1.00 84.69 662 LYS A CA 1
ATOM 5455 C C . LYS A 1 662 ? -2.773 40.539 -3.593 1.00 84.69 662 LYS A C 1
ATOM 5457 O O . LYS A 1 662 ? -3.450 40.936 -2.651 1.00 84.69 662 LYS A O 1
ATOM 5462 N N . ALA A 1 663 ? -1.455 40.342 -3.476 1.00 85.81 663 ALA A N 1
ATOM 5463 C CA . ALA A 1 663 ? -0.706 40.605 -2.241 1.00 85.81 663 ALA A CA 1
ATOM 5464 C C . ALA A 1 663 ? -0.542 42.104 -1.907 1.00 85.81 663 ALA A C 1
ATOM 5466 O O . ALA A 1 663 ? -0.372 42.441 -0.739 1.00 85.81 663 ALA A O 1
ATOM 5467 N N . PHE A 1 664 ? -0.622 42.997 -2.899 1.00 88.31 664 PHE A N 1
ATOM 5468 C CA . PHE A 1 664 ? -0.703 44.451 -2.705 1.00 88.31 664 PHE A CA 1
ATOM 5469 C C . PHE A 1 664 ? -2.147 44.965 -2.550 1.00 88.31 664 PHE A C 1
ATOM 5471 O O . PHE A 1 664 ? -2.356 46.171 -2.460 1.00 88.31 664 PHE A O 1
ATOM 5478 N N . GLY A 1 665 ? -3.140 44.069 -2.494 1.00 85.00 665 GLY A N 1
ATOM 5479 C CA . GLY A 1 665 ? -4.551 44.424 -2.329 1.00 85.00 665 GLY A CA 1
ATOM 5480 C C . GLY A 1 665 ? -5.258 44.883 -3.607 1.00 85.00 665 GLY A C 1
ATOM 5481 O O . GLY A 1 665 ? -6.385 45.350 -3.510 1.00 85.00 665 GLY A O 1
ATOM 5482 N N . ILE A 1 666 ? -4.632 44.731 -4.781 1.00 82.88 666 ILE A N 1
ATOM 5483 C CA . ILE A 1 666 ? -5.203 45.097 -6.086 1.00 82.88 666 ILE A CA 1
ATOM 5484 C C . ILE A 1 666 ? -5.904 43.860 -6.688 1.00 82.88 666 ILE A C 1
ATOM 5486 O O . ILE A 1 666 ? -5.225 42.869 -6.997 1.00 82.88 666 ILE A O 1
ATOM 5490 N N . PRO A 1 667 ? -7.240 43.865 -6.864 1.00 77.44 667 PRO A N 1
ATOM 5491 C CA . PRO A 1 667 ? -7.964 42.820 -7.582 1.00 77.44 667 PRO A CA 1
ATOM 5492 C C . PRO A 1 667 ? -7.504 42.709 -9.040 1.00 77.44 667 PRO A C 1
ATOM 5494 O O . PRO A 1 667 ? -7.233 43.708 -9.702 1.00 77.44 667 PRO A O 1
ATOM 5497 N N . ALA A 1 668 ? -7.473 41.490 -9.584 1.00 67.94 668 ALA A N 1
ATOM 5498 C CA . ALA A 1 668 ? -7.101 41.281 -10.988 1.00 67.94 668 ALA A CA 1
ATOM 5499 C C . ALA A 1 668 ? -8.103 41.926 -11.970 1.00 67.94 668 ALA A C 1
ATOM 5501 O O . ALA A 1 668 ? -7.735 42.259 -13.094 1.00 67.94 668 ALA A O 1
ATOM 5502 N N . ASP A 1 669 ? -9.346 42.133 -11.532 1.00 70.75 669 ASP A N 1
ATOM 5503 C CA . ASP A 1 669 ? -10.424 42.738 -12.317 1.00 70.75 669 ASP A CA 1
ATOM 5504 C C . ASP A 1 669 ? -10.248 44.259 -12.519 1.00 70.75 669 ASP A C 1
ATOM 5506 O O . ASP A 1 669 ? -10.799 44.821 -13.464 1.00 70.75 669 ASP A O 1
ATOM 5510 N N . GLU A 1 670 ? -9.429 44.929 -11.695 1.00 70.50 670 GLU A N 1
ATOM 5511 C CA . GLU A 1 670 ? -9.133 46.369 -11.817 1.00 70.50 670 GLU A CA 1
ATOM 5512 C C . GLU A 1 670 ? -8.100 46.693 -12.912 1.00 70.50 670 GLU A C 1
ATOM 5514 O O . GLU A 1 670 ? -7.906 47.857 -13.258 1.00 70.50 670 GLU A O 1
ATOM 5519 N N . LEU A 1 671 ? -7.455 45.683 -13.512 1.00 71.31 671 LEU A N 1
ATOM 5520 C CA . LEU A 1 671 ? -6.428 45.876 -14.547 1.00 71.31 671 LEU A CA 1
ATOM 5521 C C . LEU A 1 671 ? -6.957 46.475 -15.862 1.00 71.31 671 LEU A C 1
ATOM 5523 O O . LEU A 1 671 ? -6.161 46.903 -16.695 1.00 71.31 671 LEU A O 1
ATOM 5527 N N . GLY A 1 672 ? -8.272 46.464 -16.100 1.00 71.06 672 GLY A N 1
ATOM 5528 C CA . GLY A 1 672 ? -8.899 46.995 -17.321 1.00 71.06 672 GLY A CA 1
ATOM 5529 C C . GLY A 1 672 ? -8.667 46.171 -18.600 1.00 71.06 672 GLY A C 1
ATOM 5530 O O . GLY A 1 672 ? -9.363 46.374 -19.593 1.00 71.06 672 GLY A O 1
ATOM 5531 N N . PHE A 1 673 ? -7.746 45.205 -18.584 1.00 74.62 673 PHE A N 1
ATOM 5532 C CA . PHE A 1 673 ? -7.531 44.224 -19.647 1.00 74.62 673 PHE A CA 1
ATOM 5533 C C . PHE A 1 673 ? -7.308 42.828 -19.057 1.00 74.62 673 PHE A C 1
ATOM 5535 O O . PHE A 1 673 ? -6.766 42.677 -17.963 1.00 74.62 673 PHE A O 1
ATOM 5542 N N . LYS A 1 674 ? -7.687 41.786 -19.805 1.00 76.81 674 LYS A N 1
ATOM 5543 C CA . LYS A 1 674 ? -7.395 40.396 -19.440 1.00 76.81 674 LYS A CA 1
ATOM 5544 C C . LYS A 1 674 ? -6.107 39.934 -20.135 1.00 76.81 674 LYS A C 1
ATOM 5546 O O . LYS A 1 674 ? -6.076 39.951 -21.367 1.00 76.81 674 LYS A O 1
ATOM 5551 N N . PRO A 1 675 ? -5.066 39.496 -19.404 1.00 72.94 675 PRO A N 1
ATOM 5552 C CA . PRO A 1 675 ? -3.873 38.928 -20.020 1.00 72.94 675 PRO A CA 1
ATOM 5553 C C . PRO A 1 675 ? -4.197 37.685 -20.857 1.00 72.94 675 PRO A C 1
ATOM 5555 O O . PRO A 1 675 ? -4.987 36.832 -20.446 1.00 72.94 675 PRO A O 1
ATOM 5558 N N . LEU A 1 676 ? -3.572 37.568 -22.030 1.00 77.06 676 LEU A N 1
ATOM 5559 C CA . LEU A 1 676 ? -3.715 36.394 -22.885 1.00 77.06 676 LEU A CA 1
ATOM 5560 C C . LEU A 1 676 ? -2.787 35.275 -22.390 1.00 77.06 676 LEU A C 1
ATOM 5562 O O . LEU A 1 676 ? -1.562 35.390 -22.484 1.00 77.06 676 LEU A O 1
ATOM 5566 N N . GLU A 1 677 ? -3.366 34.185 -21.883 1.00 74.69 677 GLU A N 1
ATOM 5567 C CA . GLU A 1 677 ? -2.617 32.953 -21.618 1.00 74.69 677 GLU A CA 1
ATOM 5568 C C . GLU A 1 677 ? -2.118 32.347 -22.939 1.00 74.69 677 GLU A C 1
ATOM 5570 O O . GLU A 1 677 ? -2.868 32.186 -23.905 1.00 74.69 677 GLU A O 1
ATOM 5575 N N . SER A 1 678 ? -0.842 31.967 -22.974 1.00 71.94 678 SER A N 1
ATOM 5576 C CA . SER A 1 678 ? -0.228 31.294 -24.117 1.00 71.94 678 SER A CA 1
ATOM 5577 C C . SER A 1 678 ? -0.701 29.840 -24.189 1.00 71.94 678 SER A C 1
ATOM 5579 O O . SER A 1 678 ? -0.124 28.952 -23.555 1.00 71.94 678 SER A O 1
ATOM 5581 N N . SER A 1 679 ? -1.770 29.602 -24.953 1.00 64.44 679 SER A N 1
ATOM 5582 C CA . SER A 1 679 ? -2.333 28.273 -25.206 1.00 64.44 679 SER A CA 1
ATOM 5583 C C . SER A 1 679 ? -1.661 27.606 -26.411 1.00 64.44 679 SER A C 1
ATOM 5585 O O . SER A 1 679 ? -1.945 27.936 -27.563 1.00 64.44 679 SER A O 1
ATOM 5587 N N . LEU A 1 680 ? -0.780 26.637 -26.153 1.00 62.78 680 LEU A N 1
ATOM 5588 C CA . LEU A 1 680 ? -0.248 25.768 -27.202 1.00 62.78 680 LEU A CA 1
ATOM 5589 C C . LEU A 1 680 ? -1.308 24.755 -27.643 1.00 62.78 680 LEU A C 1
ATOM 5591 O O . LEU A 1 680 ? -1.883 24.035 -26.825 1.00 62.78 680 LEU A O 1
ATOM 5595 N N . LEU A 1 681 ? -1.551 24.695 -28.956 1.00 54.88 681 LEU A N 1
ATOM 5596 C CA . LEU A 1 681 ? -2.617 23.911 -29.584 1.00 54.88 681 LEU A CA 1
ATOM 5597 C C . LEU A 1 681 ? -2.645 22.451 -29.092 1.00 54.88 681 LEU A C 1
ATOM 5599 O O . LEU A 1 681 ? -1.896 21.597 -29.562 1.00 54.88 681 LEU A O 1
ATOM 5603 N N . LYS A 1 682 ? -3.591 22.169 -28.186 1.00 54.88 682 LYS A N 1
ATOM 5604 C CA . LYS A 1 682 ? -3.908 20.844 -27.617 1.00 54.88 682 LYS A CA 1
ATOM 5605 C C . LYS A 1 682 ? -2.811 20.204 -26.743 1.00 54.88 682 LYS A C 1
ATOM 5607 O O . LYS A 1 682 ? -2.944 19.028 -26.415 1.00 54.88 682 LYS A O 1
ATOM 5612 N N . GLN A 1 683 ? -1.777 20.939 -26.323 1.00 58.56 683 GLN A N 1
ATOM 5613 C CA . GLN A 1 683 ? -0.708 20.409 -25.461 1.00 58.56 683 GLN A CA 1
ATOM 5614 C C . GLN A 1 683 ? -0.804 20.943 -24.024 1.00 58.56 683 GLN A C 1
ATOM 5616 O O . GLN A 1 683 ? -0.723 22.144 -23.775 1.00 58.56 683 GLN A O 1
ATOM 5621 N N . THR A 1 684 ? -0.948 20.039 -23.051 1.00 58.09 684 THR A N 1
ATOM 5622 C CA . THR A 1 684 ? -0.938 20.373 -21.618 1.00 58.09 684 THR A CA 1
ATOM 5623 C C . THR A 1 684 ? 0.493 20.518 -21.102 1.00 58.09 684 THR A C 1
ATOM 5625 O O . THR A 1 684 ? 1.185 19.520 -20.900 1.00 58.09 684 THR A O 1
ATOM 5628 N N . LEU A 1 685 ? 0.926 21.756 -20.859 1.00 63.47 685 LEU A N 1
ATOM 5629 C CA . LEU A 1 685 ? 2.241 22.074 -20.292 1.00 63.47 685 LEU A CA 1
ATOM 5630 C C . LEU A 1 685 ? 2.362 21.581 -18.832 1.00 63.47 685 LEU A C 1
ATOM 5632 O O . LEU A 1 685 ? 1.455 21.777 -18.022 1.00 63.47 685 LEU A O 1
ATOM 5636 N N . GLY A 1 686 ? 3.488 20.945 -18.487 1.00 61.16 686 GLY A N 1
ATOM 5637 C CA . GLY A 1 686 ? 3.709 20.326 -17.170 1.00 61.16 686 GLY A CA 1
ATOM 5638 C C . GLY A 1 686 ? 3.937 21.324 -16.022 1.00 61.16 686 GLY A C 1
ATOM 5639 O O . GLY A 1 686 ? 4.631 22.324 -16.193 1.00 61.16 686 GLY A O 1
ATOM 5640 N N . GLN A 1 687 ? 3.407 21.014 -14.831 1.00 59.84 687 GLN A N 1
ATOM 5641 C CA . GLN A 1 687 ? 3.277 21.927 -13.675 1.00 59.84 687 GLN A CA 1
ATOM 5642 C C . GLN A 1 687 ? 4.575 22.333 -12.940 1.00 59.84 687 GLN A C 1
ATOM 5644 O O . GLN A 1 687 ? 4.509 23.148 -12.024 1.00 59.84 687 GLN A O 1
ATOM 5649 N N . GLY A 1 688 ? 5.744 21.786 -13.294 1.00 61.16 688 GLY A N 1
ATOM 5650 C CA . GLY A 1 688 ? 7.026 22.272 -12.754 1.00 61.16 688 GLY A CA 1
ATOM 5651 C C . GLY A 1 688 ? 7.359 23.700 -13.226 1.00 61.16 688 GLY A C 1
ATOM 5652 O O . GLY A 1 688 ? 6.650 24.228 -14.080 1.00 61.16 688 GLY A O 1
ATOM 5653 N N . PRO A 1 689 ? 8.458 24.322 -12.763 1.00 61.31 689 PRO A N 1
ATOM 5654 C CA . PRO A 1 689 ? 8.915 25.622 -13.272 1.00 61.31 689 PRO A CA 1
ATOM 5655 C C . PRO A 1 689 ? 9.241 25.597 -14.778 1.00 61.31 689 PRO A C 1
ATOM 5657 O O . PRO A 1 689 ? 9.438 24.532 -15.372 1.00 61.31 689 PRO A O 1
ATOM 5660 N N . ALA A 1 690 ? 9.340 26.772 -15.408 1.00 58.97 690 ALA A N 1
ATOM 5661 C CA . ALA A 1 690 ? 9.663 26.926 -16.834 1.00 58.97 690 ALA A CA 1
ATOM 5662 C C . ALA A 1 690 ? 10.987 26.265 -17.280 1.00 58.97 690 ALA A C 1
ATOM 5664 O O . ALA A 1 690 ? 11.074 25.788 -18.407 1.00 58.97 690 ALA A O 1
ATOM 5665 N N . GLY A 1 691 ? 11.980 26.143 -16.390 1.00 56.84 691 GLY A N 1
ATOM 5666 C CA . GLY A 1 691 ? 13.220 25.395 -16.659 1.00 56.84 691 GLY A CA 1
ATOM 5667 C C . GLY A 1 691 ? 13.053 23.870 -16.759 1.00 56.84 691 GLY A C 1
ATOM 5668 O O . GLY A 1 691 ? 13.996 23.187 -17.134 1.00 56.84 691 GLY A O 1
ATOM 5669 N N . LEU A 1 692 ? 11.869 23.336 -16.433 1.00 55.47 692 LEU A N 1
ATOM 5670 C CA . LEU A 1 692 ? 11.518 21.910 -16.476 1.00 55.47 692 LEU A CA 1
ATOM 5671 C C . LEU A 1 692 ? 10.289 21.664 -17.375 1.00 55.47 692 LEU A C 1
ATOM 5673 O O . LEU A 1 692 ? 9.383 20.902 -17.031 1.00 55.47 692 LEU A O 1
ATOM 5677 N N . VAL A 1 693 ? 10.206 22.347 -18.521 1.00 57.41 693 VAL A N 1
ATOM 5678 C CA . VAL A 1 693 ? 9.301 21.934 -19.607 1.00 57.41 693 VAL A CA 1
ATOM 5679 C C . VAL A 1 693 ? 9.963 20.790 -20.362 1.00 57.41 693 VAL A C 1
ATOM 5681 O O . VAL A 1 693 ? 10.835 21.022 -21.183 1.00 57.41 693 VAL A O 1
ATOM 5684 N N . SER A 1 694 ? 9.554 19.551 -20.106 1.00 53.53 694 SER A N 1
ATOM 5685 C CA . SER A 1 694 ? 9.866 18.440 -21.006 1.00 53.53 694 SER A CA 1
ATOM 5686 C C . SER A 1 694 ? 9.138 18.630 -22.341 1.00 53.53 694 SER A C 1
ATOM 5688 O O . SER A 1 694 ? 7.951 18.975 -22.334 1.00 53.53 694 SER A O 1
ATOM 5690 N N . ALA A 1 695 ? 9.790 18.326 -23.467 1.00 46.00 695 ALA A N 1
ATOM 5691 C CA . ALA A 1 695 ? 9.071 18.101 -24.722 1.00 46.00 695 ALA A CA 1
ATOM 5692 C C . ALA A 1 695 ? 7.995 17.006 -24.523 1.00 46.00 695 ALA A C 1
ATOM 5694 O O . ALA A 1 695 ? 8.215 16.081 -23.732 1.00 46.00 695 ALA A O 1
ATOM 5695 N N . PRO A 1 696 ? 6.833 17.091 -25.195 1.00 42.91 696 PRO A N 1
ATOM 5696 C CA . PRO A 1 696 ? 5.856 16.009 -25.179 1.00 42.91 696 PRO A CA 1
ATOM 5697 C C . PRO A 1 696 ? 6.419 14.754 -25.866 1.00 42.91 696 PRO A C 1
ATOM 5699 O O . PRO A 1 696 ? 7.135 14.858 -26.863 1.00 42.91 696 PRO A O 1
ATOM 5702 N N . LEU A 1 697 ? 6.067 13.586 -25.318 1.00 36.81 697 LEU A N 1
ATOM 5703 C CA . LEU A 1 697 ? 6.252 12.264 -25.933 1.00 36.81 697 LEU A CA 1
ATOM 5704 C C . LEU A 1 697 ? 5.154 11.983 -26.971 1.00 36.81 697 LEU A C 1
ATOM 5706 O O . LEU A 1 697 ? 3.997 12.388 -26.704 1.00 36.81 697 LEU A O 1
#

pLDDT: mean 81.41, std 16.79, range [25.91, 97.81]

Solvent-accessible surface area (backbone atoms only — not comparable to full-atom values): 40333 Å² total; per-residue (Å²): 132,81,82,76,83,78,80,52,69,67,61,45,46,52,54,47,54,43,45,73,70,72,46,51,51,64,57,52,12,64,77,70,77,40,58,42,74,55,46,53,46,52,50,49,46,28,71,76,66,74,45,77,70,90,70,83,76,89,67,81,81,71,94,54,51,78,65,48,47,55,46,48,67,43,50,51,57,54,52,60,66,32,72,94,68,44,82,85,72,80,78,70,82,67,70,87,85,47,77,49,68,54,67,53,102,75,30,68,38,58,75,44,81,46,95,60,87,82,42,30,68,55,47,38,48,50,45,72,70,40,50,64,58,24,42,57,74,61,66,59,70,91,88,68,70,48,79,66,67,80,49,75,41,58,62,22,68,70,29,52,51,48,40,59,77,67,70,57,50,65,54,89,65,71,84,95,56,76,87,78,48,72,61,58,58,56,53,49,52,50,52,50,58,44,58,76,65,61,57,88,38,65,65,52,42,51,52,46,51,55,55,56,60,70,64,60,76,78,87,85,89,86,89,90,89,89,88,89,88,89,91,90,90,88,92,92,94,90,88,93,89,90,86,93,77,54,75,71,55,46,56,54,44,55,51,50,52,46,59,47,51,50,46,53,48,52,51,51,49,50,54,46,52,51,47,52,50,52,48,50,52,48,52,52,52,51,49,51,51,54,49,52,51,47,52,48,56,49,52,52,46,57,49,50,55,49,51,54,48,50,57,47,50,53,50,50,52,58,50,51,52,53,48,53,53,50,50,53,54,47,54,57,47,49,57,49,51,52,49,55,50,52,52,53,49,52,54,47,54,52,51,52,51,50,50,48,51,55,46,52,60,48,50,58,55,47,55,52,49,53,50,51,52,50,51,51,51,51,52,51,53,54,48,58,50,51,53,48,51,53,50,50,53,48,51,59,49,56,50,53,48,51,53,52,51,54,55,51,51,54,51,52,52,51,52,50,51,54,52,54,51,50,52,51,51,54,49,48,55,50,48,52,53,48,51,56,49,50,57,52,50,49,54,54,46,55,48,50,50,52,56,48,49,53,52,48,58,58,40,61,77,52,50,80,69,54,70,75,60,71,77,63,64,71,64,62,61,65,66,53,54,67,51,52,55,53,54,52,51,51,54,52,52,50,52,62,66,50,48,60,62,51,52,52,52,54,50,51,52,52,53,51,50,54,51,53,56,46,52,54,49,52,53,52,50,48,52,54,49,54,52,51,50,56,50,52,57,45,52,55,49,55,52,48,52,54,49,52,57,48,49,56,51,49,55,50,55,49,49,55,51,52,52,50,50,52,54,50,54,51,52,52,52,53,51,51,51,58,48,49,56,51,49,56,55,49,51,55,50,50,52,56,47,50,61,48,46,55,56,48,52,51,55,47,53,52,53,54,65,73,61,74,64,59,68,68,63,49,52,56,50,52,50,53,50,48,55,53,50,50,54,48,55,48,52,53,50,52,52,52,38,50,50,52,28,50,33,42,41,51,45,53,48,52,52,53,50,51,54,49,36,50,72,72,71,41,60,75,82,74,65,83,62,80,85,82,72,61,78,57,90,92,58,86,81,63,92,58,61,48,96,55,55,72,67,86,131

Radius of gyration: 73.66 Å; Cα contacts (8 Å, |Δi|>4): 216; chains: 1; bounding box: 189×91×251 Å

Sequence (697 aa):
MAKTKELSKDTRNKIVDLHQAGKTESSIGKQLGVKKSTVGAIIRKWKTYKTTDDLPRSGAPRKFSPRGVKMITRTEKECGVHPKNTIPTVKHGGGNIMLWACFSAKGPGRLIRVKERMNGAMYHEILSKNLLPSARALKMKRGWVFQHDNDPKHTARATKEWLRKKQFKVLEWPSQSPDLNPIENLWRELKICVAQRQPQNITALEEICMEEWAKLPATPPKKKGTKSAKGKTSTVVDGLSTEDMSKEQLEEHIIRLREELDREREERNYFQLERDKIHTFWEITKRQLEEKKADLRNREREMEEAEESHQTEIRVYKQKVKHLLYEQQNSIVELKTEGVVATKLLEKEQADLENELRRGMRNLKVDLKEHEFSNENYIKNLKLNHDKEITKLRSEFEEKVREIEATYEKKMQKQRQEQDLRRKTELHEIEQRKSVHVNTLIKNHEKAFSDIKNYYSDITLGSFNQISSLKEQVVDMKKKEERLEKEMAEVRQQNKRLTEPLQKATQEVSELQKQLANYNKDKALLARVKARLKVADKELKDLKWEHEVLEQRFSKVQQERDELYQKFTKAILEVQQKSGFKNLLLERKLEALTDTLEKKEAQLNEVLAASNLEPSALNVVTRKLEEVLDSKNIAIKDLQYELARMCKAHNDLLRTYEAKLKAFGIPADELGFKPLESSLLKQTLGQGPAGLVSAPL